Protein AF-A0A453JIU9-F1 (afdb_monomer_lite)

Foldseek 3Di:
DDDDDDDDDDDDDDDDDADQEDEDEDEDDDEDADEDEDDDDDADHQEYEYEYEYADEHADEYEYEDDDEDHQEYEYEYEYADEHQDEYEYEYDYEDHQEYEYEYEYAAEHQDEYDYDDDYDDHQEYEYEYEYEDEHPDEYDDDDDDDDYDDYYYDYDYPDDYDDDHDDDDDDDDDDDDDDPPDPPVLPQPPADPADEDWQVCVVVVLVVLLCVQPVPDPPWFKEKQKDWQKQFAPDPDDPLFQDPALFVVVVVLQNRQLRIGTAKMWIFMDTPPDSDHTHIYIAGAADACVVHDPPRPRSCCCCPVLVDPNVCSNVIHHHLLNVLVSVVPSNQWQNPSYEYFYALCSNVLSNSLCSNDPPSGQDPGLVVNLVSCCRGRVKYAHCNVCQQPCQLAPPRDDSNDDLVNLCVRLVFDFDDDPNGGRRSSVSRVSSVVSSCVSGDFLRASLQRISPRPSNRPDRDPQLVSLLVRAAEAEDWPVCCVVVLVLLLNLLVAFWEKEKDKDFPDDQDLLAPVSNLVVLVVTQWMWMKIWTAHLSLRTTNSYIYIATEGDDDPGHHYLQNVLVSLVVSNNFQDPSYAYEYQDLSRLLSNLCSNVVDRQDPDPVVNLVSSCRGHVHYFHQHDDPPPVPDDDDDDDSSNRRVSVSVDDPVRTDHSPPSDPPDPPDD

Sequence (665 aa):
PPPFHNQSAMASGKPTAPPVSSSRSLRPQERPSGAIAVGKSTAPPVSSSRILRLQESPSGPIAVSKSTAPPVSSSRRLRLQESPSGPMAVSKSTAPPVSSSRRLRLQESPSGPIAVSKSTGPPVSSSRSLRVQESPSGAIAVSKSTAPLVSSSRRLGFQESPSGPIAVSKSTAPRVSSSRRLGLASAGVSSPSPIVDVWHENQEQAFMQLRAIFLQKKAEKEFLIGLDAEFCMCDGPTMPWEDSPCPDIWYGDTRHTVDDGNLVQVGLAIEEKDSSNAAELYQFNLQFDPTTRSPTSGGVRFLRERARLDLERHAAKGIPVEQFMQMMERSGALSNKSITWITYQGFADFGYFLLGLERSRRLPDDRRSFIRWVERVFPSLYDLKTLHKTGYCTSPSVPGHANLGAFAEDIGAARTGESHTAGSDALLTLNCYHRAMLLEQPFSPLIRFRGQMYGVSGSISEDPACIDMFVRKISIVRFNLHQHAAQLYRLFALSGTVSVEISFGSCLRTESYGAAVEDLASIRSAKVELGVFDARGWQGYGSIWELKVGGSGTQRITTTLLAKMLTQSGALCKPALTWASSSSSTFVYLVRALTRTDLPDSRLRFLQLCGGLFPELCIVPAVQDEEEGVEGAPSVVSTARRYLALSPQERCTITDLSDAEEPAA

Organism: Aegilops tauschii subsp. strangulata (NCBI:txid200361)

Secondary structure (DSSP, 8-state):
----------------PPPSEEEEEE---S---S-EE-----PPPSEEEEEEEESS--SS-EEE----PPPSEEEEEEEESS--SS-EEE----PPPSEEEEEEEESS--SS-EEE----PPPSEEEEEEEESS--SS-EEE-------S-EEEEEE-SS---S--------------------SS-----PPPPEEE-TTTHHHHHHHHHIIIIIS-TT--EEEEEEEEEEPPSSSPPP-S--SSHHHHHHHHHHHHHSSEEEEEEEEEEETT--SPPEEEEEEB---GGGS-TT-HHHHHHHHTS---HHHHHHHPBPHHHHHHHHHHHT-TT-TTEEEEESSTHHHHHHHHHHH-TTSS--SSHHHHHHHHHHHSSSEEEHHHHHHHTSSSSSPPPTT--HHHHHHHHTPPP-S-SS-HHHHHHHHHHHHHHHHHH-BTTB-GGGGBT--TTTS-SPP--HHHHGGG-EEEEE-TTTHHHHHHHHHHHHHS-EEEEEEEEESS----SSHHHHHHHHHH--EEEEEEEEE-TT-PBGGGEEEEEEEESS-TTSBPHHHHHHHHHHTT-TT-TTEEEEES-HHHHHHHHHHHHSSPPPSSHHHHHHHHHHH-SEEEE-PPPGGGGTTS--S--HHHHHHHHHHS-TTS-B-GGGS--------

Radius of gyration: 32.89 Å; chains: 1; bounding box: 101×44×101 Å

InterPro domains:
  IPR012337 Ribonuclease H-like superfamily [SSF53098] (192-445)
  IPR036397 Ribonuclease H superfamily [G3DSA:3.30.420.10] (185-459)
  IPR039637 CCR4-NOT transcription complex subunit 7/8/Pop2 [PTHR10797] (195-456)

Structure (mmCIF, N/CA/C/O backbone):
data_AF-A0A453JIU9-F1
#
_entry.id   AF-A0A453JIU9-F1
#
loop_
_atom_site.group_PDB
_atom_site.id
_atom_site.type_symbol
_atom_site.label_atom_id
_atom_site.label_alt_id
_atom_site.label_comp_id
_atom_site.label_asym_id
_atom_site.label_entity_id
_atom_site.label_seq_id
_atom_site.pdbx_PDB_ins_code
_atom_site.Cartn_x
_atom_site.Cartn_y
_atom_site.Cartn_z
_atom_site.occupancy
_atom_site.B_iso_or_equiv
_atom_site.auth_seq_id
_atom_site.auth_comp_id
_atom_site.auth_asym_id
_atom_site.auth_atom_id
_atom_site.pdbx_PDB_model_num
ATOM 1 N N . PRO A 1 1 ? 55.280 22.087 64.323 1.00 24.83 1 PRO A N 1
ATOM 2 C CA . PRO A 1 1 ? 55.729 20.951 65.169 1.00 24.83 1 PRO A CA 1
ATOM 3 C C . PRO A 1 1 ? 54.587 20.531 66.116 1.00 24.83 1 PRO A C 1
ATOM 5 O O . PRO A 1 1 ? 54.103 21.383 66.854 1.00 24.83 1 PRO A O 1
ATOM 8 N N . PRO A 1 2 ? 54.056 19.304 65.983 1.00 51.25 2 PRO A N 1
ATOM 9 C CA . PRO A 1 2 ? 52.689 18.949 66.383 1.00 51.25 2 PRO A CA 1
ATOM 10 C C . PRO A 1 2 ? 52.632 18.469 67.846 1.00 51.25 2 PRO A C 1
ATOM 12 O O . PRO A 1 2 ? 53.674 18.129 68.407 1.00 51.25 2 PRO A O 1
ATOM 15 N N . PRO A 1 3 ? 51.452 18.469 68.490 1.00 51.84 3 PRO A N 1
ATOM 16 C CA . PRO A 1 3 ? 50.546 17.308 68.407 1.00 51.84 3 PRO A CA 1
ATOM 17 C C . PRO A 1 3 ? 49.057 17.707 68.467 1.00 51.84 3 PRO A C 1
ATOM 19 O O . PRO A 1 3 ? 48.761 18.845 68.785 1.00 51.84 3 PRO A O 1
ATOM 22 N N . PHE A 1 4 ? 48.110 16.793 68.219 1.00 27.19 4 PHE A N 1
ATOM 23 C CA . PHE A 1 4 ? 46.868 16.776 69.012 1.00 27.19 4 PHE A CA 1
ATOM 24 C C . PHE A 1 4 ? 46.175 15.408 69.013 1.00 27.19 4 PHE A C 1
ATOM 26 O O . PHE A 1 4 ? 46.067 14.718 68.001 1.00 27.19 4 PHE A O 1
ATOM 33 N N . HIS A 1 5 ? 45.740 15.067 70.224 1.00 28.84 5 HIS A N 1
ATOM 34 C CA . HIS A 1 5 ? 45.064 13.867 70.696 1.00 28.84 5 HIS A CA 1
ATOM 35 C C . HIS A 1 5 ? 43.526 13.980 70.615 1.00 28.84 5 HIS A C 1
ATOM 37 O O . HIS A 1 5 ? 42.974 15.066 70.725 1.00 28.84 5 HIS A O 1
ATOM 43 N N . ASN A 1 6 ? 42.898 12.799 70.582 1.00 27.84 6 ASN A N 1
ATOM 44 C CA . ASN A 1 6 ? 41.633 12.363 71.202 1.00 27.84 6 ASN A CA 1
ATOM 45 C C . ASN A 1 6 ? 40.251 12.965 70.854 1.00 27.84 6 ASN A C 1
ATOM 47 O O . ASN A 1 6 ? 39.938 14.113 71.125 1.00 27.84 6 ASN A O 1
ATOM 51 N N . GLN A 1 7 ? 39.399 12.021 70.414 1.00 33.62 7 GLN A N 1
ATOM 52 C CA . GLN A 1 7 ? 38.029 11.689 70.850 1.00 33.62 7 GLN A CA 1
ATOM 53 C C . GLN A 1 7 ? 37.000 12.811 71.065 1.00 33.62 7 GLN A C 1
ATOM 55 O O . GLN A 1 7 ? 37.130 13.605 71.986 1.00 33.62 7 GLN A O 1
ATOM 60 N N . SER A 1 8 ? 35.870 12.722 70.347 1.00 24.00 8 SER A N 1
ATOM 61 C CA . SER A 1 8 ? 34.506 12.699 70.922 1.00 24.00 8 SER A CA 1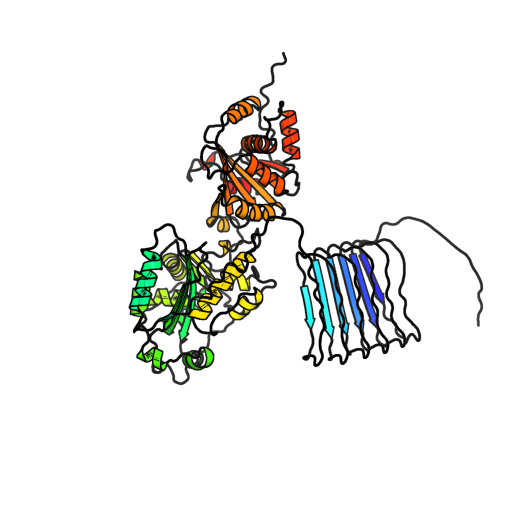
ATOM 62 C C . SER A 1 8 ? 33.453 12.471 69.833 1.00 24.00 8 SER A C 1
ATOM 64 O O . SER A 1 8 ? 33.520 13.039 68.745 1.00 24.00 8 SER A O 1
ATOM 66 N N . ALA A 1 9 ? 32.471 11.625 70.135 1.00 34.47 9 ALA A N 1
ATOM 67 C CA . ALA A 1 9 ? 31.290 11.398 69.317 1.00 34.47 9 ALA A CA 1
ATOM 68 C C . ALA A 1 9 ? 30.343 12.612 69.357 1.00 34.47 9 ALA A C 1
ATOM 70 O O . ALA A 1 9 ? 30.075 13.153 70.424 1.00 34.47 9 ALA A O 1
ATOM 71 N N . MET A 1 10 ? 29.756 12.969 68.212 1.00 22.59 10 MET A N 1
ATOM 72 C CA . MET A 1 10 ? 28.487 13.697 68.157 1.00 22.59 10 MET A CA 1
ATOM 73 C C . MET A 1 10 ? 27.603 13.067 67.084 1.00 22.59 10 MET A C 1
ATOM 75 O O . MET A 1 10 ? 27.823 13.226 65.884 1.00 22.59 10 MET A O 1
ATOM 79 N N . ALA A 1 11 ? 26.594 12.332 67.542 1.00 29.72 11 ALA A N 1
ATOM 80 C CA . ALA A 1 11 ? 25.388 12.104 66.771 1.00 29.72 11 ALA A CA 1
ATOM 81 C C . ALA A 1 11 ? 24.504 13.349 66.925 1.00 29.72 11 ALA A C 1
ATOM 83 O O . ALA A 1 11 ? 24.091 13.680 68.033 1.00 29.72 11 ALA A O 1
ATOM 84 N N . SER A 1 12 ? 24.197 14.024 65.819 1.00 25.31 12 SER A N 1
ATOM 85 C CA . SER A 1 12 ? 23.074 14.954 65.737 1.00 25.31 12 SER A CA 1
ATOM 86 C C . SER A 1 12 ? 22.149 14.485 64.616 1.00 25.31 12 SER A C 1
ATOM 88 O O . SER A 1 12 ? 22.507 14.435 63.440 1.00 25.31 12 SER A O 1
ATOM 90 N N . GLY A 1 13 ? 20.953 14.045 65.000 1.00 29.06 13 GLY A N 1
ATOM 91 C CA . GLY A 1 13 ? 19.870 13.791 64.064 1.00 29.06 13 GLY A CA 1
ATOM 92 C C . GLY A 1 13 ? 19.116 15.084 63.767 1.00 29.06 13 GLY A C 1
ATOM 93 O O . GLY A 1 13 ? 18.806 15.834 64.689 1.00 29.06 13 GLY A O 1
ATOM 94 N N . LYS A 1 14 ? 18.777 15.311 62.495 1.00 25.94 14 LYS A N 1
ATOM 95 C CA . LYS A 1 14 ? 17.514 15.935 62.063 1.00 25.94 14 LYS A CA 1
ATOM 96 C C . LYS A 1 14 ? 17.241 15.620 60.578 1.00 25.94 14 LYS A C 1
ATOM 98 O O . LYS A 1 14 ? 18.188 15.372 59.831 1.00 25.94 14 LYS A O 1
ATOM 103 N N . PRO A 1 15 ? 15.961 15.562 60.167 1.00 41.09 15 PRO A N 1
ATOM 104 C CA . PRO A 1 15 ? 15.523 14.968 58.911 1.00 41.09 15 PRO A CA 1
ATOM 105 C C . PRO A 1 15 ? 15.566 15.987 57.770 1.00 41.09 15 PRO A C 1
ATOM 107 O O . PRO A 1 15 ? 15.101 17.113 57.921 1.00 41.09 15 PRO A O 1
ATOM 110 N N . THR A 1 16 ? 16.062 15.582 56.604 1.00 31.36 16 THR A N 1
ATOM 111 C CA . THR A 1 16 ? 15.895 16.327 55.351 1.00 31.36 16 THR A CA 1
ATOM 112 C C . THR A 1 16 ? 15.654 15.337 54.213 1.00 31.36 16 THR A C 1
ATOM 114 O O . THR A 1 16 ? 16.327 14.313 54.096 1.00 31.36 16 THR A O 1
ATOM 117 N N . ALA A 1 17 ? 14.614 15.605 53.422 1.00 36.22 17 ALA A N 1
ATOM 118 C CA . ALA A 1 17 ? 14.187 14.817 52.268 1.00 36.22 17 ALA A CA 1
ATOM 119 C C . ALA A 1 17 ? 15.351 14.506 51.294 1.00 36.22 17 ALA A C 1
ATOM 121 O O . ALA A 1 17 ? 16.315 15.275 51.228 1.00 36.22 17 ALA A O 1
ATOM 122 N N . PRO A 1 18 ? 15.293 13.404 50.513 1.00 41.03 18 PRO A N 1
ATOM 123 C CA . PRO A 1 18 ? 16.366 13.066 49.583 1.00 41.03 18 PRO A CA 1
ATOM 124 C C . PRO A 1 18 ? 16.532 14.172 48.522 1.00 41.03 18 PRO A C 1
ATOM 126 O O . PRO A 1 18 ? 15.536 14.662 47.989 1.00 41.03 18 PRO A O 1
ATOM 129 N N . PRO A 1 19 ? 17.770 14.564 48.167 1.00 42.53 19 PRO A N 1
ATOM 130 C CA . PRO A 1 19 ? 18.002 15.597 47.162 1.00 42.53 19 PRO A CA 1
ATOM 131 C C . PRO A 1 19 ? 17.505 15.145 45.779 1.00 42.53 19 PRO A C 1
ATOM 133 O O . PRO A 1 19 ? 17.681 13.992 45.381 1.00 42.53 19 PRO A O 1
ATOM 136 N N . VAL A 1 20 ? 16.925 16.070 45.006 1.00 47.19 20 VAL A N 1
ATOM 137 C CA . VAL A 1 20 ? 16.362 15.818 43.660 1.00 47.19 20 VAL A CA 1
ATOM 138 C C . VAL A 1 20 ? 17.429 15.312 42.662 1.00 47.19 20 VAL A C 1
ATOM 140 O O . VAL A 1 20 ? 17.127 14.563 41.727 1.00 47.19 20 VAL A O 1
ATOM 143 N N . SER A 1 21 ? 18.709 15.641 42.879 1.00 45.12 21 SER A N 1
ATOM 144 C CA . SER A 1 21 ? 19.834 15.147 42.074 1.00 45.12 21 SER A CA 1
ATOM 145 C C . SER A 1 21 ? 21.107 14.932 42.903 1.00 45.12 21 SER A C 1
ATOM 147 O O . SER A 1 21 ? 21.355 15.632 43.881 1.00 45.12 21 SER A O 1
ATOM 149 N N . SER A 1 22 ? 21.934 13.948 42.520 1.00 46.12 22 SER A N 1
ATOM 150 C CA . SER A 1 22 ? 23.276 13.745 43.098 1.00 46.12 22 SER A CA 1
ATOM 151 C C . SER A 1 22 ? 24.342 13.545 42.014 1.00 46.12 22 SER A C 1
ATOM 153 O O . SER A 1 22 ? 24.221 12.663 41.156 1.00 46.12 22 SER A O 1
ATOM 155 N N . SER A 1 23 ? 25.418 14.335 42.075 1.00 44.59 23 SER A N 1
ATOM 156 C CA . SER A 1 23 ? 26.555 14.275 41.145 1.00 44.59 23 SER A CA 1
ATOM 157 C C . SER A 1 23 ? 27.869 14.146 41.911 1.00 44.59 23 SER A C 1
ATOM 159 O O . SER A 1 23 ? 28.135 14.924 42.820 1.00 44.59 23 SER A O 1
ATOM 161 N N . ARG A 1 24 ? 28.709 13.161 41.559 1.00 46.28 24 ARG A N 1
ATOM 162 C CA . ARG A 1 24 ? 30.046 12.994 42.164 1.00 46.28 24 ARG A CA 1
ATOM 163 C C . ARG A 1 24 ? 31.107 12.736 41.094 1.00 46.28 24 ARG A C 1
ATOM 165 O O . ARG A 1 24 ? 30.950 11.816 40.285 1.00 46.28 24 ARG A O 1
ATOM 172 N N . SER A 1 25 ? 32.176 13.530 41.123 1.00 42.66 25 SER A N 1
ATOM 173 C CA . SER A 1 25 ? 33.365 13.398 40.275 1.00 42.66 25 SER A CA 1
ATOM 174 C C . SER A 1 25 ? 34.582 13.105 41.153 1.00 42.66 25 SER A C 1
ATOM 176 O O . SER A 1 25 ? 34.770 13.778 42.161 1.00 42.66 25 SER A O 1
ATOM 178 N N . LEU A 1 26 ? 35.373 12.089 40.810 1.00 45.47 26 LEU A N 1
ATOM 179 C CA . LEU A 1 26 ? 36.620 11.744 41.508 1.00 45.47 26 LEU A CA 1
ATOM 180 C C . LEU A 1 26 ? 37.780 11.742 40.507 1.00 45.47 26 LEU A C 1
ATOM 182 O O . LEU A 1 26 ? 37.665 11.120 39.443 1.00 45.47 26 LEU A O 1
ATOM 186 N N . ARG A 1 27 ? 38.871 12.433 40.866 1.00 51.62 27 ARG A N 1
ATOM 187 C CA . ARG A 1 27 ? 40.106 12.558 40.078 1.00 51.62 27 ARG A CA 1
ATOM 188 C C . ARG A 1 27 ? 41.340 12.526 41.004 1.00 51.62 27 ARG A C 1
ATOM 190 O O . ARG A 1 27 ? 41.743 13.582 41.479 1.00 51.62 27 ARG A O 1
ATOM 197 N N . PRO A 1 28 ? 41.894 11.346 41.322 1.00 47.56 28 PRO A N 1
ATOM 198 C CA . PRO A 1 28 ? 43.135 11.239 42.097 1.00 47.56 28 PRO A CA 1
ATOM 199 C C . PRO A 1 28 ? 44.322 11.772 41.280 1.00 47.56 28 PRO A C 1
ATOM 201 O O . PRO A 1 28 ? 44.358 11.530 40.072 1.00 47.56 28 PRO A O 1
ATOM 204 N N . GLN A 1 29 ? 45.253 12.495 41.914 1.00 39.59 29 GLN A N 1
ATOM 205 C CA . GLN A 1 29 ? 46.450 13.049 41.255 1.00 39.59 29 GLN A CA 1
ATOM 206 C C . GLN A 1 29 ? 47.753 12.274 41.530 1.00 39.59 29 GLN A C 1
ATOM 208 O O . GLN A 1 29 ? 48.716 12.504 40.813 1.00 39.59 29 GLN A O 1
ATOM 213 N N . GLU A 1 30 ? 47.782 11.328 42.477 1.00 44.59 30 GLU A N 1
ATOM 214 C CA . GLU A 1 30 ? 48.977 10.526 42.810 1.00 44.59 30 GLU A CA 1
ATOM 215 C C . GLU A 1 30 ? 48.698 9.011 42.788 1.00 44.59 30 GLU A C 1
ATOM 217 O O . GLU A 1 30 ? 47.554 8.585 42.994 1.00 44.59 30 GLU A O 1
ATOM 222 N N . ARG A 1 31 ? 49.749 8.204 42.541 1.00 44.44 31 ARG A N 1
ATOM 223 C CA . ARG A 1 31 ? 49.706 6.731 42.414 1.00 44.44 31 ARG A CA 1
ATOM 224 C C . ARG A 1 31 ? 49.350 6.041 43.741 1.00 44.44 31 ARG A C 1
ATOM 226 O O . ARG A 1 31 ? 50.167 6.047 44.659 1.00 44.44 31 ARG A O 1
ATOM 233 N N . PRO A 1 32 ? 48.194 5.359 43.856 1.00 47.97 32 PRO A N 1
ATOM 234 C CA . PRO A 1 32 ? 47.877 4.559 45.035 1.00 47.97 32 PRO A CA 1
ATOM 235 C C . PRO A 1 32 ? 48.622 3.216 44.977 1.00 47.97 32 PRO A C 1
ATOM 237 O O . PRO A 1 32 ? 48.393 2.418 44.069 1.00 47.97 32 PRO A O 1
ATOM 240 N N . SER A 1 33 ? 49.474 2.935 45.961 1.00 38.09 33 SER A N 1
ATOM 241 C CA . SER A 1 33 ? 50.305 1.720 46.052 1.00 38.09 33 SER A CA 1
ATOM 242 C C . SER A 1 33 ? 49.578 0.478 46.613 1.00 38.09 33 SER A C 1
ATOM 244 O O . SER A 1 33 ? 50.220 -0.509 46.958 1.00 38.09 33 SER A O 1
ATOM 246 N N . GLY A 1 34 ? 48.239 0.487 46.697 1.00 42.47 34 GLY A N 1
ATOM 247 C CA . GLY A 1 34 ? 47.442 -0.603 47.281 1.00 42.47 34 GLY A CA 1
ATOM 248 C C . GLY A 1 34 ? 46.058 -0.796 46.647 1.00 42.47 34 GLY A C 1
ATOM 249 O O . GLY A 1 34 ? 45.613 0.003 45.822 1.00 42.47 34 GLY A O 1
ATOM 250 N N . ALA A 1 35 ? 45.367 -1.879 47.028 1.00 41.50 35 ALA A N 1
ATOM 251 C CA . ALA A 1 35 ? 44.048 -2.241 46.499 1.00 41.50 35 ALA A CA 1
ATOM 252 C C . ALA A 1 35 ? 42.985 -1.164 46.795 1.00 41.50 35 ALA A C 1
ATOM 254 O O . ALA A 1 35 ? 42.832 -0.709 47.929 1.00 41.50 35 ALA A O 1
ATOM 255 N N . ILE A 1 36 ? 42.206 -0.780 45.778 1.00 45.19 36 ILE A N 1
ATOM 256 C CA . ILE A 1 36 ? 41.167 0.253 45.907 1.00 45.19 36 ILE A CA 1
ATOM 257 C C . ILE A 1 36 ? 39.803 -0.411 46.139 1.00 45.19 36 ILE A C 1
ATOM 259 O O . ILE A 1 36 ? 39.260 -1.056 45.237 1.00 45.19 36 ILE A O 1
ATOM 263 N N . ALA A 1 37 ? 39.212 -0.187 47.319 1.00 39.06 37 ALA A N 1
ATOM 264 C CA . ALA A 1 37 ? 37.844 -0.585 47.663 1.00 39.06 37 ALA A CA 1
ATOM 265 C C . ALA A 1 37 ? 36.953 0.652 47.896 1.00 39.06 37 ALA A C 1
ATOM 267 O O . ALA A 1 37 ? 37.260 1.507 48.722 1.00 39.06 37 ALA A O 1
ATOM 268 N N . VAL A 1 38 ? 35.823 0.763 47.184 1.00 45.91 38 VAL A N 1
ATOM 269 C CA . VAL A 1 38 ? 34.884 1.902 47.311 1.00 45.91 38 VAL A CA 1
ATOM 270 C C . VAL A 1 38 ? 33.538 1.422 47.864 1.00 45.91 38 VAL A C 1
ATOM 272 O O . VAL A 1 38 ? 32.767 0.812 47.122 1.00 45.91 38 VAL A O 1
ATOM 275 N N . GLY A 1 39 ? 33.216 1.735 49.130 1.00 32.38 39 GLY A N 1
ATOM 276 C CA . GLY A 1 39 ? 31.991 1.265 49.805 1.00 32.38 39 GLY A CA 1
ATOM 277 C C . GLY A 1 39 ? 31.193 2.300 50.631 1.00 32.38 39 GLY A C 1
ATOM 278 O O . GLY A 1 39 ? 31.750 3.269 51.131 1.00 32.38 39 GLY A O 1
ATOM 279 N N . LYS A 1 40 ? 29.890 1.984 50.798 1.00 34.91 40 LYS A N 1
ATOM 280 C CA . LYS A 1 40 ? 28.855 2.412 51.791 1.00 34.91 40 LYS A CA 1
ATOM 281 C C . LYS A 1 40 ? 27.849 3.590 51.580 1.00 34.91 40 LYS A C 1
ATOM 283 O O . LYS A 1 40 ? 28.134 4.603 50.951 1.00 34.91 40 LYS A O 1
ATOM 288 N N . SER A 1 41 ? 26.652 3.285 52.140 1.00 32.22 41 SER A N 1
ATOM 289 C CA . SER A 1 41 ? 25.473 3.951 52.780 1.00 32.22 41 SER A CA 1
ATOM 290 C C . SER A 1 41 ? 25.025 5.408 52.517 1.00 32.22 41 SER A C 1
ATOM 292 O O . SER A 1 41 ? 25.754 6.330 52.866 1.00 32.22 41 SER A O 1
ATOM 294 N N . THR A 1 42 ? 23.787 5.567 51.992 1.00 35.81 42 THR A N 1
ATOM 295 C CA . THR A 1 42 ? 22.631 6.449 52.380 1.00 35.81 42 THR A CA 1
ATOM 296 C C . THR A 1 42 ? 21.548 6.443 51.257 1.00 35.81 42 THR A C 1
ATOM 298 O O . THR A 1 42 ? 21.835 5.998 50.143 1.00 35.81 42 THR A O 1
ATOM 301 N N . ALA A 1 43 ? 20.289 6.817 51.563 1.00 41.09 43 ALA A N 1
ATOM 302 C CA . ALA A 1 43 ? 19.044 6.640 50.767 1.00 41.09 43 ALA A CA 1
ATOM 303 C C . ALA A 1 43 ? 19.034 7.240 49.323 1.00 41.09 43 ALA A C 1
ATOM 305 O O . ALA A 1 43 ? 19.820 8.147 49.043 1.00 41.09 43 ALA A O 1
ATOM 306 N N . PRO A 1 44 ? 18.186 6.752 48.377 1.00 47.81 44 PRO A N 1
ATOM 307 C CA . PRO A 1 44 ? 18.324 7.069 46.947 1.00 47.81 44 PRO A CA 1
ATOM 308 C C . PRO A 1 44 ? 17.651 8.397 46.496 1.00 47.81 44 PRO A C 1
ATOM 310 O O . PRO A 1 44 ? 16.529 8.675 46.909 1.00 47.81 44 PRO A O 1
ATOM 313 N N . PRO A 1 45 ? 18.292 9.191 45.605 1.00 49.00 45 PRO A N 1
ATOM 314 C CA . PRO A 1 45 ? 17.732 10.404 44.973 1.00 49.00 45 PRO A CA 1
ATOM 315 C C . PRO A 1 45 ? 16.961 10.123 43.660 1.00 49.00 45 PRO A C 1
ATOM 317 O O . PRO A 1 45 ? 17.131 9.062 43.062 1.00 49.00 45 PRO A O 1
ATOM 320 N N . VAL A 1 46 ? 16.178 11.087 43.143 1.00 48.88 46 VAL A N 1
ATOM 321 C CA . VAL A 1 46 ? 15.397 10.961 41.879 1.00 48.88 46 VAL A CA 1
ATOM 322 C C . VAL A 1 46 ? 16.301 10.785 40.637 1.00 48.88 46 VAL A C 1
ATOM 324 O O . VAL A 1 46 ? 15.973 10.020 39.725 1.00 48.88 46 VAL A O 1
ATOM 327 N N . SER A 1 47 ? 17.487 11.414 40.619 1.00 47.47 47 SER A N 1
ATOM 328 C CA . SER A 1 47 ? 18.502 11.283 39.554 1.00 47.47 47 SER A CA 1
ATOM 329 C C . SER A 1 47 ? 19.939 11.152 40.102 1.00 47.47 47 SER A C 1
ATOM 331 O O . SER A 1 47 ? 20.299 11.758 41.116 1.00 47.47 47 SER A O 1
ATOM 333 N N . SER A 1 48 ? 20.797 10.342 39.452 1.00 49.69 48 SER A N 1
ATOM 334 C CA . SER A 1 48 ? 22.204 10.161 39.877 1.00 49.69 48 SER A CA 1
ATOM 335 C C . SER A 1 48 ? 23.230 10.107 38.733 1.00 49.69 48 SER A C 1
ATOM 337 O O . SER A 1 48 ? 23.092 9.323 37.788 1.00 49.69 48 SER A O 1
ATOM 339 N N . SER A 1 49 ? 24.320 10.875 38.869 1.00 46.12 49 SER A N 1
ATOM 340 C CA . SER A 1 49 ? 25.451 10.929 37.928 1.00 46.12 49 SER A CA 1
ATOM 341 C C . SER A 1 49 ? 26.793 10.685 38.630 1.00 46.12 49 SER A C 1
ATOM 343 O O . SER A 1 49 ? 27.117 11.309 39.639 1.00 46.12 49 SER A O 1
ATOM 345 N N . ARG A 1 50 ? 27.614 9.765 38.101 1.00 53.19 50 ARG A N 1
ATOM 346 C CA . ARG A 1 50 ? 28.999 9.563 38.580 1.00 53.19 50 ARG A CA 1
ATOM 347 C C . ARG A 1 50 ? 30.008 9.527 37.444 1.00 53.19 50 ARG A C 1
ATOM 349 O O . ARG A 1 50 ? 29.819 8.786 36.471 1.00 53.19 50 ARG A O 1
ATOM 356 N N . ILE A 1 51 ? 31.095 10.272 37.629 1.00 48.69 51 ILE A N 1
ATOM 357 C CA . ILE A 1 51 ? 32.239 10.343 36.720 1.00 48.69 51 ILE A CA 1
ATOM 358 C C . ILE A 1 51 ? 33.495 9.983 37.513 1.00 48.69 51 ILE A C 1
ATOM 360 O O . ILE A 1 51 ? 33.737 10.535 38.582 1.00 48.69 51 ILE A O 1
ATOM 364 N N . LEU A 1 52 ? 34.285 9.044 37.000 1.00 45.78 52 LEU A N 1
ATOM 365 C CA . LEU A 1 52 ? 35.593 8.709 37.563 1.00 45.78 52 LEU A CA 1
ATOM 366 C C . LEU A 1 52 ? 36.637 8.809 36.450 1.00 45.78 52 LEU A C 1
ATOM 368 O O . LEU A 1 52 ? 36.430 8.244 35.368 1.00 45.78 52 LEU A O 1
ATOM 372 N N . ARG A 1 53 ? 37.708 9.568 36.703 1.00 49.78 53 ARG A N 1
ATOM 373 C CA . ARG A 1 53 ? 38.849 9.749 35.796 1.00 49.78 53 ARG A CA 1
ATOM 374 C C . ARG A 1 53 ? 40.129 9.422 36.564 1.00 49.78 53 ARG A C 1
ATOM 376 O O . ARG A 1 53 ? 40.393 10.065 37.573 1.00 49.78 53 ARG A O 1
ATOM 383 N N . LEU A 1 54 ? 40.888 8.444 36.087 1.00 50.47 54 LEU A N 1
ATOM 384 C CA . LEU A 1 54 ? 42.202 8.070 36.622 1.00 50.47 54 LEU A CA 1
ATOM 385 C C . LEU A 1 54 ? 43.244 8.372 35.541 1.00 50.47 54 LEU A C 1
ATOM 387 O O . LEU A 1 54 ? 43.033 7.976 34.393 1.00 50.47 54 LEU A O 1
ATOM 391 N N . GLN A 1 55 ? 44.290 9.123 35.897 1.00 42.38 55 GLN A N 1
ATOM 392 C CA . GLN A 1 55 ? 45.388 9.467 34.984 1.00 42.38 55 GLN A CA 1
ATOM 393 C C . GLN A 1 55 ? 46.536 8.454 35.024 1.00 42.38 55 GLN A C 1
ATOM 395 O O . GLN A 1 55 ? 47.139 8.247 33.985 1.00 42.38 55 GLN A O 1
ATOM 400 N N . GLU A 1 56 ? 46.775 7.787 36.159 1.00 43.91 56 GLU A N 1
ATOM 401 C CA . GLU A 1 56 ? 47.832 6.775 36.321 1.00 43.91 56 GLU A CA 1
ATOM 402 C C . GLU A 1 56 ? 47.285 5.517 37.024 1.00 43.91 56 GLU A C 1
ATOM 404 O O . GLU A 1 56 ? 46.380 5.609 37.866 1.00 43.91 56 GLU A O 1
ATOM 409 N N . SER A 1 57 ? 47.795 4.337 36.656 1.00 46.41 57 SER A N 1
ATOM 410 C CA . SER A 1 57 ? 47.268 3.034 37.095 1.00 46.41 57 SER A CA 1
ATOM 411 C C . SER A 1 57 ? 47.764 2.608 38.490 1.00 46.41 57 SER A C 1
ATOM 413 O O . SER A 1 57 ? 48.965 2.665 38.749 1.00 46.41 57 SER A O 1
ATOM 415 N N . PRO A 1 58 ? 46.887 2.111 39.391 1.00 47.12 58 PRO A N 1
ATOM 416 C CA . PRO A 1 58 ? 47.308 1.458 40.633 1.00 47.12 58 PRO A CA 1
ATOM 417 C C . PRO A 1 58 ? 47.900 0.064 40.353 1.00 47.12 58 PRO A C 1
ATOM 419 O O . PRO A 1 58 ? 47.436 -0.650 39.464 1.00 47.12 58 PRO A O 1
ATOM 422 N N . SER A 1 59 ? 48.889 -0.350 41.146 1.00 41.94 59 SER A N 1
ATOM 423 C CA . SER A 1 59 ? 49.623 -1.621 41.000 1.00 41.94 59 SER A CA 1
ATOM 424 C C . SER A 1 59 ? 48.894 -2.859 41.557 1.00 41.94 59 SER A C 1
ATOM 426 O O . SER A 1 59 ? 49.423 -3.965 41.483 1.00 41.94 59 SER A O 1
ATOM 428 N N . GLY A 1 60 ? 47.682 -2.701 42.107 1.00 43.78 60 GLY A N 1
ATOM 429 C CA . GLY A 1 60 ? 46.906 -3.771 42.750 1.00 43.78 60 GLY A CA 1
ATOM 430 C C . GLY A 1 60 ? 45.490 -3.978 42.179 1.00 43.78 60 GLY A C 1
ATOM 431 O O . GLY A 1 60 ? 44.999 -3.154 41.404 1.00 43.78 60 GLY A O 1
ATOM 432 N N . PRO A 1 61 ? 44.795 -5.068 42.568 1.00 42.97 61 PRO A N 1
ATOM 433 C CA . PRO A 1 61 ? 43.456 -5.398 42.073 1.00 42.97 61 PRO A CA 1
ATOM 434 C C . PRO A 1 61 ? 42.397 -4.366 42.501 1.00 42.97 61 PRO A C 1
ATOM 436 O O . PRO A 1 61 ? 42.418 -3.842 43.617 1.00 42.97 61 PRO A O 1
ATOM 439 N N . ILE A 1 62 ? 41.428 -4.100 41.617 1.00 45.91 62 ILE A N 1
ATOM 440 C CA . ILE A 1 62 ? 40.331 -3.144 41.850 1.00 45.91 62 ILE A CA 1
ATOM 441 C C . ILE A 1 62 ? 39.019 -3.907 42.075 1.00 45.91 62 ILE A C 1
ATOM 443 O O . ILE A 1 62 ? 38.550 -4.606 41.174 1.00 45.91 62 ILE A O 1
ATOM 447 N N . ALA A 1 63 ? 38.380 -3.712 43.237 1.00 39.22 63 ALA A N 1
ATOM 448 C CA . ALA A 1 63 ? 37.089 -4.315 43.583 1.00 39.22 63 ALA A CA 1
ATOM 449 C C . ALA A 1 63 ? 36.023 -3.244 43.893 1.00 39.22 63 ALA A C 1
ATOM 451 O O . ALA A 1 63 ? 36.195 -2.390 44.764 1.00 39.22 63 ALA A O 1
ATOM 452 N N . VAL A 1 64 ? 34.880 -3.288 43.195 1.00 45.91 64 VAL A N 1
ATOM 453 C CA . VAL A 1 64 ? 33.771 -2.327 43.377 1.00 45.91 64 VAL A CA 1
ATOM 454 C C . VAL A 1 64 ? 32.481 -3.061 43.751 1.00 45.91 64 VAL A C 1
ATOM 456 O O . VAL A 1 64 ? 31.849 -3.655 42.881 1.00 45.91 64 VAL A O 1
ATOM 459 N N . SER A 1 65 ? 32.043 -2.955 45.01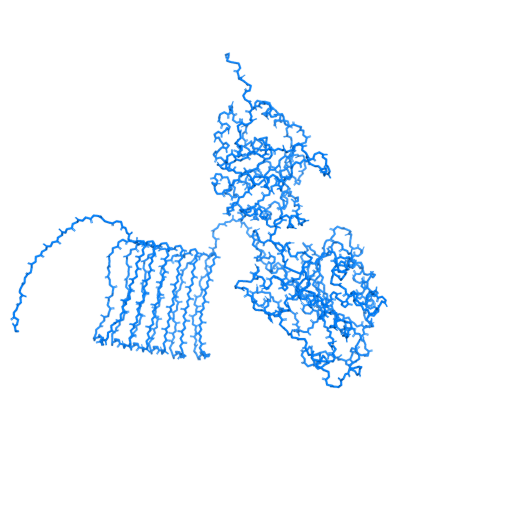1 1.00 36.88 65 SER A N 1
ATOM 460 C CA . SER A 1 65 ? 30.794 -3.548 45.525 1.00 36.88 65 SER A CA 1
ATOM 461 C C . SER A 1 65 ? 29.755 -2.475 45.914 1.00 36.88 65 SER A C 1
ATOM 463 O O . SER A 1 65 ? 30.100 -1.339 46.243 1.00 36.88 65 SER A O 1
ATOM 465 N N . LYS A 1 66 ? 28.448 -2.787 45.838 1.00 37.78 66 LYS A N 1
ATOM 466 C CA . LYS A 1 66 ? 27.355 -1.896 46.294 1.00 37.78 66 LYS A CA 1
ATOM 467 C C . LYS A 1 66 ? 26.132 -2.655 46.826 1.00 37.78 66 LYS A C 1
ATOM 469 O O . LYS A 1 66 ? 25.750 -3.655 46.230 1.00 37.78 66 LYS A O 1
ATOM 474 N N . SER A 1 67 ? 25.492 -2.076 47.852 1.00 30.95 67 SER A N 1
ATOM 475 C CA . SER A 1 67 ? 24.171 -2.407 48.422 1.00 30.95 67 SER A CA 1
ATOM 476 C C . SER A 1 67 ? 23.375 -1.095 48.643 1.00 30.95 67 SER A C 1
ATOM 478 O O . SER A 1 67 ? 23.900 -0.246 49.364 1.00 30.95 67 SER A O 1
ATOM 480 N N . THR A 1 68 ? 22.229 -0.899 47.941 1.00 40.31 68 THR A N 1
ATOM 481 C CA . THR A 1 68 ? 21.037 -0.015 48.214 1.00 40.31 68 THR A CA 1
ATOM 482 C C . THR A 1 68 ? 20.102 0.181 46.979 1.00 40.31 68 THR A C 1
ATOM 484 O O . THR A 1 68 ? 20.565 0.108 45.841 1.00 40.31 68 THR A O 1
ATOM 487 N N . ALA A 1 69 ? 18.794 0.433 47.207 1.00 43.72 69 ALA A N 1
ATOM 488 C CA . ALA A 1 69 ? 17.658 0.518 46.246 1.00 43.72 69 ALA A CA 1
ATOM 489 C C . ALA A 1 69 ? 17.769 1.573 45.094 1.00 43.72 69 ALA A C 1
ATOM 491 O O . ALA A 1 69 ? 18.528 2.535 45.239 1.00 43.72 69 ALA A O 1
ATOM 492 N N . PRO A 1 70 ? 17.059 1.417 43.941 1.00 48.09 70 PRO A N 1
ATOM 493 C CA . PRO A 1 70 ? 17.352 2.165 42.702 1.00 48.09 70 PRO A CA 1
ATOM 494 C C . PRO A 1 70 ? 16.658 3.548 42.544 1.00 48.09 70 PRO A C 1
ATOM 496 O O . PRO A 1 70 ? 15.523 3.708 42.978 1.00 48.09 70 PRO A O 1
ATOM 499 N N . PRO A 1 71 ? 17.303 4.529 41.862 1.00 48.81 71 PRO A N 1
ATOM 500 C CA . PRO A 1 71 ? 16.722 5.831 41.467 1.00 48.81 71 PRO A CA 1
ATOM 501 C C . PRO A 1 71 ? 15.895 5.761 40.157 1.00 48.81 71 PRO A C 1
ATOM 503 O O . PRO A 1 71 ? 16.052 4.812 39.394 1.00 48.81 71 PRO A O 1
ATOM 506 N N . VAL A 1 72 ? 15.093 6.787 39.820 1.00 49.00 72 VAL A N 1
ATOM 507 C CA . VAL A 1 72 ? 14.291 6.839 38.565 1.00 49.00 72 VAL A CA 1
ATOM 508 C C . VAL A 1 72 ? 15.183 6.917 37.307 1.00 49.00 72 VAL A C 1
ATOM 510 O O . VAL A 1 72 ? 14.907 6.247 36.310 1.00 49.00 72 VAL A O 1
ATOM 513 N N . SER A 1 73 ? 16.306 7.653 37.361 1.00 46.88 73 SER A N 1
ATOM 514 C CA . SER A 1 73 ? 17.304 7.744 36.273 1.00 46.88 73 SER A CA 1
ATOM 515 C C . SER A 1 73 ? 18.762 7.642 36.767 1.00 46.88 73 SER A C 1
ATOM 517 O O . SER A 1 73 ? 19.123 8.135 37.843 1.00 46.88 73 SER A O 1
ATOM 519 N N . SER A 1 74 ? 19.647 6.985 35.994 1.00 49.62 74 SER A N 1
ATOM 520 C CA . SER A 1 74 ? 21.076 6.862 36.357 1.00 49.62 74 SER A CA 1
ATOM 521 C C . SER A 1 74 ? 22.065 6.943 35.184 1.00 49.62 74 SER A C 1
ATOM 523 O O . SER A 1 74 ? 21.943 6.225 34.188 1.00 49.62 74 SER A O 1
ATOM 525 N N . SER A 1 75 ? 23.119 7.753 35.350 1.00 45.12 75 SER A N 1
ATOM 526 C CA . SER A 1 75 ? 24.210 7.937 34.380 1.00 45.12 75 SER A CA 1
ATOM 527 C C . SER A 1 75 ? 25.583 7.639 34.986 1.00 45.12 75 SER A C 1
ATOM 529 O O . SER A 1 75 ? 25.926 8.082 36.086 1.00 45.12 75 SER A O 1
ATOM 531 N N . ARG A 1 76 ? 26.412 6.863 34.273 1.00 51.84 76 ARG A N 1
ATOM 532 C CA . ARG A 1 76 ? 27.777 6.534 34.721 1.00 51.84 76 ARG A CA 1
ATOM 533 C C . ARG A 1 76 ? 28.799 6.592 33.587 1.00 51.84 76 ARG A C 1
ATOM 535 O O . ARG A 1 76 ? 28.630 5.896 32.582 1.00 51.84 76 ARG A O 1
ATOM 542 N N . ARG A 1 77 ? 29.875 7.366 33.782 1.00 48.81 77 ARG A N 1
ATOM 543 C CA . ARG A 1 77 ? 31.033 7.431 32.873 1.00 48.81 77 ARG A CA 1
ATOM 544 C C . ARG A 1 77 ? 32.319 7.046 33.599 1.00 48.81 77 ARG A C 1
ATOM 546 O O . ARG A 1 77 ? 32.599 7.575 34.671 1.00 48.81 77 ARG A O 1
ATOM 553 N N . LEU A 1 78 ? 33.089 6.150 32.991 1.00 49.19 78 LEU A N 1
ATOM 554 C CA . LEU A 1 78 ? 34.428 5.768 33.439 1.00 49.19 78 LEU A CA 1
ATOM 555 C C . LEU A 1 78 ? 35.407 5.981 32.275 1.00 49.19 78 LEU A C 1
ATOM 557 O O . LEU A 1 78 ? 35.101 5.569 31.151 1.00 49.19 78 LEU A O 1
ATOM 561 N N . ARG A 1 79 ? 36.540 6.638 32.540 1.00 49.97 79 ARG A N 1
ATOM 562 C CA . ARG A 1 79 ? 37.630 6.843 31.575 1.00 49.97 79 ARG A CA 1
ATOM 563 C C . ARG A 1 79 ? 38.959 6.499 32.255 1.00 49.97 79 ARG A C 1
ATOM 565 O O . ARG A 1 79 ? 39.243 7.066 33.309 1.00 49.97 79 ARG A O 1
ATOM 572 N N . LEU A 1 80 ? 39.706 5.576 31.659 1.00 52.38 80 LEU A N 1
ATOM 573 C CA . LEU A 1 80 ? 41.043 5.135 32.073 1.00 52.38 80 LEU A CA 1
ATOM 574 C C . LEU A 1 80 ? 42.019 5.479 30.942 1.00 52.38 80 LEU A C 1
ATOM 576 O O . LEU A 1 80 ? 41.653 5.299 29.777 1.00 52.38 80 LEU A O 1
ATOM 580 N N . GLN A 1 81 ? 43.186 6.025 31.287 1.00 42.44 81 GLN A N 1
ATOM 581 C CA . GLN A 1 81 ? 44.194 6.477 30.322 1.00 42.44 81 GLN A CA 1
ATOM 582 C C . GLN A 1 81 ? 45.322 5.447 30.120 1.00 42.44 81 GLN A C 1
ATOM 584 O O . GLN A 1 81 ? 45.761 5.302 28.990 1.00 42.44 81 GLN A O 1
ATOM 589 N N . GLU A 1 82 ? 45.676 4.669 31.149 1.00 44.06 82 GLU A N 1
ATOM 590 C CA . GLU A 1 82 ? 46.645 3.556 31.096 1.00 44.06 82 GLU A CA 1
ATOM 591 C C . GLU A 1 82 ? 46.053 2.286 31.750 1.00 44.06 82 GLU A C 1
ATOM 593 O O . GLU A 1 82 ? 45.101 2.368 32.540 1.00 44.06 82 GLU A O 1
ATOM 598 N N . SER A 1 83 ? 46.574 1.102 31.404 1.00 45.69 83 SER A N 1
ATOM 599 C CA . SER A 1 83 ? 46.049 -0.204 31.849 1.00 45.69 83 SER A CA 1
ATOM 600 C C . SER A 1 83 ? 46.607 -0.654 33.216 1.00 45.69 83 SER A C 1
ATOM 602 O O . SER A 1 83 ? 47.805 -0.511 33.455 1.00 45.69 83 SER A O 1
ATOM 604 N N . PRO A 1 84 ? 45.795 -1.238 34.126 1.00 46.38 84 PRO A N 1
ATOM 605 C CA . PRO A 1 84 ? 46.297 -1.905 35.331 1.00 46.38 84 PRO A CA 1
ATOM 606 C C . PRO A 1 84 ? 46.915 -3.275 34.996 1.00 46.38 84 PRO A C 1
ATOM 608 O O . PRO A 1 84 ? 46.408 -3.997 34.139 1.00 46.38 84 PRO A O 1
ATOM 611 N N . SER A 1 85 ? 47.974 -3.661 35.711 1.00 42.41 85 SER A N 1
ATOM 612 C CA . SER A 1 85 ? 48.723 -4.914 35.508 1.00 42.41 85 SER A CA 1
ATOM 613 C C . SER A 1 85 ? 48.080 -6.162 36.143 1.00 42.41 85 SER A C 1
ATOM 615 O O . SER A 1 85 ? 48.603 -7.263 35.993 1.00 42.41 85 SER A O 1
ATOM 617 N N . GLY A 1 86 ? 46.945 -6.019 36.841 1.00 44.75 86 GLY A N 1
ATOM 618 C CA . GLY A 1 86 ? 46.261 -7.103 37.560 1.00 44.75 86 GLY A CA 1
ATOM 619 C C . GLY A 1 86 ? 44.805 -7.353 37.120 1.00 44.75 86 GLY A C 1
ATOM 620 O O . GLY A 1 86 ? 44.201 -6.516 36.446 1.00 44.75 86 GLY A O 1
ATOM 621 N N . PRO A 1 87 ? 44.203 -8.493 37.516 1.00 43.03 87 PRO A N 1
ATOM 622 C CA . PRO A 1 87 ? 42.843 -8.872 37.126 1.00 43.03 87 PRO A CA 1
ATOM 623 C C . PRO A 1 87 ? 41.774 -7.921 37.694 1.00 43.03 87 PRO A C 1
ATOM 625 O O . PRO A 1 87 ? 41.832 -7.499 38.852 1.00 43.03 87 PRO A O 1
ATOM 628 N N . MET A 1 88 ? 40.751 -7.615 36.887 1.00 44.97 88 MET A N 1
ATOM 629 C CA . MET A 1 88 ? 39.623 -6.753 37.271 1.00 44.97 88 MET A CA 1
ATOM 630 C C . MET A 1 88 ? 38.331 -7.556 37.485 1.00 44.97 88 MET A C 1
ATOM 632 O O . MET A 1 88 ? 37.859 -8.225 36.563 1.00 44.97 88 MET A O 1
ATOM 636 N N . ALA A 1 89 ? 37.702 -7.409 38.661 1.00 39.00 89 ALA A N 1
ATOM 637 C CA . ALA A 1 89 ? 36.417 -8.032 38.999 1.00 39.00 89 ALA A CA 1
ATOM 638 C C . ALA A 1 89 ? 35.354 -6.985 39.397 1.00 39.00 89 ALA A C 1
ATOM 640 O O . ALA A 1 89 ? 35.533 -6.200 40.329 1.00 39.00 89 ALA A O 1
ATOM 641 N N . VAL A 1 90 ? 34.207 -6.980 38.703 1.00 44.81 90 VAL A N 1
ATOM 642 C CA . VAL A 1 90 ? 33.080 -6.068 38.987 1.00 44.81 90 VAL A CA 1
ATOM 643 C C . VAL A 1 90 ? 31.812 -6.868 39.285 1.00 44.81 90 VAL A C 1
ATOM 645 O O . VAL A 1 90 ? 31.183 -7.379 38.361 1.00 44.81 90 VAL A O 1
ATOM 648 N N . SER A 1 91 ? 31.393 -6.911 40.552 1.00 35.69 91 SER A N 1
ATOM 649 C CA . SER A 1 91 ? 30.177 -7.596 41.018 1.00 35.69 91 SER A CA 1
ATOM 650 C C . SER A 1 91 ? 29.076 -6.604 41.439 1.00 35.69 91 SER A C 1
ATOM 652 O O . SER A 1 91 ? 29.343 -5.492 41.901 1.00 35.69 91 SER A O 1
ATOM 654 N N . LYS A 1 92 ? 27.797 -6.961 41.239 1.00 36.75 92 LYS A N 1
ATOM 655 C CA . LYS A 1 92 ? 26.639 -6.139 41.650 1.00 36.75 92 LYS A CA 1
ATOM 656 C C . LYS A 1 92 ? 25.459 -6.977 42.133 1.00 36.75 92 LYS A C 1
ATOM 658 O O . LYS A 1 92 ? 25.100 -7.933 41.461 1.00 36.75 92 LYS A O 1
ATOM 663 N N . SER A 1 93 ? 24.799 -6.498 43.191 1.00 31.19 93 SER A N 1
ATOM 664 C CA . SER A 1 93 ? 23.449 -6.877 43.634 1.00 31.19 93 SER A CA 1
ATOM 665 C C . SER A 1 93 ? 22.617 -5.589 43.804 1.00 31.19 93 SER A C 1
ATOM 667 O O . SER A 1 93 ? 23.103 -4.685 44.484 1.00 31.19 93 SER A O 1
ATOM 669 N N . THR A 1 94 ? 21.483 -5.421 43.084 1.00 40.84 94 THR A N 1
ATOM 670 C CA . THR A 1 94 ? 20.366 -4.432 43.294 1.00 40.84 94 THR A CA 1
ATOM 671 C C . THR A 1 94 ? 19.364 -4.347 42.111 1.00 40.84 94 THR A C 1
ATOM 673 O O . THR A 1 94 ? 19.774 -4.442 40.957 1.00 40.84 94 THR A O 1
ATOM 676 N N . ALA A 1 95 ? 18.065 -4.119 42.395 1.00 42.75 95 ALA A N 1
ATOM 677 C CA . ALA A 1 95 ? 16.924 -3.991 41.450 1.00 42.75 95 ALA A CA 1
ATOM 678 C C . ALA A 1 95 ? 17.029 -2.813 40.428 1.00 42.75 95 ALA A C 1
ATOM 680 O O . ALA A 1 95 ? 17.779 -1.869 40.692 1.00 42.75 95 ALA A O 1
ATOM 681 N N . PRO A 1 96 ? 16.335 -2.835 39.258 1.00 46.38 96 PRO A N 1
ATOM 682 C CA . PRO A 1 96 ? 16.600 -1.906 38.142 1.00 46.38 96 PRO A CA 1
ATOM 683 C C . PRO A 1 96 ? 15.867 -0.534 38.211 1.00 46.38 96 PRO A C 1
ATOM 685 O O . PRO A 1 96 ? 14.751 -0.472 38.714 1.00 46.38 96 PRO A O 1
ATOM 688 N N . PRO A 1 97 ? 16.463 0.562 37.674 1.00 47.75 97 PRO A N 1
ATOM 689 C CA . PRO A 1 97 ? 15.830 1.888 37.492 1.00 47.75 97 PRO A CA 1
ATOM 690 C C . PRO A 1 97 ? 14.960 1.978 36.212 1.00 47.75 97 PRO A C 1
ATOM 692 O O . PRO A 1 97 ? 15.104 1.136 35.331 1.00 47.75 97 PRO A O 1
ATOM 695 N N . VAL A 1 98 ? 14.133 3.025 36.035 1.00 46.53 98 VAL A N 1
ATOM 696 C CA . VAL A 1 98 ? 13.299 3.219 34.817 1.00 46.53 98 VAL A CA 1
ATOM 697 C C . VAL A 1 98 ? 14.160 3.489 33.566 1.00 46.53 98 VAL A C 1
ATOM 699 O O . VAL A 1 98 ? 13.899 2.914 32.508 1.00 46.53 98 VAL A O 1
ATOM 702 N N . SER A 1 99 ? 15.244 4.277 33.684 1.00 44.31 99 SER A N 1
ATOM 703 C CA . SER A 1 99 ? 16.218 4.524 32.599 1.00 44.31 99 SER A CA 1
ATOM 704 C C . SER A 1 99 ? 17.689 4.463 33.062 1.00 44.31 99 SER A C 1
ATOM 706 O O . SER A 1 99 ? 18.048 4.880 34.172 1.00 44.31 99 SER A O 1
ATOM 708 N N . SER A 1 100 ? 18.592 3.924 32.223 1.00 47.75 100 SER A N 1
ATOM 709 C CA . SER A 1 100 ? 20.032 3.858 32.553 1.00 47.75 100 SER A CA 1
ATOM 710 C C . SER A 1 100 ? 20.992 4.054 31.370 1.00 47.75 100 SER A C 1
ATOM 712 O O . SER A 1 100 ? 20.874 3.398 30.334 1.00 47.75 100 SER A O 1
ATOM 714 N N . SER A 1 101 ? 22.017 4.894 31.571 1.00 43.53 101 SER A N 1
ATOM 715 C CA . SER A 1 101 ? 23.091 5.162 30.602 1.00 43.53 101 SER A CA 1
ATOM 716 C C . SER A 1 101 ? 24.475 4.840 31.167 1.00 43.53 101 SER A C 1
ATOM 718 O O . SER A 1 101 ? 24.860 5.287 32.254 1.00 43.53 101 SER A O 1
ATOM 720 N N . ARG A 1 102 ? 25.262 4.048 30.426 1.00 48.97 102 ARG A N 1
ATOM 721 C CA . ARG A 1 102 ? 26.604 3.616 30.850 1.00 48.97 102 ARG A CA 1
ATOM 722 C C . ARG A 1 102 ? 27.602 3.728 29.697 1.00 48.97 102 ARG A C 1
ATOM 724 O O . ARG A 1 102 ? 27.414 3.086 28.665 1.00 48.97 102 ARG A O 1
ATOM 731 N N . ARG A 1 103 ? 28.665 4.515 29.884 1.00 46.81 103 ARG A N 1
ATOM 732 C CA . ARG A 1 103 ? 29.715 4.721 28.873 1.00 46.81 103 ARG A CA 1
ATOM 733 C C . ARG A 1 103 ? 31.091 4.431 29.471 1.00 46.81 103 ARG A C 1
ATOM 735 O O . ARG A 1 103 ? 31.433 4.994 30.511 1.00 46.81 103 ARG A O 1
ATOM 742 N N . LEU A 1 104 ? 31.845 3.553 28.821 1.00 48.31 104 LEU A N 1
ATOM 743 C CA . LEU A 1 104 ? 33.186 3.138 29.234 1.00 48.31 104 LEU A CA 1
ATOM 744 C C . LEU A 1 104 ? 34.146 3.367 28.058 1.00 48.31 104 LEU A C 1
ATOM 746 O O . LEU A 1 104 ? 33.823 2.987 26.932 1.00 48.31 104 LEU A O 1
ATOM 750 N N . ARG A 1 105 ? 35.267 4.050 28.304 1.00 49.03 105 ARG A N 1
ATOM 751 C CA . ARG A 1 105 ? 36.327 4.289 27.311 1.00 49.03 105 ARG A CA 1
ATOM 752 C C . ARG A 1 105 ? 37.670 3.849 27.892 1.00 49.03 105 ARG A C 1
ATOM 754 O O . ARG A 1 105 ? 38.008 4.302 28.987 1.00 49.03 105 ARG A O 1
ATOM 761 N N . LEU A 1 106 ? 38.372 2.995 27.152 1.00 50.72 106 LEU A N 1
ATOM 762 C CA . LEU A 1 106 ? 39.724 2.502 27.427 1.00 50.72 106 LEU A CA 1
ATOM 763 C C . LEU A 1 106 ? 40.631 2.976 26.287 1.00 50.72 106 LEU A C 1
ATOM 765 O O . LEU A 1 106 ? 40.219 2.878 25.128 1.00 50.72 106 LEU A O 1
ATOM 769 N N . GLN A 1 107 ? 41.791 3.538 26.623 1.00 42.59 107 GLN A N 1
ATOM 770 C CA . GLN A 1 107 ? 42.750 4.054 25.643 1.00 42.59 107 GLN A CA 1
ATOM 771 C C . GLN A 1 107 ? 43.777 2.981 25.236 1.00 42.59 107 GLN A C 1
ATOM 773 O O . GLN A 1 107 ? 44.054 2.871 24.053 1.00 42.59 107 GLN A O 1
ATOM 778 N N . GLU A 1 108 ? 44.190 2.108 26.161 1.00 43.84 108 GLU A N 1
ATOM 779 C CA . GLU A 1 108 ? 45.053 0.940 25.904 1.00 43.84 108 GLU A CA 1
ATOM 780 C C . GLU A 1 108 ? 44.431 -0.352 26.474 1.00 43.84 108 GLU A C 1
ATOM 782 O O . GLU A 1 108 ? 43.547 -0.303 27.341 1.00 43.84 108 GLU A O 1
ATOM 787 N N . SER A 1 109 ? 44.845 -1.515 25.957 1.00 44.31 109 SER A N 1
ATOM 788 C CA . SER A 1 109 ? 44.308 -2.832 26.342 1.00 44.31 109 SER A CA 1
ATOM 789 C C . SER A 1 109 ? 45.010 -3.409 27.587 1.00 44.31 109 SER A C 1
ATOM 791 O O . SER A 1 109 ? 46.235 -3.340 27.675 1.00 44.31 109 SER A O 1
ATOM 793 N N . PRO A 1 110 ? 44.287 -3.992 28.567 1.00 46.84 110 PRO A N 1
ATOM 794 C CA . PRO A 1 110 ? 44.909 -4.677 29.701 1.00 46.84 110 PRO A CA 1
ATOM 795 C C . PRO A 1 110 ? 45.479 -6.042 29.291 1.00 46.84 110 PRO A C 1
ATOM 797 O O . PRO A 1 110 ? 44.885 -6.756 28.486 1.00 46.84 110 PRO A O 1
ATOM 800 N N . SER A 1 111 ? 46.601 -6.430 29.895 1.00 41.72 111 SER A N 1
ATOM 801 C CA . SER A 1 111 ? 47.312 -7.692 29.634 1.00 41.72 111 SER A CA 1
ATOM 802 C C . SER A 1 111 ? 46.720 -8.918 30.355 1.00 41.72 111 SER A C 1
ATOM 804 O O . SER A 1 111 ? 47.149 -10.041 30.101 1.00 41.72 111 SER A O 1
ATOM 806 N N . GLY A 1 112 ? 45.716 -8.734 31.224 1.00 43.22 112 GLY A N 1
ATOM 807 C CA . GLY A 1 112 ? 45.060 -9.801 31.995 1.00 43.22 112 GLY A CA 1
ATOM 808 C C . GLY A 1 112 ? 43.554 -9.971 31.711 1.00 43.22 112 GLY A C 1
ATOM 809 O O . GLY A 1 112 ? 42.916 -9.077 31.150 1.00 43.22 112 GLY A O 1
ATOM 810 N N . PRO A 1 113 ? 42.944 -11.105 32.118 1.00 41.00 113 PRO A N 1
ATOM 811 C CA . PRO A 1 113 ? 41.539 -11.411 31.845 1.00 41.00 113 PRO A CA 1
ATOM 812 C C . PRO A 1 113 ? 40.569 -10.479 32.594 1.00 41.00 113 PRO A C 1
ATOM 814 O O . PRO A 1 113 ? 40.724 -10.200 33.785 1.00 41.00 113 PRO A O 1
ATOM 817 N N . ILE A 1 114 ? 39.515 -10.032 31.901 1.00 43.94 114 ILE A N 1
ATOM 818 C CA . ILE A 1 114 ? 38.438 -9.201 32.463 1.00 43.94 114 ILE A CA 1
ATOM 819 C C . ILE A 1 114 ? 37.214 -10.080 32.752 1.00 43.94 114 ILE A C 1
ATOM 821 O O . ILE A 1 114 ? 36.597 -10.599 31.821 1.00 43.94 114 ILE A O 1
ATOM 825 N N . ALA A 1 115 ? 36.799 -10.182 34.022 1.00 37.56 115 ALA A N 1
ATOM 826 C CA . ALA A 1 115 ? 35.596 -10.916 34.425 1.00 37.56 115 ALA A CA 1
ATOM 827 C C . ALA A 1 115 ? 34.476 -9.961 34.886 1.00 37.56 115 ALA A C 1
ATOM 829 O O . ALA A 1 115 ? 34.585 -9.265 35.900 1.00 37.56 115 ALA A O 1
ATOM 830 N N . VAL A 1 116 ? 33.355 -9.938 34.153 1.00 42.94 116 VAL A N 1
ATOM 831 C CA . VAL A 1 116 ? 32.160 -9.149 34.509 1.00 42.94 116 VAL A CA 1
ATOM 832 C C . VAL A 1 116 ? 30.984 -10.082 34.776 1.00 42.94 116 VAL A C 1
ATOM 834 O O . VAL A 1 116 ? 30.295 -10.491 33.844 1.00 42.94 116 VAL A O 1
ATOM 837 N N . SER A 1 117 ? 30.704 -10.367 36.048 1.00 34.44 117 SER A N 1
ATOM 838 C CA . SER A 1 117 ? 29.535 -11.147 36.467 1.00 34.44 117 SER A CA 1
ATOM 839 C C . SER A 1 117 ? 28.348 -10.235 36.816 1.00 34.44 117 SER A C 1
ATOM 841 O O . SER A 1 117 ? 28.496 -9.157 37.400 1.00 34.44 117 SER A O 1
ATOM 843 N N . LYS A 1 118 ? 27.130 -10.630 36.420 1.00 35.34 118 LYS A N 1
ATOM 844 C CA . LYS A 1 118 ? 25.883 -9.927 36.778 1.00 35.34 118 LYS A CA 1
ATOM 845 C C . LYS A 1 118 ? 24.776 -10.911 37.140 1.00 35.34 118 LYS A C 1
ATOM 847 O O . LYS A 1 118 ? 24.424 -11.735 36.305 1.00 35.34 118 LYS A O 1
ATOM 852 N N . SER A 1 119 ? 24.145 -10.716 38.298 1.00 29.73 119 SER A N 1
ATOM 853 C CA . SER A 1 119 ? 22.756 -11.119 38.550 1.00 29.73 119 SER A CA 1
ATOM 854 C C . SER A 1 119 ? 21.917 -9.841 38.702 1.00 29.73 119 SER A C 1
ATOM 856 O O . SER A 1 119 ? 22.317 -8.960 39.460 1.00 29.73 119 SER A O 1
ATOM 858 N N . THR A 1 120 ? 20.868 -9.644 37.879 1.00 38.41 120 THR A N 1
ATOM 859 C CA . THR A 1 120 ? 19.727 -8.691 38.048 1.00 38.41 120 THR A CA 1
ATOM 860 C C . THR A 1 120 ? 18.904 -8.516 36.756 1.00 38.41 120 THR A C 1
ATOM 862 O O . THR A 1 120 ? 19.481 -8.449 35.669 1.00 38.41 120 THR A O 1
ATOM 865 N N . GLY A 1 121 ? 17.569 -8.401 36.889 1.00 43.56 121 GLY A N 1
ATOM 866 C CA . GLY A 1 121 ? 16.598 -8.178 35.795 1.00 43.56 121 GLY A CA 1
ATOM 867 C C . GLY A 1 121 ? 16.618 -6.761 35.170 1.00 43.56 121 GLY A C 1
ATOM 868 O O . GLY A 1 121 ? 17.271 -5.867 35.718 1.00 43.56 121 GLY A O 1
ATOM 869 N N . PRO A 1 122 ? 15.975 -6.536 33.998 1.00 42.31 122 PRO A N 1
ATOM 870 C CA . PRO A 1 122 ? 16.244 -5.368 33.143 1.00 42.31 122 PRO A CA 1
ATOM 871 C C . PRO A 1 122 ? 15.386 -4.106 33.440 1.00 42.31 122 PRO A C 1
ATOM 873 O O . PRO A 1 122 ? 14.281 -4.234 33.956 1.00 42.31 122 PRO A O 1
ATOM 876 N N . PRO A 1 123 ? 15.876 -2.886 33.103 1.00 44.91 123 PRO A N 1
ATOM 877 C CA . PRO A 1 123 ? 15.114 -1.619 33.109 1.00 44.91 123 PRO A CA 1
ATOM 878 C C . PRO A 1 123 ? 14.235 -1.430 31.845 1.00 44.91 123 PRO A C 1
ATOM 880 O O . PRO A 1 123 ? 14.485 -2.097 30.840 1.00 44.91 123 PRO A O 1
ATOM 883 N N . VAL A 1 124 ? 13.285 -0.475 31.857 1.00 41.75 124 VAL A N 1
ATOM 884 C CA . VAL A 1 124 ? 12.373 -0.158 30.722 1.00 41.75 124 VAL A CA 1
ATOM 885 C C . VAL A 1 124 ? 13.132 0.363 29.487 1.00 41.75 124 VAL A C 1
ATOM 887 O O . VAL A 1 124 ? 12.800 -0.020 28.368 1.00 41.75 124 VAL A O 1
ATOM 890 N N . SER A 1 125 ? 14.201 1.159 29.670 1.00 39.00 125 SER A N 1
ATOM 891 C CA . SER A 1 125 ? 15.132 1.563 28.596 1.00 39.00 125 SER A CA 1
ATOM 892 C C . SER A 1 125 ? 16.606 1.559 29.047 1.00 39.00 125 SER A C 1
ATOM 894 O O . SER A 1 125 ? 16.954 1.936 30.176 1.00 39.00 125 SER A O 1
ATOM 896 N N . SER A 1 126 ? 17.530 1.102 28.183 1.00 42.81 126 SER A N 1
ATOM 897 C CA . SER A 1 126 ? 18.971 1.124 28.499 1.00 42.81 126 SER A CA 1
ATOM 898 C C . SER A 1 126 ? 19.899 1.363 27.306 1.00 42.81 126 SER A C 1
ATOM 900 O O . SER A 1 126 ? 19.769 0.724 26.260 1.00 42.81 126 SER A O 1
ATOM 902 N N . SER A 1 127 ? 20.906 2.218 27.529 1.00 38.88 127 SER A N 1
ATOM 903 C CA . SER A 1 127 ? 21.954 2.553 26.556 1.00 38.88 127 SER A CA 1
ATOM 904 C C . SER A 1 127 ? 23.338 2.219 27.108 1.00 38.88 127 SER A C 1
ATOM 906 O O . SER A 1 127 ? 23.744 2.686 28.182 1.00 38.88 127 SER A O 1
ATOM 908 N N . ARG A 1 128 ? 24.088 1.381 26.380 1.00 43.88 128 ARG A N 1
ATOM 909 C CA . ARG A 1 128 ? 25.458 0.987 26.748 1.00 43.88 128 ARG A CA 1
ATOM 910 C C . ARG A 1 128 ? 26.414 1.189 25.582 1.00 43.88 128 ARG A C 1
ATOM 912 O O . ARG A 1 128 ? 26.172 0.688 24.488 1.00 43.88 128 ARG A O 1
ATOM 919 N N . SER A 1 129 ? 27.517 1.881 25.848 1.00 40.75 129 SER A N 1
ATOM 920 C CA . SER A 1 129 ? 28.577 2.115 24.869 1.00 40.75 129 SER A CA 1
ATOM 921 C C . SER A 1 129 ? 29.939 1.788 25.473 1.00 40.75 129 SER A C 1
ATOM 923 O O . SER A 1 129 ? 30.274 2.274 26.559 1.00 40.75 129 SER A O 1
ATOM 925 N N . LEU A 1 130 ? 30.691 0.949 24.764 1.00 42.50 130 LEU A N 1
ATOM 926 C CA . LEU A 1 130 ? 32.072 0.588 25.067 1.00 42.50 130 LEU A CA 1
ATOM 927 C C . LEU A 1 130 ? 32.913 0.860 23.815 1.00 42.50 130 LEU A C 1
ATOM 929 O O . LEU A 1 130 ? 32.526 0.461 22.717 1.00 42.50 130 LEU A O 1
ATOM 933 N N . ARG A 1 131 ? 34.013 1.594 23.985 1.00 45.28 131 ARG A N 1
ATOM 934 C CA . ARG A 1 131 ? 34.972 1.907 22.919 1.00 45.28 131 ARG A CA 1
ATOM 935 C C . ARG A 1 131 ? 36.377 1.610 23.438 1.00 45.28 131 ARG A C 1
ATOM 937 O O . ARG A 1 131 ? 36.724 2.111 24.511 1.00 45.28 131 ARG A O 1
ATOM 944 N N . VAL A 1 132 ? 37.111 0.798 22.687 1.00 47.81 132 VAL A N 1
ATOM 945 C CA . VAL A 1 132 ? 38.498 0.386 22.948 1.00 47.81 132 VAL A CA 1
ATOM 946 C C . VAL A 1 132 ? 39.318 0.823 21.738 1.00 47.81 132 VAL A C 1
ATOM 948 O O . VAL A 1 132 ? 38.833 0.676 20.615 1.00 47.81 132 VAL A O 1
ATOM 951 N N . GLN A 1 133 ? 40.471 1.448 21.968 1.00 39.06 133 GLN A N 1
ATOM 952 C CA . GLN A 1 133 ? 41.239 2.101 20.904 1.00 39.06 133 GLN A CA 1
ATOM 953 C C . GLN A 1 133 ? 42.268 1.168 20.237 1.00 39.06 133 GLN A C 1
ATOM 955 O O . GLN A 1 133 ? 42.487 1.324 19.044 1.00 39.06 133 GLN A O 1
ATOM 960 N N . GLU A 1 134 ? 42.778 0.147 20.940 1.00 43.69 134 GLU A N 1
ATOM 961 C CA . GLU A 1 134 ? 43.722 -0.854 20.401 1.00 43.69 134 GLU A CA 1
ATOM 962 C C . GLU A 1 134 ? 43.335 -2.300 20.763 1.00 43.69 134 GLU A C 1
ATOM 964 O O . GLU A 1 134 ? 42.729 -2.553 21.809 1.00 43.69 134 GLU A O 1
ATOM 969 N N . SER A 1 135 ? 43.668 -3.253 19.887 1.00 39.34 135 SER A N 1
ATOM 970 C CA . SER A 1 135 ? 43.257 -4.666 19.940 1.00 39.34 135 SER A CA 1
ATOM 971 C C . SER A 1 135 ? 43.809 -5.423 21.167 1.00 39.34 135 SER A C 1
ATOM 973 O O . SER A 1 135 ? 45.006 -5.359 21.431 1.00 39.34 135 SER A O 1
ATOM 975 N N . PRO A 1 136 ? 42.983 -6.168 21.931 1.00 43.12 136 PRO A N 1
ATOM 976 C CA . PRO A 1 136 ? 43.457 -6.957 23.070 1.00 43.12 136 PRO A CA 1
ATOM 977 C C . PRO A 1 136 ? 44.075 -8.296 22.635 1.00 43.12 136 PRO A C 1
ATOM 979 O O . PRO A 1 136 ? 43.507 -9.001 21.805 1.00 43.12 136 PRO A O 1
ATOM 982 N N . SER A 1 137 ? 45.179 -8.699 23.273 1.00 38.94 137 SER A N 1
ATOM 983 C CA . SER A 1 137 ? 45.847 -9.996 23.042 1.00 38.94 137 SER A CA 1
ATOM 984 C C . SER A 1 137 ? 45.257 -11.162 23.861 1.00 38.94 137 SER A C 1
ATOM 986 O O . SER A 1 137 ? 45.682 -12.302 23.700 1.00 38.94 137 SER A O 1
ATOM 988 N N . GLY A 1 138 ? 44.300 -10.898 24.764 1.00 41.94 138 GLY A N 1
ATOM 989 C CA . GLY A 1 138 ? 43.750 -11.872 25.721 1.00 41.94 138 GLY A CA 1
ATOM 990 C C . GLY A 1 138 ? 42.229 -12.078 25.634 1.00 41.94 138 GLY A C 1
ATOM 991 O O . GLY A 1 138 ? 41.489 -11.226 25.142 1.00 41.94 138 GLY A O 1
ATOM 992 N N . ALA A 1 139 ? 41.747 -13.219 26.141 1.00 36.69 139 ALA A N 1
ATOM 993 C CA . ALA A 1 139 ? 40.340 -13.626 26.069 1.00 36.69 139 ALA A CA 1
ATOM 994 C C . ALA A 1 139 ? 39.398 -12.745 26.923 1.00 36.69 139 ALA A C 1
ATOM 996 O O . ALA A 1 139 ? 39.643 -12.495 28.105 1.00 36.69 139 ALA A O 1
ATOM 997 N N . ILE A 1 140 ? 38.264 -12.333 26.343 1.00 41.09 140 ILE A N 1
ATOM 998 C CA . ILE A 1 140 ? 37.204 -11.568 27.023 1.00 41.09 140 ILE A CA 1
ATOM 999 C C . ILE A 1 140 ? 36.006 -12.488 27.300 1.00 41.09 140 ILE A C 1
ATOM 1001 O O . ILE A 1 140 ? 35.321 -12.904 26.367 1.00 41.09 140 ILE A O 1
ATOM 1005 N N . ALA A 1 141 ? 35.696 -12.753 28.575 1.00 34.38 141 ALA A N 1
ATOM 1006 C CA . ALA A 1 141 ? 34.539 -13.556 28.983 1.00 34.38 141 ALA A CA 1
ATOM 1007 C C . ALA A 1 141 ? 33.419 -12.677 29.576 1.00 34.38 141 ALA A C 1
ATOM 1009 O O . ALA A 1 141 ? 33.555 -12.090 30.652 1.00 34.38 141 ALA A O 1
ATOM 1010 N N . VAL A 1 142 ? 32.271 -12.598 28.889 1.00 39.56 142 VAL A N 1
ATOM 1011 C CA . VAL A 1 142 ? 31.073 -11.883 29.369 1.00 39.56 142 VAL A CA 1
ATOM 1012 C C . VAL A 1 142 ? 29.929 -12.873 29.568 1.00 39.56 142 VAL A C 1
ATOM 1014 O O . VAL A 1 142 ? 29.225 -13.213 28.621 1.00 39.56 142 VAL A O 1
ATOM 1017 N N . SER A 1 143 ? 29.685 -13.288 30.810 1.00 31.28 143 SER A N 1
ATOM 1018 C CA . SER A 1 143 ? 28.546 -14.140 31.164 1.00 31.28 143 SER A CA 1
ATOM 1019 C C . SER A 1 143 ? 27.299 -13.301 31.494 1.00 31.28 143 SER A C 1
ATOM 1021 O O . SER A 1 143 ? 27.359 -12.301 32.217 1.00 31.28 143 SER A O 1
ATOM 1023 N N . LYS A 1 144 ? 26.134 -13.672 30.940 1.00 32.53 144 LYS A N 1
ATOM 1024 C CA . LYS A 1 144 ? 24.831 -13.057 31.263 1.00 32.53 144 LYS A CA 1
ATOM 1025 C C . LYS A 1 144 ? 23.700 -14.082 31.296 1.00 32.53 144 LYS A C 1
ATOM 1027 O O . LYS A 1 144 ? 23.574 -14.886 30.384 1.00 32.53 144 LYS A O 1
ATOM 1032 N N . SER A 1 145 ? 22.822 -13.930 32.286 1.00 27.73 145 SER A N 1
ATOM 1033 C CA . SER A 1 145 ? 21.527 -14.611 32.411 1.00 27.73 145 SER A CA 1
ATOM 1034 C C . SER A 1 145 ? 20.395 -13.581 32.638 1.00 27.73 145 SER A C 1
ATOM 1036 O O . SER A 1 145 ? 20.632 -12.585 33.326 1.00 27.73 145 SER A O 1
ATOM 1038 N N . THR A 1 146 ? 19.195 -13.857 32.080 1.00 30.58 146 THR A N 1
ATOM 1039 C CA . THR A 1 146 ? 17.807 -13.343 32.348 1.00 30.58 146 THR A CA 1
ATOM 1040 C C . THR A 1 146 ? 17.056 -12.367 31.379 1.00 30.58 146 THR A C 1
ATOM 1042 O O . THR A 1 146 ? 17.537 -11.275 31.087 1.00 30.58 146 THR A O 1
ATOM 1045 N N . ALA A 1 147 ? 15.822 -12.801 30.997 1.00 31.30 147 ALA A N 1
ATOM 1046 C CA . ALA A 1 147 ? 14.497 -12.142 30.738 1.00 31.30 147 ALA A CA 1
ATOM 1047 C C . ALA A 1 147 ? 14.247 -11.096 29.585 1.00 31.30 147 ALA A C 1
ATOM 1049 O O . ALA A 1 147 ? 15.179 -10.407 29.175 1.00 31.30 147 ALA A O 1
ATOM 1050 N N . PRO A 1 148 ? 13.001 -10.969 29.026 1.00 33.50 148 PRO A N 1
ATOM 1051 C CA . PRO A 1 148 ? 12.701 -10.266 27.750 1.00 33.50 148 PRO A CA 1
ATOM 1052 C C . PRO A 1 148 ? 12.659 -8.714 27.829 1.00 33.50 148 PRO A C 1
ATOM 1054 O O . PRO A 1 148 ? 12.422 -8.154 28.893 1.00 33.50 148 PRO A O 1
ATOM 1057 N N . LEU A 1 149 ? 12.883 -8.018 26.694 1.00 36.22 149 LEU A N 1
ATOM 1058 C CA . LEU A 1 149 ? 13.104 -6.552 26.553 1.00 36.22 149 LEU A CA 1
ATOM 1059 C C . LEU A 1 149 ? 11.985 -5.821 25.759 1.00 36.22 149 LEU A C 1
ATOM 1061 O O . LEU A 1 149 ? 11.367 -6.450 24.904 1.00 36.22 149 LEU A O 1
ATOM 1065 N N . VAL A 1 150 ? 11.803 -4.499 25.977 1.00 39.22 150 VAL A N 1
ATOM 1066 C CA . VAL A 1 150 ? 10.956 -3.585 25.154 1.00 39.22 150 VAL A CA 1
ATOM 1067 C C . VAL A 1 150 ? 11.792 -2.711 24.188 1.00 39.22 150 VAL A C 1
ATOM 1069 O O . VAL A 1 150 ? 11.457 -2.649 23.013 1.00 39.22 150 VAL A O 1
ATOM 1072 N N . SER A 1 151 ? 12.922 -2.109 24.603 1.00 34.50 151 SER A N 1
ATOM 1073 C CA . SER A 1 151 ? 13.918 -1.501 23.685 1.00 34.50 151 SER A CA 1
ATOM 1074 C C . SER A 1 151 ? 15.327 -1.403 24.313 1.00 34.50 151 SER A C 1
ATOM 1076 O O . SER A 1 151 ? 15.488 -1.148 25.510 1.00 34.50 151 SER A O 1
ATOM 1078 N N . SER A 1 152 ? 16.395 -1.657 23.540 1.00 35.50 152 SER A N 1
ATOM 1079 C CA . SER A 1 152 ? 17.787 -1.557 24.027 1.00 35.50 152 SER A CA 1
ATOM 1080 C C . SER A 1 152 ? 18.759 -1.154 22.919 1.00 35.50 152 SER A C 1
ATOM 1082 O O . SER A 1 152 ? 18.668 -1.694 21.823 1.00 35.50 152 SER A O 1
ATOM 1084 N N . SER A 1 153 ? 19.733 -0.285 23.221 1.00 33.88 153 SER A N 1
ATOM 1085 C CA . SER A 1 153 ? 20.760 0.141 22.259 1.00 33.88 153 SER A CA 1
ATOM 1086 C C . SER A 1 153 ? 22.172 -0.171 22.786 1.00 33.88 153 SER A C 1
ATOM 1088 O O . SER A 1 153 ? 22.544 0.189 23.913 1.00 33.88 153 SER A O 1
ATOM 1090 N N . ARG A 1 154 ? 22.962 -0.907 21.993 1.00 38.66 154 ARG A N 1
ATOM 1091 C CA . ARG A 1 154 ? 24.332 -1.346 22.313 1.00 38.66 154 ARG A CA 1
ATOM 1092 C C . ARG A 1 154 ? 25.265 -0.934 21.180 1.00 38.66 154 ARG A C 1
ATOM 1094 O O . ARG A 1 154 ? 25.101 -1.407 20.068 1.00 38.66 154 ARG A O 1
ATOM 1101 N N . ARG A 1 155 ? 26.265 -0.099 21.477 1.00 34.62 155 ARG A N 1
ATOM 1102 C CA . ARG A 1 155 ? 27.355 0.219 20.537 1.00 34.62 155 ARG A CA 1
ATOM 1103 C C . ARG A 1 155 ? 28.680 -0.302 21.083 1.00 34.62 155 ARG A C 1
ATOM 1105 O O . ARG A 1 155 ? 29.127 0.147 22.144 1.00 34.62 155 ARG A O 1
ATOM 1112 N N . LEU A 1 156 ? 29.269 -1.243 20.355 1.00 37.72 156 LEU A N 1
ATOM 1113 C CA . LEU A 1 156 ? 30.655 -1.684 20.484 1.00 37.72 156 LEU A CA 1
ATOM 1114 C C . LEU A 1 156 ? 31.404 -1.086 19.294 1.00 37.72 156 LEU A C 1
ATOM 1116 O O . LEU A 1 156 ? 30.937 -1.217 18.170 1.00 37.72 156 LEU A O 1
ATOM 1120 N N . GLY A 1 157 ? 32.494 -0.371 19.548 1.00 34.53 157 GLY A N 1
ATOM 1121 C CA . GLY A 1 157 ? 33.339 0.174 18.489 1.00 34.53 157 GLY A CA 1
ATOM 1122 C C . GLY A 1 157 ? 34.780 -0.237 18.729 1.00 34.53 157 GLY A C 1
ATOM 1123 O O . GLY A 1 157 ? 35.325 0.109 19.781 1.00 34.53 157 GLY A O 1
ATOM 1124 N N . PHE A 1 158 ? 35.342 -0.952 17.759 1.00 39.03 158 PHE A N 1
ATOM 1125 C CA . PHE A 1 158 ? 36.762 -1.263 17.621 1.00 39.03 158 PHE A CA 1
ATOM 1126 C C . PHE A 1 158 ? 37.289 -0.461 16.430 1.00 39.03 158 PHE A C 1
ATOM 1128 O O . PHE A 1 158 ? 36.535 -0.225 15.486 1.00 39.03 158 PHE A O 1
ATOM 1135 N N . GLN A 1 159 ? 38.526 0.021 16.506 1.00 34.12 159 GLN A N 1
ATOM 1136 C CA . GLN A 1 159 ? 39.126 0.792 15.416 1.00 34.12 159 GLN A CA 1
ATOM 1137 C C . GLN A 1 159 ? 39.811 -0.122 14.376 1.00 34.12 159 GLN A C 1
ATOM 1139 O O . GLN A 1 159 ? 39.941 0.294 13.232 1.00 34.12 159 GLN A O 1
ATOM 1144 N N . GLU A 1 160 ? 40.121 -1.378 14.737 1.00 35.69 160 GLU A N 1
ATOM 1145 C CA . GLU A 1 160 ? 40.658 -2.442 13.867 1.00 35.69 160 GLU A CA 1
ATOM 1146 C C . GLU A 1 160 ? 40.060 -3.829 14.214 1.00 35.69 160 GLU A C 1
ATOM 1148 O O . GLU A 1 160 ? 39.511 -4.025 15.305 1.00 35.69 160 GLU A O 1
ATOM 1153 N N . SER A 1 161 ? 40.132 -4.788 13.280 1.00 33.59 161 SER A N 1
ATOM 1154 C CA . SER A 1 161 ? 39.574 -6.149 13.403 1.00 33.59 161 SER A CA 1
ATOM 1155 C C . SER A 1 161 ? 40.385 -7.034 14.375 1.00 33.59 161 SER A C 1
ATOM 1157 O O . SER A 1 161 ? 41.600 -7.129 14.219 1.00 33.59 161 SER A O 1
ATOM 1159 N N . PRO A 1 162 ? 39.760 -7.725 15.353 1.00 37.38 162 PRO A N 1
ATOM 1160 C CA . PRO A 1 162 ? 40.480 -8.552 16.328 1.00 37.38 162 PRO A CA 1
ATOM 1161 C C . PRO A 1 162 ? 40.955 -9.896 15.746 1.00 37.38 162 PRO A C 1
ATOM 1163 O O . PRO A 1 162 ? 40.243 -10.529 14.970 1.00 37.38 162 PRO A O 1
ATOM 1166 N N . SER A 1 163 ? 42.122 -10.371 16.192 1.00 35.75 163 SER A N 1
ATOM 1167 C CA . SER A 1 163 ? 42.801 -11.597 15.726 1.00 35.75 163 SER A CA 1
ATOM 1168 C C . SER A 1 163 ? 42.649 -12.826 16.651 1.00 35.75 163 SER A C 1
ATOM 1170 O O . SER A 1 163 ? 43.303 -13.842 16.430 1.00 35.75 163 SER A O 1
ATOM 1172 N N . GLY A 1 164 ? 41.768 -12.783 17.664 1.00 37.97 164 GLY A N 1
ATOM 1173 C CA . GLY A 1 164 ? 41.527 -13.886 18.616 1.00 37.97 164 GLY A CA 1
ATOM 1174 C C . GLY A 1 164 ? 40.039 -14.214 18.859 1.00 37.97 164 GLY A C 1
ATOM 1175 O O . GLY A 1 164 ? 39.166 -13.406 18.531 1.00 37.97 164 GLY A O 1
ATOM 1176 N N . PRO A 1 165 ? 39.711 -15.389 19.440 1.00 31.23 165 PRO A N 1
ATOM 1177 C CA . PRO A 1 165 ? 38.332 -15.857 19.581 1.00 31.23 165 PRO A CA 1
ATOM 1178 C C . PRO A 1 165 ? 37.545 -15.070 20.642 1.00 31.23 165 PRO A C 1
ATOM 1180 O O . PRO A 1 165 ? 37.950 -14.955 21.800 1.00 31.23 165 PRO A O 1
ATOM 1183 N N . ILE A 1 166 ? 36.363 -14.578 20.262 1.00 37.00 166 ILE A N 1
ATOM 1184 C CA . ILE A 1 166 ? 35.399 -13.931 21.163 1.00 37.00 166 ILE A CA 1
ATOM 1185 C C . ILE A 1 166 ? 34.313 -14.951 21.534 1.00 37.00 166 ILE A C 1
ATOM 1187 O O . ILE A 1 166 ? 33.439 -15.258 20.726 1.00 37.00 166 ILE A O 1
ATOM 1191 N N . ALA A 1 167 ? 34.321 -15.457 22.771 1.00 31.12 167 ALA A N 1
ATOM 1192 C CA . ALA A 1 167 ? 33.294 -16.381 23.255 1.00 31.12 167 ALA A CA 1
ATOM 1193 C C . ALA A 1 167 ? 32.117 -15.624 23.907 1.00 31.12 167 ALA A C 1
ATOM 1195 O O . ALA A 1 167 ? 32.219 -15.111 25.023 1.00 31.12 167 ALA A O 1
ATOM 1196 N N . VAL A 1 168 ? 30.968 -15.579 23.221 1.00 34.19 168 VAL A N 1
ATOM 1197 C CA . VAL A 1 168 ? 29.684 -15.122 23.783 1.00 34.19 168 VAL A CA 1
ATOM 1198 C C . VAL A 1 168 ? 28.751 -16.322 23.918 1.00 34.19 168 VAL A C 1
ATOM 1200 O O . VAL A 1 168 ? 28.108 -16.733 22.957 1.00 34.19 168 VAL A O 1
ATOM 1203 N N . SER A 1 169 ? 28.637 -16.882 25.118 1.00 28.91 169 SER A N 1
ATOM 1204 C CA . SER A 1 169 ? 27.696 -17.967 25.403 1.00 28.91 169 SER A CA 1
ATOM 1205 C C . SER A 1 169 ? 26.263 -17.424 25.547 1.00 28.91 169 SER A C 1
ATOM 1207 O O . SER A 1 169 ? 25.964 -16.625 26.437 1.00 28.91 169 SER A O 1
ATOM 1209 N N . LYS A 1 170 ? 25.355 -17.842 24.652 1.00 27.30 170 LYS A N 1
ATOM 1210 C CA . LYS A 1 170 ? 23.900 -17.617 24.752 1.00 27.30 170 LYS A CA 1
ATOM 1211 C C . LYS A 1 170 ? 23.246 -18.881 25.316 1.00 27.30 170 LYS A C 1
ATOM 1213 O O . LYS A 1 170 ? 23.362 -19.936 24.710 1.00 27.30 170 LYS A O 1
ATOM 1218 N N . SER A 1 171 ? 22.538 -18.766 26.439 1.00 24.61 171 SER A N 1
ATOM 1219 C CA . SER A 1 171 ? 21.674 -19.831 26.969 1.00 24.61 171 SER A CA 1
ATOM 1220 C C . SER A 1 171 ? 20.202 -19.428 26.826 1.00 24.61 171 SER A C 1
ATOM 1222 O O . SER A 1 171 ? 19.812 -18.311 27.178 1.00 24.61 171 SER A O 1
ATOM 1224 N N . THR A 1 172 ? 19.420 -20.324 26.229 1.00 33.38 172 THR A N 1
ATOM 1225 C CA . THR A 1 172 ? 17.990 -20.245 25.897 1.00 33.38 172 THR A CA 1
ATOM 1226 C C . THR A 1 172 ? 17.101 -20.652 27.078 1.00 33.38 172 THR A C 1
ATOM 1228 O O . THR A 1 172 ? 17.292 -21.721 27.644 1.00 33.38 172 THR A O 1
ATOM 1231 N N . ALA A 1 173 ? 16.076 -19.849 27.395 1.00 25.19 173 ALA A N 1
ATOM 1232 C CA . ALA A 1 173 ? 14.940 -20.235 28.246 1.00 25.19 173 ALA A CA 1
ATOM 1233 C C . ALA A 1 173 ? 13.626 -19.584 27.730 1.00 25.19 173 ALA A C 1
ATOM 1235 O O . ALA A 1 173 ? 13.684 -18.477 27.183 1.00 25.19 173 ALA A O 1
ATOM 1236 N N . PRO A 1 174 ? 12.457 -20.253 27.850 1.00 25.66 174 PRO A N 1
ATOM 1237 C CA . PRO A 1 174 ? 11.219 -19.921 27.129 1.00 25.66 174 PRO A CA 1
ATOM 1238 C C . PRO A 1 174 ? 10.433 -18.738 27.734 1.00 25.66 174 PRO A C 1
ATOM 1240 O O . PRO A 1 174 ? 10.569 -18.413 28.911 1.00 25.66 174 PRO A O 1
ATOM 1243 N N . ARG A 1 175 ? 9.576 -18.090 26.923 1.00 25.80 175 ARG A N 1
ATOM 1244 C CA . ARG A 1 175 ? 8.613 -17.052 27.360 1.00 25.80 175 ARG A CA 1
ATOM 1245 C C . ARG A 1 175 ? 7.341 -17.713 27.922 1.00 25.80 175 ARG A C 1
ATOM 1247 O O . ARG A 1 175 ? 6.713 -18.493 27.216 1.00 25.80 175 ARG A O 1
ATOM 1254 N N . VAL A 1 176 ? 6.929 -17.331 29.132 1.00 23.98 176 VAL A N 1
ATOM 1255 C CA . VAL A 1 176 ? 5.584 -17.548 29.714 1.00 23.98 176 VAL A CA 1
ATOM 1256 C C . VAL A 1 176 ? 4.912 -16.164 29.671 1.00 23.98 176 VAL A C 1
ATOM 1258 O O . VAL A 1 176 ? 5.491 -15.216 30.184 1.00 23.98 176 VAL A O 1
ATOM 1261 N N . SER A 1 177 ? 3.824 -15.896 28.949 1.00 24.02 177 SER A N 1
ATOM 1262 C CA . SER A 1 177 ? 2.528 -16.562 28.991 1.00 24.02 177 SER A CA 1
ATOM 1263 C C . SER A 1 177 ? 1.923 -16.854 27.611 1.00 24.02 177 SER A C 1
ATOM 1265 O O . SER A 1 177 ? 2.156 -16.195 26.597 1.00 24.02 177 SER A O 1
ATOM 1267 N N . SER A 1 178 ? 1.146 -17.926 27.624 1.00 24.48 178 SER A N 1
ATOM 1268 C CA . SER A 1 178 ? 0.510 -18.636 26.530 1.00 24.48 178 SER A CA 1
ATOM 1269 C C . SER A 1 178 ? -0.693 -17.899 25.931 1.00 24.48 178 SER A C 1
ATOM 1271 O O . SER A 1 178 ? -1.790 -17.923 26.479 1.00 24.48 178 SER A O 1
ATOM 1273 N N . SER A 1 179 ? -0.527 -17.390 24.716 1.00 23.27 179 SER A N 1
ATOM 1274 C CA . SER A 1 179 ? -1.417 -17.831 23.639 1.00 23.27 179 SER A CA 1
ATOM 1275 C C . SER A 1 179 ? -0.618 -18.852 22.852 1.00 23.27 179 SER A C 1
ATOM 1277 O O . SER A 1 179 ? 0.562 -18.608 22.595 1.00 23.27 179 SER A O 1
ATOM 1279 N N . ARG A 1 180 ? -1.207 -20.017 22.549 1.00 23.61 180 ARG A N 1
ATOM 1280 C CA . ARG A 1 180 ? -0.591 -21.009 21.662 1.00 23.61 180 ARG A CA 1
ATOM 1281 C C . ARG A 1 180 ? -0.097 -20.262 20.429 1.00 23.61 180 ARG A C 1
ATOM 1283 O O . ARG A 1 180 ? -0.894 -19.879 19.580 1.00 23.61 180 ARG A O 1
ATOM 1290 N N . ARG A 1 181 ? 1.218 -20.054 20.338 1.00 25.25 181 ARG A N 1
ATOM 1291 C CA . ARG A 1 181 ? 1.845 -19.951 19.035 1.00 25.25 181 ARG A CA 1
ATOM 1292 C C . ARG A 1 181 ? 1.556 -21.306 18.424 1.00 25.25 181 ARG A C 1
ATOM 1294 O O . ARG A 1 181 ? 2.134 -22.304 18.848 1.00 25.25 181 ARG A O 1
ATOM 1301 N N . LEU A 1 182 ? 0.647 -21.340 17.460 1.00 23.20 182 LEU A N 1
ATOM 1302 C CA . LEU A 1 182 ? 0.947 -22.152 16.301 1.00 23.20 182 LEU A CA 1
ATOM 1303 C C . LEU A 1 182 ? 2.351 -21.712 15.900 1.00 23.20 182 LEU A C 1
ATOM 1305 O O . LEU A 1 182 ? 2.582 -20.554 15.546 1.00 23.20 182 LEU A O 1
ATOM 1309 N N . GLY A 1 183 ? 3.317 -22.588 16.160 1.00 21.89 183 GLY A N 1
ATOM 1310 C CA . GLY A 1 183 ? 4.589 -22.493 15.494 1.00 21.89 183 GLY A CA 1
ATOM 1311 C C . GLY A 1 183 ? 4.270 -22.575 14.014 1.00 21.89 183 GLY A C 1
ATOM 1312 O O . GLY A 1 183 ? 4.062 -23.657 13.490 1.00 21.89 183 GLY A O 1
ATOM 1313 N N . LEU A 1 184 ? 4.209 -21.423 13.365 1.00 27.88 184 LEU A N 1
ATOM 1314 C CA . LEU A 1 184 ? 4.964 -21.289 12.144 1.00 27.88 184 LEU A CA 1
ATOM 1315 C C . LEU A 1 184 ? 6.432 -21.277 12.642 1.00 27.88 184 LEU A C 1
ATOM 1317 O O . LEU A 1 184 ? 6.895 -20.261 13.145 1.00 27.88 184 LEU A O 1
ATOM 1321 N N . ALA A 1 185 ? 7.171 -22.393 12.758 1.00 23.62 185 ALA A N 1
ATOM 1322 C CA . ALA A 1 185 ? 7.656 -23.170 11.617 1.00 23.62 185 ALA A CA 1
ATOM 1323 C C . ALA A 1 185 ? 7.619 -22.250 10.415 1.00 23.62 185 ALA A C 1
ATOM 1325 O O . ALA A 1 185 ? 6.518 -22.084 9.907 1.00 23.62 185 ALA A O 1
ATOM 1326 N N . SER A 1 186 ? 8.736 -21.556 10.124 1.00 30.14 186 SER A N 1
ATOM 1327 C CA . SER A 1 186 ? 8.963 -20.779 8.892 1.00 30.14 186 SER A CA 1
ATOM 1328 C C . SER A 1 186 ? 7.757 -20.925 7.982 1.00 30.14 186 SER A C 1
ATOM 1330 O O . SER A 1 186 ? 7.654 -22.003 7.399 1.00 30.14 186 SER A O 1
ATOM 1332 N N . ALA A 1 187 ? 6.772 -20.010 8.065 1.00 29.94 187 ALA A N 1
ATOM 1333 C CA . ALA A 1 187 ? 5.505 -20.163 7.339 1.00 29.94 187 ALA A CA 1
ATOM 1334 C C . ALA A 1 187 ? 5.914 -20.561 5.950 1.00 29.94 187 ALA A C 1
ATOM 1336 O O . ALA A 1 187 ? 6.633 -19.737 5.393 1.00 29.94 187 ALA A O 1
ATOM 1337 N N . GLY A 1 188 ? 5.684 -21.836 5.578 1.00 30.77 188 GLY A N 1
ATOM 1338 C CA . GLY A 1 188 ? 6.562 -22.563 4.660 1.00 30.77 188 GLY A CA 1
ATOM 1339 C C . GLY A 1 188 ? 7.023 -21.588 3.616 1.00 30.77 188 GLY A C 1
ATOM 1340 O O . GLY A 1 188 ? 6.204 -21.218 2.784 1.00 30.77 188 GLY A O 1
ATOM 1341 N N . VAL A 1 189 ? 8.249 -21.055 3.748 1.00 39.16 189 VAL A N 1
ATOM 1342 C CA . VAL A 1 189 ? 8.777 -20.212 2.687 1.00 39.16 189 VAL A CA 1
ATOM 1343 C C . VAL A 1 189 ? 9.085 -21.288 1.683 1.00 39.16 189 VAL A C 1
ATOM 1345 O O . VAL A 1 189 ? 10.163 -21.880 1.702 1.00 39.16 189 VAL A O 1
ATOM 1348 N N . SER A 1 190 ? 8.051 -21.670 0.929 1.00 45.62 190 SER A N 1
ATOM 1349 C CA . SER A 1 190 ? 8.196 -22.295 -0.359 1.00 45.62 190 SER A CA 1
ATOM 1350 C C . SER A 1 190 ? 9.349 -21.536 -0.964 1.00 45.62 190 SER A C 1
ATOM 1352 O O . SER A 1 190 ? 9.306 -20.299 -0.994 1.00 45.62 190 SER A O 1
ATOM 1354 N N . SER A 1 191 ? 10.420 -22.268 -1.266 1.00 55.03 191 SER A N 1
ATOM 1355 C CA . SER A 1 191 ? 11.598 -21.716 -1.917 1.00 55.03 191 SER A CA 1
ATOM 1356 C C . SER A 1 191 ? 11.120 -20.667 -2.915 1.00 55.03 191 SER A C 1
ATOM 1358 O O . SER A 1 191 ? 10.196 -20.997 -3.672 1.00 55.03 191 SER A O 1
ATOM 1360 N N . PRO A 1 192 ? 11.635 -19.425 -2.847 1.00 63.34 192 PRO A N 1
ATOM 1361 C CA . PRO A 1 192 ? 11.136 -18.350 -3.689 1.00 63.34 192 PRO A CA 1
ATOM 1362 C C . PRO A 1 192 ? 11.071 -18.870 -5.117 1.00 63.34 192 PRO A C 1
ATOM 1364 O O . PRO A 1 192 ? 12.000 -19.559 -5.558 1.00 63.34 192 PRO A O 1
ATOM 1367 N N . SER A 1 193 ? 9.942 -18.627 -5.787 1.00 80.94 193 SER A N 1
ATOM 1368 C CA . SER A 1 193 ? 9.783 -19.040 -7.176 1.00 80.94 193 SER A CA 1
ATOM 1369 C C . SER A 1 193 ? 11.005 -18.558 -7.956 1.00 80.94 193 SER A C 1
ATOM 1371 O O . SER A 1 193 ? 11.497 -17.461 -7.679 1.00 80.94 193 SER A O 1
ATOM 1373 N N . PRO A 1 194 ? 11.548 -19.358 -8.884 1.00 91.12 194 PRO A N 1
ATOM 1374 C CA . PRO A 1 194 ? 12.651 -18.887 -9.704 1.00 91.12 194 PRO A CA 1
ATOM 1375 C C . PRO A 1 194 ? 12.229 -17.603 -10.427 1.00 91.12 194 PRO A C 1
ATOM 1377 O O . PRO A 1 194 ? 11.088 -17.493 -10.878 1.00 91.12 194 PRO A O 1
ATOM 1380 N N . ILE A 1 195 ? 13.145 -16.637 -10.523 1.00 94.56 195 ILE A N 1
ATOM 1381 C CA . ILE A 1 195 ? 12.914 -15.424 -11.311 1.00 94.56 195 ILE A CA 1
ATOM 1382 C C . ILE A 1 195 ? 12.807 -15.847 -12.776 1.00 94.56 195 ILE A C 1
ATOM 1384 O O . ILE A 1 195 ? 13.735 -16.445 -13.322 1.00 94.56 195 ILE A O 1
ATOM 1388 N N . VAL A 1 196 ? 11.661 -15.571 -13.397 1.00 96.44 196 VAL A N 1
ATOM 1389 C CA . VAL A 1 196 ? 11.428 -15.865 -14.810 1.00 96.44 196 VAL A CA 1
ATOM 1390 C C . VAL A 1 196 ? 11.969 -14.707 -15.638 1.00 96.44 196 VAL A C 1
ATOM 1392 O O . VAL A 1 196 ? 11.382 -13.625 -15.658 1.00 96.44 196 VAL A O 1
ATOM 1395 N N . ASP A 1 197 ? 13.080 -14.938 -16.336 1.00 97.50 197 ASP A N 1
ATOM 1396 C CA . ASP A 1 197 ? 13.584 -14.006 -17.343 1.00 97.50 197 ASP A CA 1
ATOM 1397 C C . ASP A 1 197 ? 12.666 -14.004 -18.568 1.00 97.50 197 ASP A C 1
ATOM 1399 O O . ASP A 1 197 ? 12.559 -14.993 -19.302 1.00 97.50 197 ASP A O 1
ATOM 1403 N N . VAL A 1 198 ? 12.014 -12.869 -18.798 1.00 98.56 198 VAL A N 1
ATOM 1404 C CA . VAL A 1 198 ? 11.111 -12.655 -19.923 1.00 98.56 198 VAL A CA 1
ATOM 1405 C C . VAL A 1 198 ? 11.831 -11.845 -20.995 1.00 98.56 198 VAL A C 1
ATOM 1407 O O . VAL A 1 198 ? 12.305 -10.737 -20.754 1.00 98.56 198 VAL A O 1
ATOM 1410 N N . TRP A 1 199 ? 11.914 -12.419 -22.184 1.00 98.69 199 TRP A N 1
ATOM 1411 C CA . TRP A 1 199 ? 12.477 -11.866 -23.410 1.00 98.69 199 TRP A CA 1
ATOM 1412 C C . TRP A 1 199 ? 11.404 -11.892 -24.502 1.00 98.69 199 TRP A C 1
ATOM 1414 O O . TRP A 1 199 ? 10.319 -12.442 -24.310 1.00 98.69 199 TRP A O 1
ATOM 1424 N N . HIS A 1 200 ? 11.705 -11.357 -25.687 1.00 98.38 200 HIS A N 1
ATOM 1425 C CA . HIS A 1 200 ? 10.753 -11.366 -26.802 1.00 98.38 200 HIS A CA 1
ATOM 1426 C C . HIS A 1 200 ? 10.227 -12.778 -27.144 1.00 98.38 200 HIS A C 1
ATOM 1428 O O . HIS A 1 200 ? 9.082 -12.935 -27.551 1.00 98.38 200 HIS A O 1
ATOM 1434 N N . GLU A 1 201 ? 11.040 -13.820 -26.963 1.00 97.69 201 GLU A N 1
ATOM 1435 C CA . GLU A 1 201 ? 10.700 -15.211 -27.305 1.00 97.69 201 GLU A CA 1
ATOM 1436 C C . GLU A 1 201 ? 9.671 -15.876 -26.371 1.00 97.69 201 GLU A C 1
ATOM 1438 O O . GLU A 1 201 ? 8.964 -16.781 -26.806 1.00 97.69 201 GLU A O 1
ATOM 1443 N N . ASN A 1 202 ? 9.551 -15.438 -25.112 1.00 97.88 202 ASN A N 1
ATOM 1444 C CA . ASN A 1 202 ? 8.621 -16.015 -24.127 1.00 97.88 202 ASN A CA 1
ATOM 1445 C C . ASN A 1 202 ? 7.638 -14.988 -23.528 1.00 97.88 202 ASN A C 1
ATOM 1447 O O . ASN A 1 202 ? 6.873 -15.323 -22.620 1.00 97.88 202 ASN A O 1
ATOM 1451 N N . GLN A 1 203 ? 7.611 -13.757 -24.050 1.00 97.56 203 GLN A N 1
ATOM 1452 C CA . GLN A 1 203 ? 6.742 -12.685 -23.556 1.00 97.56 203 GLN A CA 1
ATOM 1453 C C . GLN A 1 203 ? 5.248 -13.023 -23.619 1.00 97.56 203 GLN A C 1
ATOM 1455 O O . GLN A 1 203 ? 4.511 -12.700 -22.691 1.00 97.56 203 GLN A O 1
ATOM 1460 N N . GLU A 1 204 ? 4.796 -13.722 -24.666 1.00 97.25 204 GLU A N 1
ATOM 1461 C CA . GLU A 1 204 ? 3.384 -14.095 -24.814 1.00 97.25 204 GLU A CA 1
ATOM 1462 C C . GLU A 1 204 ? 2.945 -15.062 -23.710 1.00 97.25 204 GLU A C 1
ATOM 1464 O O . GLU A 1 204 ? 1.851 -14.928 -23.160 1.00 97.25 204 GLU A O 1
ATOM 1469 N N . GLN A 1 205 ? 3.817 -15.999 -23.327 1.00 97.19 205 GLN A N 1
ATOM 1470 C CA . GLN A 1 205 ? 3.551 -16.927 -22.232 1.00 97.19 205 GLN A CA 1
ATOM 1471 C C . GLN A 1 205 ? 3.440 -16.182 -20.897 1.00 97.19 205 GLN A C 1
ATOM 1473 O O . GLN A 1 205 ? 2.475 -16.400 -20.160 1.00 97.19 205 GLN A O 1
ATOM 1478 N N . ALA A 1 206 ? 4.384 -15.280 -20.609 1.00 96.38 206 ALA A N 1
ATOM 1479 C CA . ALA A 1 206 ? 4.346 -14.457 -19.403 1.00 96.38 206 ALA A CA 1
ATOM 1480 C C . ALA A 1 206 ? 3.082 -13.581 -19.365 1.00 96.38 206 ALA A C 1
ATOM 1482 O O . ALA A 1 206 ? 2.383 -13.526 -18.355 1.00 96.38 206 ALA A O 1
ATOM 1483 N N . PHE A 1 207 ? 2.711 -12.962 -20.487 1.00 96.75 207 PHE A N 1
ATOM 1484 C CA . PHE A 1 207 ? 1.489 -12.168 -20.597 1.00 96.75 207 PHE A CA 1
ATOM 1485 C C . PHE A 1 207 ? 0.221 -12.986 -20.326 1.00 96.75 207 PHE A C 1
ATOM 1487 O O . PHE A 1 207 ? -0.664 -12.541 -19.589 1.00 96.75 207 PHE A O 1
ATOM 1494 N N . MET A 1 208 ? 0.131 -14.202 -20.869 1.00 96.00 208 MET A N 1
ATOM 1495 C CA . MET A 1 208 ? -0.997 -15.098 -20.608 1.00 96.00 208 MET A CA 1
ATOM 1496 C C . MET A 1 208 ? -1.077 -15.508 -19.133 1.00 96.00 208 MET A C 1
ATOM 1498 O O . MET A 1 208 ? -2.181 -15.590 -18.590 1.00 96.00 208 MET A O 1
ATOM 1502 N N . GLN A 1 209 ? 0.063 -15.694 -18.461 1.00 93.75 209 GLN A N 1
ATOM 1503 C CA . GLN A 1 209 ? 0.112 -15.939 -17.017 1.00 93.75 209 GLN A CA 1
ATOM 1504 C C . GLN A 1 209 ? -0.382 -14.725 -16.223 1.00 93.75 209 GLN A C 1
ATOM 1506 O O . GLN A 1 209 ? -1.272 -14.882 -15.389 1.00 93.75 209 GLN A O 1
ATOM 1511 N N . LEU A 1 210 ? 0.081 -13.509 -16.539 1.00 93.81 210 LEU A N 1
ATOM 1512 C CA . LEU A 1 210 ? -0.411 -12.284 -15.894 1.00 93.81 210 LEU A CA 1
ATOM 1513 C C . LEU A 1 210 ? -1.933 -12.132 -16.041 1.00 93.81 210 LEU A C 1
ATOM 1515 O O . LEU A 1 210 ? -2.631 -11.865 -15.062 1.00 93.81 210 LEU A O 1
ATOM 1519 N N . ARG A 1 211 ? -2.478 -12.378 -17.240 1.00 93.56 211 ARG A N 1
ATOM 1520 C CA . ARG A 1 211 ? -3.934 -12.370 -17.463 1.00 93.56 211 ARG A CA 1
ATOM 1521 C C . ARG A 1 211 ? -4.651 -13.445 -16.654 1.00 93.56 211 ARG A C 1
ATOM 1523 O O . ARG A 1 211 ? -5.732 -13.191 -16.125 1.00 93.56 211 ARG A O 1
ATOM 1530 N N . ALA A 1 212 ? -4.081 -14.642 -16.550 1.00 91.12 212 ALA A N 1
ATOM 1531 C CA . ALA A 1 212 ? -4.654 -15.700 -15.728 1.00 91.12 212 ALA A CA 1
ATOM 1532 C C . ALA A 1 212 ? -4.692 -15.299 -14.242 1.00 91.12 212 ALA A C 1
ATOM 1534 O O . ALA A 1 212 ? -5.685 -15.558 -13.562 1.00 91.12 212 ALA A O 1
ATOM 1535 N N . ILE A 1 213 ? -3.659 -14.608 -13.749 1.00 89.44 213 ILE A N 1
ATOM 1536 C CA . ILE A 1 213 ? -3.601 -14.104 -12.373 1.00 89.44 213 ILE A CA 1
ATOM 1537 C C . ILE A 1 213 ? -4.665 -13.027 -12.138 1.00 89.44 213 ILE A C 1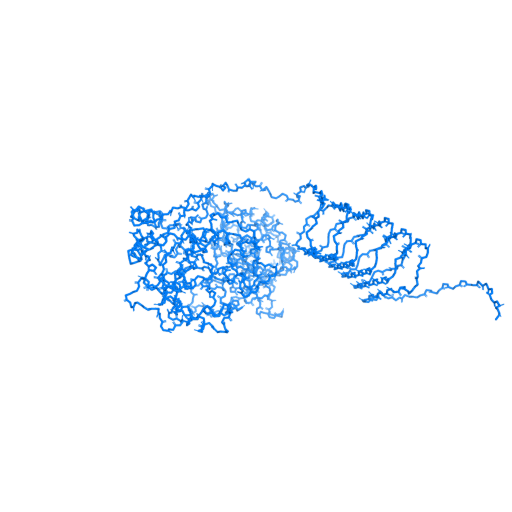
ATOM 1539 O O . ILE A 1 213 ? -5.446 -13.165 -11.199 1.00 89.44 213 ILE A O 1
ATOM 1543 N N . PHE A 1 214 ? -4.715 -11.985 -12.974 1.00 89.62 214 PHE A N 1
ATOM 1544 C CA . PHE A 1 214 ? -5.502 -10.780 -12.676 1.00 89.62 214 PHE A CA 1
ATOM 1545 C C . PHE A 1 214 ? -6.925 -10.774 -13.244 1.00 89.62 214 PHE A C 1
ATOM 1547 O O . PHE A 1 214 ? -7.788 -10.105 -12.682 1.00 89.62 214 PHE A O 1
ATOM 1554 N N . LEU A 1 215 ? -7.192 -11.493 -14.340 1.00 85.12 215 LEU A N 1
ATOM 1555 C CA . LEU A 1 215 ? -8.511 -11.501 -14.990 1.00 85.12 215 LEU A CA 1
ATOM 1556 C C . LEU A 1 215 ? -9.293 -12.797 -14.757 1.00 85.12 215 LEU A C 1
ATOM 1558 O O . LEU A 1 215 ? -10.521 -12.763 -14.724 1.00 85.12 215 LEU A O 1
ATOM 1562 N N . GLN A 1 216 ? -8.616 -13.944 -14.634 1.00 70.62 216 GLN A N 1
ATOM 1563 C CA . GLN A 1 216 ? -9.300 -15.244 -14.537 1.00 70.62 216 GLN A CA 1
ATOM 1564 C C . GLN A 1 216 ? -9.535 -15.697 -13.091 1.00 70.62 216 GLN A C 1
ATOM 1566 O O . GLN A 1 216 ? -10.530 -16.372 -12.812 1.00 70.62 216 GLN A O 1
ATOM 1571 N N . LYS A 1 217 ? -8.671 -15.317 -12.141 1.00 64.50 217 LYS A N 1
ATOM 1572 C CA . LYS A 1 217 ? -8.935 -15.533 -10.712 1.00 64.50 217 LYS A CA 1
ATOM 1573 C C . LYS A 1 217 ? -9.964 -14.478 -10.252 1.00 64.50 217 LYS A C 1
ATOM 1575 O O . LYS A 1 217 ? -9.692 -13.288 -10.318 1.00 64.50 217 LYS A O 1
ATOM 1580 N N . LYS A 1 218 ? -11.169 -14.929 -9.855 1.00 55.16 218 LYS A N 1
ATOM 1581 C CA . LYS A 1 218 ? -12.371 -14.122 -9.516 1.00 55.16 218 LYS A CA 1
ATOM 1582 C C . LYS A 1 218 ? -12.094 -12.810 -8.749 1.00 55.16 218 LYS A C 1
ATOM 1584 O O . LYS A 1 218 ? -11.212 -12.758 -7.898 1.00 55.16 218 LYS A O 1
ATOM 1589 N N . ALA A 1 219 ? -12.986 -11.835 -8.964 1.00 56.25 219 ALA A N 1
ATOM 1590 C CA . ALA A 1 219 ? -13.041 -10.448 -8.466 1.00 56.25 219 ALA A CA 1
ATOM 1591 C C . ALA A 1 219 ? -12.949 -10.198 -6.936 1.00 56.25 219 ALA A C 1
ATOM 1593 O O . ALA A 1 219 ? -13.146 -9.070 -6.496 1.00 56.25 219 ALA A O 1
ATOM 1594 N N . GLU A 1 220 ? -12.653 -11.210 -6.121 1.00 67.06 220 GLU A N 1
ATOM 1595 C CA . GLU A 1 220 ? -12.587 -11.108 -4.653 1.00 67.06 220 GLU A CA 1
ATOM 1596 C C . GLU A 1 220 ? -11.153 -11.162 -4.103 1.00 67.06 220 GLU A C 1
ATOM 1598 O O . GLU A 1 220 ? -10.955 -11.048 -2.895 1.00 67.06 220 GLU A O 1
ATOM 1603 N N . LYS A 1 221 ? -10.145 -11.354 -4.964 1.00 85.69 221 LYS A N 1
ATOM 1604 C CA . LYS A 1 221 ? -8.744 -11.465 -4.543 1.00 85.69 221 LYS A CA 1
ATOM 1605 C C . LYS A 1 221 ? -8.028 -10.122 -4.595 1.00 85.69 221 LYS A C 1
ATOM 1607 O O . LYS A 1 221 ? -8.151 -9.384 -5.571 1.00 85.69 221 LYS A O 1
ATOM 1612 N N . GLU A 1 222 ? -7.245 -9.848 -3.556 1.00 90.50 222 GLU A N 1
ATOM 1613 C CA . GLU A 1 222 ? -6.324 -8.715 -3.494 1.00 90.50 222 GLU A CA 1
ATOM 1614 C C . GLU A 1 222 ? -4.888 -9.183 -3.761 1.00 90.50 222 GLU A C 1
ATOM 1616 O O . GLU A 1 222 ? -4.501 -10.282 -3.359 1.00 90.50 222 GLU A O 1
ATOM 1621 N N . PHE A 1 223 ? -4.082 -8.340 -4.403 1.00 93.69 223 PHE A N 1
ATOM 1622 C CA . PHE A 1 223 ? -2.691 -8.647 -4.733 1.00 93.69 223 PHE A CA 1
ATOM 1623 C C . PHE A 1 223 ? -1.739 -7.556 -4.248 1.00 93.69 223 PHE A C 1
ATOM 1625 O O . PHE A 1 223 ? -2.071 -6.367 -4.236 1.00 93.69 223 PHE A O 1
ATOM 1632 N N . LEU A 1 224 ? -0.531 -7.972 -3.883 1.00 96.31 224 LEU A N 1
ATOM 1633 C CA . LEU A 1 224 ? 0.625 -7.114 -3.664 1.00 96.31 224 LEU A CA 1
ATOM 1634 C C . LEU A 1 224 ? 1.576 -7.291 -4.849 1.00 96.31 224 LEU A C 1
ATOM 1636 O O . LEU A 1 224 ? 1.865 -8.422 -5.238 1.00 96.31 224 LEU A O 1
ATOM 1640 N N . ILE A 1 225 ? 2.059 -6.188 -5.419 1.00 97.88 225 ILE A N 1
ATOM 1641 C CA . ILE A 1 225 ? 3.062 -6.218 -6.488 1.00 97.88 225 ILE A CA 1
ATOM 1642 C C . ILE A 1 225 ? 4.256 -5.378 -6.059 1.00 97.88 225 ILE A C 1
ATOM 1644 O O . ILE A 1 225 ? 4.148 -4.157 -5.984 1.00 97.88 225 ILE A O 1
ATOM 1648 N N . GLY A 1 226 ? 5.387 -6.027 -5.785 1.00 98.25 226 GLY A N 1
ATOM 1649 C CA . GLY A 1 226 ? 6.684 -5.357 -5.755 1.00 98.25 226 GLY A CA 1
ATOM 1650 C C . GLY A 1 226 ? 7.082 -4.963 -7.172 1.00 98.25 226 GLY A C 1
ATOM 1651 O O . GLY A 1 226 ? 7.035 -5.809 -8.066 1.00 98.25 226 GLY A O 1
ATOM 1652 N N . LEU A 1 227 ? 7.441 -3.698 -7.367 1.00 98.50 227 LEU A N 1
ATOM 1653 C CA . LEU A 1 227 ? 7.886 -3.138 -8.637 1.00 98.50 227 LEU A CA 1
ATOM 1654 C C . LEU A 1 227 ? 9.254 -2.486 -8.444 1.00 98.50 227 LEU A C 1
ATOM 1656 O O . LEU A 1 227 ? 9.469 -1.769 -7.466 1.00 98.50 227 LEU A O 1
ATOM 1660 N N . ASP A 1 228 ? 10.134 -2.739 -9.401 1.00 98.25 228 ASP A N 1
ATOM 1661 C CA . ASP A 1 228 ? 11.411 -2.058 -9.570 1.00 98.25 228 ASP A CA 1
ATOM 1662 C C . ASP A 1 228 ? 11.748 -2.014 -11.070 1.00 98.25 228 ASP A C 1
ATOM 1664 O O . ASP A 1 228 ? 11.312 -2.889 -11.835 1.00 98.25 228 ASP A O 1
ATOM 1668 N N . ALA A 1 229 ? 12.473 -0.987 -11.505 1.00 97.38 229 ALA A N 1
ATOM 1669 C CA . ALA A 1 229 ? 12.875 -0.823 -12.893 1.00 97.38 229 ALA A CA 1
ATOM 1670 C C . ALA A 1 229 ? 14.343 -0.406 -13.012 1.00 97.38 229 ALA A C 1
ATOM 1672 O O . ALA A 1 229 ? 14.809 0.504 -12.332 1.00 97.38 229 ALA A O 1
ATOM 1673 N N . GLU A 1 230 ? 15.039 -1.003 -13.978 1.00 96.94 230 GLU A N 1
ATOM 1674 C CA . GLU A 1 230 ? 16.377 -0.571 -14.379 1.00 96.94 230 GLU A CA 1
ATOM 1675 C C . GLU A 1 230 ? 16.276 0.219 -15.683 1.00 96.94 230 GLU A C 1
ATOM 1677 O O . GLU A 1 230 ? 15.609 -0.191 -16.642 1.00 96.94 230 GLU A O 1
ATOM 1682 N N . PHE A 1 231 ? 16.953 1.361 -15.738 1.00 95.00 231 PHE A N 1
ATOM 1683 C CA . PHE A 1 231 ? 16.896 2.267 -16.879 1.00 95.00 231 PHE A CA 1
ATOM 1684 C C . PHE A 1 231 ? 18.248 2.919 -17.166 1.00 95.00 231 PHE A C 1
ATOM 1686 O O . PHE A 1 231 ? 19.059 3.182 -16.277 1.00 95.00 231 PHE A O 1
ATOM 1693 N N . CYS A 1 232 ? 18.489 3.216 -18.440 1.00 94.00 232 CYS A N 1
ATOM 1694 C CA . CYS A 1 232 ? 19.627 4.015 -18.860 1.00 94.00 232 CYS A CA 1
ATOM 1695 C C . CYS A 1 232 ? 19.278 5.497 -18.707 1.00 94.00 232 CYS A C 1
ATOM 1697 O O . CYS A 1 232 ? 18.429 6.015 -19.435 1.00 94.00 232 CYS A O 1
ATOM 1699 N N . MET A 1 233 ? 19.950 6.185 -17.783 1.00 86.94 233 MET A N 1
ATOM 1700 C CA . MET A 1 233 ? 19.864 7.644 -17.667 1.00 86.94 233 MET A CA 1
ATOM 1701 C C . MET A 1 233 ? 20.410 8.338 -18.925 1.00 86.94 233 MET A C 1
ATOM 1703 O O . MET A 1 233 ? 21.253 7.781 -19.636 1.00 86.94 233 MET A O 1
ATOM 1707 N N . CYS A 1 234 ? 19.940 9.560 -19.185 1.00 83.69 234 CYS A N 1
ATOM 1708 C CA . CYS A 1 234 ? 20.445 10.402 -20.265 1.00 83.69 234 CYS A CA 1
ATOM 1709 C C . CYS A 1 234 ? 21.910 10.818 -20.047 1.00 83.69 234 CYS A C 1
ATOM 1711 O O . CYS A 1 234 ? 22.415 10.854 -18.923 1.00 83.69 234 CYS A O 1
ATOM 1713 N N . ASP A 1 235 ? 22.593 11.160 -21.139 1.00 81.25 235 ASP A N 1
ATOM 1714 C CA . ASP A 1 235 ? 23.966 11.658 -21.092 1.00 81.25 235 ASP A CA 1
ATOM 1715 C C . ASP A 1 235 ? 23.976 13.116 -20.604 1.00 81.25 235 ASP A C 1
ATOM 1717 O O . ASP A 1 235 ? 23.297 13.967 -21.174 1.00 81.25 235 ASP A O 1
ATOM 1721 N N . GLY A 1 236 ? 24.736 13.420 -19.548 1.00 69.62 236 GLY A N 1
ATOM 1722 C CA . GLY A 1 236 ? 24.777 14.764 -18.966 1.00 69.62 236 GLY A CA 1
ATOM 1723 C C . GLY A 1 236 ? 25.305 14.793 -17.529 1.00 69.62 236 GLY A C 1
ATOM 1724 O O . GLY A 1 236 ? 25.700 13.751 -16.996 1.00 69.62 236 GLY A O 1
ATOM 1725 N N . PRO A 1 237 ? 25.359 15.977 -16.889 1.00 60.06 237 PRO A N 1
ATOM 1726 C CA . PRO A 1 237 ? 25.686 16.068 -15.473 1.00 60.06 237 PRO A CA 1
ATOM 1727 C C . PRO A 1 237 ? 24.671 15.256 -14.664 1.00 60.06 237 PRO A C 1
ATOM 1729 O O . PRO A 1 237 ? 23.471 15.499 -14.730 1.00 60.06 237 PRO A O 1
ATOM 1732 N N . THR A 1 238 ? 25.171 14.276 -13.911 1.00 56.34 238 THR A N 1
ATOM 1733 C CA . THR A 1 238 ? 24.353 13.484 -12.986 1.00 56.34 238 THR A CA 1
ATOM 1734 C C . THR A 1 238 ? 23.605 14.422 -12.046 1.00 56.34 238 THR A C 1
ATOM 1736 O O . THR A 1 238 ? 24.225 15.318 -11.465 1.00 56.34 238 THR A O 1
ATOM 1739 N N . MET A 1 239 ? 22.303 14.194 -11.874 1.00 57.41 239 MET A N 1
ATOM 1740 C CA . MET A 1 239 ? 21.506 14.933 -10.899 1.00 57.41 239 MET A CA 1
ATOM 1741 C C . MET A 1 239 ? 22.180 14.872 -9.520 1.00 57.41 239 MET A C 1
ATOM 1743 O O . MET A 1 239 ? 22.727 13.820 -9.160 1.00 57.41 239 MET A O 1
ATOM 1747 N N . PRO A 1 240 ? 22.182 15.967 -8.738 1.00 52.50 240 PRO A N 1
ATOM 1748 C CA . PRO A 1 240 ? 22.654 15.907 -7.366 1.00 52.50 240 PRO A CA 1
ATOM 1749 C C . PRO A 1 240 ? 21.826 14.852 -6.631 1.00 52.50 240 PRO A C 1
ATOM 1751 O O . PRO A 1 240 ? 20.615 14.987 -6.510 1.00 52.50 240 PRO A O 1
ATOM 1754 N N . TRP A 1 241 ? 22.463 13.800 -6.118 1.00 54.62 241 TRP A N 1
ATOM 1755 C CA . TRP A 1 241 ? 21.808 12.756 -5.313 1.00 54.62 241 TRP A CA 1
ATOM 1756 C C . TRP A 1 241 ? 21.342 13.264 -3.934 1.00 54.62 241 TRP A C 1
ATOM 1758 O O . TRP A 1 241 ? 21.124 12.469 -3.016 1.00 54.62 241 TRP A O 1
ATOM 1768 N N . GLU A 1 242 ? 21.275 14.582 -3.759 1.00 62.72 242 GLU A N 1
ATOM 1769 C CA . GLU A 1 242 ? 20.804 15.261 -2.563 1.00 62.72 242 GLU A CA 1
ATOM 1770 C C . GLU A 1 242 ? 19.287 15.378 -2.599 1.00 62.72 242 GLU A C 1
ATOM 1772 O O . GLU A 1 242 ? 18.672 15.450 -3.662 1.00 62.72 242 GLU A O 1
ATOM 1777 N N . ASP A 1 243 ? 18.674 15.369 -1.416 1.00 68.12 243 ASP A N 1
ATOM 1778 C CA . ASP A 1 243 ? 17.233 15.515 -1.350 1.00 68.12 243 ASP A CA 1
ATOM 1779 C C . ASP A 1 243 ? 16.855 16.916 -1.850 1.00 68.12 243 ASP A C 1
ATOM 1781 O O . ASP A 1 243 ? 17.228 17.919 -1.239 1.00 68.12 243 ASP A O 1
ATOM 1785 N N . SER A 1 244 ? 16.131 16.979 -2.970 1.00 70.06 244 SER A N 1
ATOM 1786 C CA . SER A 1 244 ? 15.704 18.247 -3.555 1.00 70.06 244 SER A CA 1
ATOM 1787 C C . SER A 1 244 ? 14.824 19.012 -2.550 1.00 70.06 244 SER A C 1
ATOM 1789 O O . SER A 1 244 ? 13.941 18.410 -1.929 1.00 70.06 244 SER A O 1
ATOM 1791 N N . PRO A 1 245 ? 15.025 20.330 -2.358 1.00 69.12 245 PRO A N 1
ATOM 1792 C CA . PRO A 1 245 ? 14.383 21.079 -1.275 1.00 69.12 245 PRO A CA 1
ATOM 1793 C C . PRO A 1 245 ? 12.876 21.277 -1.483 1.00 69.12 245 PRO A C 1
ATOM 1795 O O . PRO A 1 245 ? 12.171 21.650 -0.546 1.00 69.12 245 PRO A O 1
ATOM 1798 N N . CYS A 1 246 ? 12.377 21.056 -2.704 1.00 85.06 246 CYS A N 1
ATOM 1799 C CA . CYS A 1 246 ? 10.978 21.236 -3.068 1.00 85.06 246 CYS A CA 1
ATOM 1800 C C . CYS A 1 246 ? 10.487 20.087 -3.972 1.00 85.06 246 CYS A C 1
ATOM 1802 O O . CYS A 1 246 ? 11.186 19.737 -4.929 1.00 85.06 246 CYS A O 1
ATOM 1804 N N . PRO A 1 247 ? 9.270 19.551 -3.746 1.00 89.56 247 PRO A N 1
ATOM 1805 C CA . PRO A 1 247 ? 8.688 18.501 -4.582 1.00 89.56 247 PRO A CA 1
ATOM 1806 C C . PRO A 1 247 ? 8.562 18.839 -6.071 1.00 89.56 247 PRO A C 1
ATOM 1808 O O . PRO A 1 247 ? 8.646 17.942 -6.904 1.00 89.56 247 PRO A O 1
ATOM 1811 N N . ASP A 1 248 ? 8.353 20.110 -6.428 1.00 89.81 248 ASP A N 1
ATOM 1812 C CA . ASP A 1 248 ? 8.233 20.518 -7.835 1.00 89.81 248 ASP A CA 1
ATOM 1813 C C . ASP A 1 248 ? 9.581 20.453 -8.569 1.00 89.81 248 ASP A C 1
ATOM 1815 O O . ASP A 1 248 ? 9.624 20.060 -9.733 1.00 89.81 248 ASP A O 1
ATOM 1819 N N . ILE A 1 249 ? 10.689 20.746 -7.876 1.00 88.94 249 ILE A N 1
ATOM 1820 C CA . ILE A 1 249 ? 12.043 20.562 -8.425 1.00 88.94 249 ILE A CA 1
ATOM 1821 C C . ILE A 1 249 ? 12.321 19.066 -8.586 1.00 88.94 249 ILE A C 1
ATOM 1823 O O . ILE A 1 249 ? 12.720 18.636 -9.662 1.00 88.94 249 ILE A O 1
ATOM 1827 N N . TRP A 1 250 ? 11.990 18.260 -7.569 1.00 88.56 250 TRP A N 1
ATOM 1828 C CA . TRP A 1 250 ? 12.100 16.799 -7.648 1.00 88.56 250 TRP A CA 1
ATOM 1829 C C . TRP A 1 250 ? 11.333 16.220 -8.843 1.00 88.56 250 TRP A C 1
ATOM 1831 O O . TRP A 1 250 ? 11.792 15.301 -9.524 1.00 88.56 250 TRP A O 1
ATOM 1841 N N . TYR A 1 251 ? 10.141 16.755 -9.112 1.00 92.62 251 TYR A N 1
ATOM 1842 C CA . TYR A 1 251 ? 9.365 16.353 -10.274 1.00 92.62 251 TYR A CA 1
ATOM 1843 C C . TYR A 1 251 ? 10.025 16.779 -11.593 1.00 92.62 251 TYR A C 1
ATOM 1845 O O . TYR A 1 251 ? 10.059 15.985 -12.530 1.00 92.62 251 TYR A O 1
ATOM 1853 N N . GLY A 1 252 ? 10.610 17.979 -11.664 1.00 91.31 252 GLY A N 1
ATOM 1854 C CA . GLY A 1 252 ? 11.429 18.396 -12.807 1.00 91.31 252 GLY A CA 1
ATOM 1855 C C . GLY A 1 252 ? 12.570 17.414 -13.100 1.00 91.31 252 GLY A C 1
ATOM 1856 O O . GLY A 1 252 ? 12.756 17.008 -14.248 1.00 91.31 252 GLY A O 1
ATOM 1857 N N . ASP A 1 253 ? 13.253 16.954 -12.052 1.00 87.81 253 ASP A N 1
ATOM 1858 C CA . ASP A 1 253 ? 14.340 15.970 -12.131 1.00 87.81 253 ASP A CA 1
ATOM 1859 C C . ASP A 1 253 ? 13.833 14.593 -12.590 1.00 87.81 253 ASP A C 1
ATOM 1861 O O . ASP A 1 253 ? 14.448 13.919 -13.424 1.00 87.81 253 ASP A O 1
ATOM 1865 N N . THR A 1 254 ? 12.665 14.190 -12.082 1.00 90.94 254 THR A N 1
ATOM 1866 C CA . THR A 1 254 ? 11.962 12.968 -12.500 1.00 90.94 254 THR A CA 1
ATOM 1867 C C . THR A 1 254 ? 11.629 13.020 -13.985 1.00 90.94 254 THR A C 1
ATOM 1869 O O . THR A 1 254 ? 11.888 12.062 -14.711 1.00 90.94 254 THR A O 1
ATOM 1872 N N . ARG A 1 255 ? 11.099 14.154 -14.451 1.00 92.44 255 ARG A N 1
ATOM 1873 C CA . ARG A 1 255 ? 10.744 14.360 -15.852 1.00 92.44 255 ARG A CA 1
ATOM 1874 C C . ARG A 1 255 ? 11.965 14.243 -16.754 1.00 92.44 255 ARG A C 1
ATOM 1876 O O . ARG A 1 255 ? 11.907 13.495 -17.718 1.00 92.44 255 ARG A O 1
ATOM 1883 N N . HIS A 1 256 ? 13.076 14.889 -16.406 1.00 88.75 256 HIS A N 1
ATOM 1884 C CA . HIS A 1 256 ? 14.320 14.766 -17.172 1.00 88.75 256 HIS A CA 1
ATOM 1885 C C . HIS A 1 256 ? 14.839 13.319 -17.207 1.00 88.75 256 HIS A C 1
ATOM 1887 O O . HIS A 1 256 ? 15.213 12.812 -18.259 1.00 88.75 256 HIS A O 1
ATOM 1893 N N . THR A 1 257 ? 14.782 12.620 -16.069 1.00 89.75 257 THR A N 1
ATOM 1894 C CA . THR A 1 257 ? 15.206 11.214 -15.969 1.00 89.75 257 THR A CA 1
ATOM 1895 C C . THR A 1 257 ? 14.398 10.299 -16.892 1.00 89.75 257 THR A C 1
ATOM 1897 O O . THR A 1 257 ? 14.966 9.394 -17.501 1.00 89.75 257 THR A O 1
ATOM 1900 N N . VAL A 1 258 ? 13.084 10.517 -16.984 1.00 93.44 258 VAL A N 1
ATOM 1901 C CA . VAL A 1 258 ? 12.159 9.642 -17.715 1.00 93.44 258 VAL A CA 1
ATOM 1902 C C . VAL A 1 258 ? 12.029 10.036 -19.189 1.00 93.44 258 VAL A C 1
ATOM 1904 O O . VAL A 1 258 ? 12.144 9.171 -20.053 1.00 93.44 258 VAL A O 1
ATOM 1907 N N . ASP A 1 259 ? 11.831 11.322 -19.498 1.00 93.12 259 ASP A N 1
ATOM 1908 C CA . ASP A 1 259 ? 11.606 11.820 -20.867 1.00 93.12 259 ASP A CA 1
ATOM 1909 C C . ASP A 1 259 ? 12.833 11.643 -21.777 1.00 93.12 259 ASP A C 1
ATOM 1911 O O . ASP A 1 259 ? 12.678 11.508 -22.997 1.00 93.12 259 ASP A O 1
ATOM 1915 N N . ASP A 1 260 ? 14.036 11.670 -21.189 1.00 90.88 260 ASP A N 1
ATOM 1916 C CA . ASP A 1 260 ? 15.314 11.607 -21.906 1.00 90.88 260 ASP A CA 1
ATOM 1917 C C . ASP A 1 260 ? 16.075 10.283 -21.671 1.00 90.88 260 ASP A C 1
ATOM 1919 O O . ASP A 1 260 ? 17.144 10.057 -22.256 1.00 90.88 260 ASP A O 1
ATOM 1923 N N . GLY A 1 261 ? 15.538 9.388 -20.834 1.00 92.44 261 GLY A N 1
ATOM 1924 C CA . GLY A 1 261 ? 16.100 8.075 -20.506 1.00 92.44 261 GLY A CA 1
ATOM 1925 C C . GLY A 1 261 ? 15.544 6.920 -21.353 1.00 92.44 261 GLY A C 1
ATOM 1926 O O . GLY A 1 261 ? 14.764 7.114 -22.285 1.00 92.44 261 GLY A O 1
ATOM 1927 N N . ASN A 1 262 ? 15.976 5.689 -21.063 1.00 94.00 262 ASN A N 1
ATOM 1928 C CA . ASN A 1 262 ? 15.407 4.472 -21.654 1.00 94.00 262 ASN A CA 1
ATOM 1929 C C . ASN A 1 262 ? 15.156 3.410 -20.584 1.00 94.00 262 ASN A C 1
ATOM 1931 O O . ASN A 1 262 ? 16.079 3.042 -19.864 1.00 94.00 262 ASN A O 1
ATOM 1935 N N . LEU A 1 263 ? 13.943 2.862 -20.539 1.00 96.06 263 LEU A N 1
ATOM 1936 C CA . LEU A 1 263 ? 13.610 1.698 -19.719 1.00 96.06 263 LEU A CA 1
ATOM 1937 C C . LEU A 1 263 ? 14.294 0.437 -20.278 1.00 96.06 263 LEU A C 1
ATOM 1939 O O . LEU A 1 263 ? 14.191 0.175 -21.475 1.00 96.06 263 LEU A O 1
ATOM 1943 N N . VAL A 1 264 ? 14.979 -0.338 -19.430 1.00 97.94 264 VAL A N 1
ATOM 1944 C CA . VAL A 1 264 ? 15.801 -1.493 -19.853 1.00 97.94 264 VAL A CA 1
ATOM 1945 C C . VAL A 1 264 ? 15.336 -2.802 -19.217 1.00 97.94 264 VAL A C 1
ATOM 1947 O O . VAL A 1 264 ? 15.255 -3.817 -19.911 1.00 97.94 264 VAL A O 1
ATOM 1950 N N . GLN A 1 265 ? 14.978 -2.797 -17.932 1.00 98.25 265 GLN A N 1
ATOM 1951 C CA . GLN A 1 265 ? 14.336 -3.940 -17.277 1.00 98.25 265 GLN A CA 1
ATOM 1952 C C . GLN A 1 265 ? 13.181 -3.503 -16.380 1.00 98.25 265 GLN A C 1
ATOM 1954 O O . GLN A 1 265 ? 13.207 -2.415 -15.810 1.00 98.25 265 GLN A O 1
ATOM 1959 N N . VAL A 1 266 ? 12.193 -4.386 -16.218 1.00 98.69 266 VAL A N 1
ATOM 1960 C CA . VAL A 1 266 ? 11.110 -4.244 -15.235 1.00 98.69 266 VAL A CA 1
ATOM 1961 C C . VAL A 1 266 ? 10.968 -5.535 -14.444 1.00 98.69 266 VAL A C 1
ATOM 1963 O O . VAL A 1 266 ? 10.820 -6.612 -15.021 1.00 98.69 266 VAL A O 1
ATOM 1966 N N . GLY A 1 267 ? 10.984 -5.427 -13.121 1.00 98.38 267 GLY A N 1
ATOM 1967 C CA . GLY A 1 267 ? 10.765 -6.533 -12.205 1.00 98.38 267 GLY A CA 1
ATOM 1968 C C . GLY A 1 267 ? 9.382 -6.473 -11.586 1.00 98.38 267 GLY A C 1
ATOM 1969 O O . GLY A 1 267 ? 8.974 -5.426 -11.090 1.00 98.38 267 GLY A O 1
ATOM 1970 N N . LEU A 1 268 ? 8.677 -7.604 -11.578 1.00 98.38 268 LEU A N 1
ATOM 1971 C CA . LEU A 1 268 ? 7.405 -7.765 -10.879 1.00 98.38 268 LEU A CA 1
ATOM 1972 C C . LEU A 1 268 ? 7.500 -8.944 -9.911 1.00 98.38 268 LEU A C 1
ATOM 1974 O O . LEU A 1 268 ? 7.709 -10.082 -10.334 1.00 98.38 268 LEU A O 1
ATOM 1978 N N . ALA A 1 269 ? 7.298 -8.674 -8.624 1.00 97.50 269 ALA A N 1
ATOM 1979 C CA . ALA A 1 269 ? 7.097 -9.692 -7.599 1.00 97.50 269 ALA A CA 1
ATOM 1980 C C . ALA A 1 269 ? 5.624 -9.696 -7.186 1.00 97.50 269 ALA A C 1
ATOM 1982 O O . ALA A 1 269 ? 5.169 -8.765 -6.525 1.00 97.50 269 ALA A O 1
ATOM 1983 N N . ILE A 1 270 ? 4.871 -10.712 -7.605 1.00 96.19 270 ILE A N 1
ATOM 1984 C CA . ILE A 1 270 ? 3.408 -10.746 -7.503 1.00 96.19 270 ILE A CA 1
ATOM 1985 C C . ILE A 1 270 ? 2.991 -11.747 -6.430 1.00 96.19 270 ILE A C 1
ATOM 1987 O O . ILE A 1 270 ? 3.281 -12.937 -6.534 1.00 96.19 270 ILE A O 1
ATOM 1991 N N . GLU A 1 271 ? 2.257 -11.279 -5.427 1.00 94.00 271 GLU A N 1
ATOM 1992 C CA . GLU A 1 271 ? 1.746 -12.103 -4.335 1.00 94.00 271 GLU A CA 1
ATOM 1993 C C . GLU A 1 271 ? 0.235 -11.912 -4.174 1.00 94.00 271 GLU A C 1
ATOM 1995 O O . GLU A 1 271 ? -0.268 -10.791 -4.095 1.00 94.00 271 GLU A O 1
ATOM 2000 N N . GLU A 1 272 ? -0.505 -13.020 -4.105 1.00 91.12 272 GLU A N 1
ATOM 2001 C CA . GLU A 1 272 ? -1.905 -13.000 -3.678 1.00 91.12 272 GLU A CA 1
ATOM 2002 C C . GLU A 1 272 ? -1.956 -12.802 -2.160 1.00 91.12 272 GLU A C 1
ATOM 2004 O O . GLU A 1 272 ? -1.401 -13.601 -1.398 1.00 91.12 272 GLU A O 1
ATOM 2009 N N . LYS A 1 273 ? -2.628 -11.736 -1.721 1.00 83.94 273 LYS A N 1
ATOM 2010 C CA . LYS A 1 273 ? -2.705 -11.359 -0.311 1.00 83.94 273 LYS A CA 1
ATOM 2011 C C . LYS A 1 273 ? -3.400 -12.449 0.506 1.00 83.94 273 LYS A C 1
ATOM 2013 O O . LYS A 1 273 ? -4.361 -13.062 0.053 1.00 83.94 273 LYS A O 1
ATOM 2018 N N . ASP A 1 274 ? -2.899 -12.676 1.721 1.00 74.31 274 ASP A N 1
ATOM 2019 C CA . ASP A 1 274 ? -3.358 -13.718 2.652 1.00 74.31 274 ASP A CA 1
ATOM 2020 C C . ASP A 1 274 ? -3.193 -15.166 2.132 1.00 74.31 274 ASP A C 1
ATOM 2022 O O . ASP A 1 274 ? -3.639 -16.115 2.783 1.00 74.31 274 ASP A O 1
ATOM 2026 N N . SER A 1 275 ? -2.506 -15.365 0.998 1.00 78.38 275 SER A N 1
ATOM 2027 C CA . SER A 1 275 ? -2.118 -16.691 0.516 1.00 78.38 275 SER A CA 1
ATOM 2028 C C . SER A 1 275 ? -0.798 -17.149 1.145 1.00 78.38 275 SER A C 1
ATOM 2030 O O . SER A 1 275 ? 0.050 -16.347 1.524 1.00 78.38 275 SER A O 1
ATOM 2032 N N . SER A 1 276 ? -0.604 -18.464 1.254 1.00 75.19 276 SER A N 1
ATOM 2033 C CA . SER A 1 276 ? 0.672 -19.059 1.676 1.00 75.19 276 SER A CA 1
ATOM 2034 C C . SER A 1 276 ? 1.592 -19.401 0.498 1.00 75.19 276 SER A C 1
ATOM 2036 O O . SER A 1 276 ? 2.536 -20.168 0.675 1.00 75.19 276 SER A O 1
ATOM 2038 N N . ASN A 1 277 ? 1.271 -18.936 -0.710 1.00 81.69 277 ASN A N 1
ATOM 2039 C CA . ASN A 1 277 ? 2.019 -19.274 -1.917 1.00 81.69 277 ASN A CA 1
ATOM 2040 C C . ASN A 1 277 ? 3.261 -18.384 -2.044 1.00 81.69 277 ASN A C 1
ATOM 2042 O O . ASN A 1 277 ? 3.237 -17.224 -1.638 1.00 81.69 277 ASN A O 1
ATOM 2046 N N . ALA A 1 278 ? 4.333 -18.909 -2.647 1.00 86.00 278 ALA A N 1
ATOM 2047 C CA . ALA A 1 278 ? 5.455 -18.072 -3.064 1.00 86.00 278 ALA A CA 1
ATOM 2048 C C . ALA A 1 278 ? 4.983 -17.004 -4.058 1.00 86.00 278 ALA A C 1
ATOM 2050 O O . ALA A 1 278 ? 4.123 -17.274 -4.900 1.00 86.00 278 ALA A O 1
ATOM 2051 N N . ALA A 1 279 ? 5.607 -15.827 -3.996 1.00 90.25 279 ALA A N 1
ATOM 2052 C CA . ALA A 1 279 ? 5.428 -14.804 -5.014 1.00 90.25 279 ALA A CA 1
ATOM 2053 C C . ALA A 1 279 ? 5.836 -15.341 -6.397 1.00 90.25 279 ALA A C 1
ATOM 2055 O O . ALA A 1 279 ? 6.815 -16.085 -6.528 1.00 90.25 279 ALA A O 1
ATOM 2056 N N . GLU A 1 280 ? 5.089 -14.959 -7.426 1.00 94.00 280 GLU A N 1
ATOM 2057 C CA . GLU A 1 280 ? 5.472 -15.162 -8.821 1.00 94.00 280 GLU A CA 1
ATOM 2058 C C . GLU A 1 280 ? 6.411 -14.024 -9.238 1.00 94.00 280 GLU A C 1
ATOM 2060 O O . GLU A 1 280 ? 6.096 -12.852 -9.021 1.00 94.00 280 GLU A O 1
ATOM 2065 N N . LEU A 1 281 ? 7.578 -14.361 -9.793 1.00 96.19 281 LEU A N 1
ATOM 2066 C CA . LEU A 1 281 ? 8.652 -13.406 -10.066 1.00 96.19 281 LEU A CA 1
ATOM 2067 C C . LEU A 1 281 ? 8.925 -13.321 -11.564 1.00 96.19 281 LEU A C 1
ATOM 2069 O O . LEU A 1 281 ? 9.329 -14.311 -12.175 1.00 96.19 281 LEU A O 1
ATOM 2073 N N . TYR A 1 282 ? 8.765 -12.131 -12.131 1.00 97.75 282 TYR A N 1
ATOM 2074 C CA . TYR A 1 282 ? 9.028 -11.862 -13.542 1.00 97.75 282 TYR A CA 1
ATOM 2075 C C . TYR A 1 282 ? 10.073 -10.758 -13.680 1.00 97.75 282 TYR A C 1
ATOM 2077 O O . TYR A 1 282 ? 9.968 -9.716 -13.035 1.00 97.75 282 TYR A O 1
ATOM 2085 N N . GLN A 1 283 ? 11.057 -10.980 -14.547 1.00 98.12 283 GLN A N 1
ATOM 2086 C CA . GLN A 1 283 ? 12.044 -9.986 -14.955 1.00 98.12 283 GLN A CA 1
ATOM 2087 C C . GLN A 1 283 ? 11.922 -9.767 -16.460 1.00 98.12 283 GLN A C 1
ATOM 2089 O O . GLN A 1 283 ? 12.400 -10.569 -17.259 1.00 98.12 283 GLN A O 1
ATOM 2094 N N . PHE A 1 284 ? 11.252 -8.690 -16.854 1.00 98.69 284 PHE A N 1
ATOM 2095 C CA . PHE A 1 284 ? 11.086 -8.314 -18.252 1.00 98.69 284 PHE A CA 1
ATOM 2096 C C . PHE A 1 284 ? 12.334 -7.598 -18.745 1.00 98.69 284 PHE A C 1
ATOM 2098 O O . PHE A 1 284 ? 12.695 -6.542 -18.230 1.00 98.69 284 PHE A O 1
ATOM 2105 N N . ASN A 1 285 ? 12.975 -8.167 -19.760 1.00 98.69 285 ASN A N 1
ATOM 2106 C CA . ASN A 1 285 ? 14.153 -7.618 -20.408 1.00 98.69 285 ASN A CA 1
ATOM 2107 C C . ASN A 1 285 ? 13.718 -6.867 -21.668 1.00 98.69 285 ASN A C 1
ATOM 2109 O O . ASN A 1 285 ? 13.290 -7.478 -22.653 1.00 98.69 285 ASN A O 1
ATOM 2113 N N . LEU A 1 286 ? 13.782 -5.537 -21.628 1.00 98.56 286 LEU A N 1
ATOM 2114 C CA . LEU A 1 286 ? 13.273 -4.677 -22.691 1.00 98.56 286 LEU A CA 1
ATOM 2115 C C . LEU A 1 286 ? 14.351 -4.341 -23.715 1.00 98.56 286 LEU A C 1
ATOM 2117 O O . LEU A 1 286 ? 15.551 -4.405 -23.439 1.00 98.56 286 LEU A O 1
ATOM 2121 N N . GLN A 1 287 ? 13.907 -4.006 -24.921 1.00 98.31 287 GLN A N 1
ATOM 2122 C CA . GLN A 1 287 ? 14.792 -3.670 -26.018 1.00 98.31 287 GLN A CA 1
ATOM 2123 C C . GLN A 1 287 ? 15.508 -2.353 -25.736 1.00 98.31 287 GLN A C 1
ATOM 2125 O O . GLN A 1 287 ? 14.882 -1.302 -25.604 1.00 98.31 287 GLN A O 1
ATOM 2130 N N . PHE A 1 288 ? 16.833 -2.420 -25.689 1.00 97.50 288 PHE A N 1
ATOM 2131 C CA . PHE A 1 288 ? 17.698 -1.267 -25.509 1.00 97.50 288 PHE A CA 1
ATOM 2132 C C . PHE A 1 288 ? 18.976 -1.477 -26.311 1.00 97.50 288 PHE A C 1
ATOM 2134 O O . PHE A 1 288 ? 19.686 -2.457 -26.098 1.00 97.50 288 PHE A O 1
ATOM 2141 N N . ASP A 1 289 ? 19.256 -0.558 -27.233 1.00 96.31 289 ASP A N 1
ATOM 2142 C CA . ASP A 1 289 ? 20.494 -0.557 -28.003 1.00 96.31 289 ASP A CA 1
ATOM 2143 C C . ASP A 1 289 ? 21.484 0.448 -27.389 1.00 96.31 289 ASP A C 1
ATOM 2145 O O . ASP A 1 289 ? 21.276 1.662 -27.508 1.00 96.31 289 ASP A O 1
ATOM 2149 N N . PRO A 1 290 ? 22.574 -0.018 -26.746 1.00 94.94 290 PRO A N 1
ATOM 2150 C CA . PRO A 1 290 ? 23.543 0.869 -26.109 1.00 94.94 290 PRO A CA 1
ATOM 2151 C C . PRO A 1 290 ? 24.292 1.761 -27.108 1.00 94.94 290 PRO A C 1
ATOM 2153 O O . PRO A 1 290 ? 24.861 2.769 -26.695 1.00 94.94 290 PRO A O 1
ATOM 2156 N N . THR A 1 291 ? 24.295 1.429 -28.406 1.00 95.00 291 THR A N 1
ATOM 2157 C CA . THR A 1 291 ? 24.958 2.236 -29.446 1.00 95.00 291 THR A CA 1
ATOM 2158 C C . THR A 1 291 ? 24.201 3.522 -29.777 1.00 95.00 291 THR A C 1
ATOM 2160 O O . THR A 1 291 ? 24.769 4.439 -30.366 1.00 95.00 291 THR A O 1
ATOM 2163 N N . THR A 1 292 ? 22.944 3.628 -29.335 1.00 92.31 292 THR A N 1
ATOM 2164 C CA . THR A 1 292 ? 22.135 4.852 -29.446 1.00 92.31 292 THR A CA 1
ATOM 2165 C C . THR A 1 292 ? 22.557 5.943 -28.456 1.00 92.31 292 THR A C 1
ATOM 2167 O O . THR A 1 292 ? 22.077 7.074 -28.542 1.00 92.31 292 THR A O 1
ATOM 2170 N N . ARG A 1 293 ? 23.450 5.622 -27.512 1.00 91.50 293 ARG A N 1
ATOM 2171 C CA . ARG A 1 293 ? 23.967 6.535 -26.486 1.00 91.50 293 ARG A CA 1
ATOM 2172 C C . ARG A 1 293 ? 25.428 6.889 -26.738 1.00 91.50 293 ARG A C 1
ATOM 2174 O O . ARG A 1 293 ? 26.121 6.239 -27.521 1.00 91.50 293 ARG A O 1
ATOM 2181 N N . SER A 1 294 ? 25.912 7.926 -26.052 1.00 90.31 294 SER A N 1
ATOM 2182 C CA . SER A 1 294 ? 27.327 8.294 -26.104 1.00 90.31 294 SER A CA 1
ATOM 2183 C C . SER A 1 294 ? 28.223 7.109 -25.700 1.00 90.31 294 SER A C 1
ATOM 2185 O O . SER A 1 294 ? 27.931 6.434 -24.709 1.00 90.31 294 SER A O 1
ATOM 2187 N N . PRO A 1 295 ? 29.381 6.896 -26.355 1.00 85.75 295 PRO A N 1
ATOM 2188 C CA . PRO A 1 295 ? 30.378 5.918 -25.910 1.00 85.75 295 PRO A CA 1
ATOM 2189 C C . PRO A 1 295 ? 30.881 6.146 -24.475 1.00 85.75 295 PRO A C 1
ATOM 2191 O O . PRO A 1 295 ? 31.391 5.226 -23.840 1.00 85.75 295 PRO A O 1
ATOM 2194 N N . THR A 1 296 ? 30.746 7.370 -23.957 1.00 88.12 296 THR A N 1
ATOM 2195 C CA . THR A 1 296 ? 31.104 7.749 -22.581 1.00 88.12 296 THR A CA 1
ATOM 2196 C C . THR A 1 296 ? 29.900 7.795 -21.638 1.00 88.12 296 THR A C 1
ATOM 2198 O O . THR A 1 296 ? 30.013 8.316 -20.527 1.00 88.12 296 THR A O 1
ATOM 2201 N N . SER A 1 297 ? 28.751 7.255 -22.061 1.00 90.88 297 SER A N 1
ATOM 2202 C CA . SER A 1 297 ? 27.517 7.263 -21.281 1.00 90.88 297 SER A CA 1
ATOM 2203 C C . SER A 1 297 ? 27.700 6.588 -19.922 1.00 90.88 297 SER A C 1
ATOM 2205 O O . SER A 1 297 ? 28.009 5.396 -19.817 1.00 90.88 297 SER A O 1
ATOM 2207 N N . GLY A 1 298 ? 27.465 7.356 -18.855 1.00 90.06 298 GLY A N 1
ATOM 2208 C CA . GLY A 1 298 ? 27.483 6.842 -17.488 1.00 90.06 298 GLY A CA 1
ATOM 2209 C C . GLY A 1 298 ? 26.385 5.805 -17.239 1.00 90.06 298 GLY A C 1
ATOM 2210 O O . GLY A 1 298 ? 26.631 4.839 -16.517 1.00 90.06 298 GLY A O 1
ATOM 2211 N N . GLY A 1 299 ? 25.217 5.973 -17.874 1.00 91.44 299 GLY A N 1
ATOM 2212 C CA . GLY A 1 299 ? 24.088 5.045 -17.790 1.00 91.44 299 GLY A CA 1
ATOM 2213 C C . GLY A 1 299 ? 24.413 3.687 -18.410 1.00 91.44 299 GLY A C 1
ATOM 2214 O O . GLY A 1 299 ? 24.291 2.665 -17.738 1.00 91.44 299 GLY A O 1
ATOM 2215 N N . VAL A 1 300 ? 24.941 3.670 -19.640 1.00 94.94 300 VAL A N 1
ATOM 2216 C CA . VAL A 1 300 ? 25.374 2.423 -20.304 1.00 94.94 300 VAL A CA 1
ATOM 2217 C C . VAL A 1 300 ? 26.449 1.710 -19.485 1.00 94.94 300 VAL A C 1
ATOM 2219 O O . VAL A 1 300 ? 26.370 0.499 -19.272 1.00 94.94 300 VAL A O 1
ATOM 2222 N N . ARG A 1 301 ? 27.440 2.457 -18.977 1.00 94.12 301 ARG A N 1
ATOM 2223 C CA . ARG A 1 301 ? 28.499 1.888 -18.136 1.00 94.12 301 ARG A CA 1
ATOM 2224 C C . ARG A 1 301 ? 27.938 1.278 -16.852 1.00 94.12 301 ARG A C 1
ATOM 2226 O O . ARG A 1 301 ? 28.344 0.183 -16.477 1.00 94.12 301 ARG A O 1
ATOM 2233 N N . PHE A 1 302 ? 27.002 1.958 -16.188 1.00 92.69 302 PHE A N 1
ATOM 2234 C CA . PHE A 1 302 ? 26.348 1.433 -14.990 1.00 92.69 302 PHE A CA 1
ATOM 2235 C C . PHE A 1 302 ? 25.622 0.114 -15.281 1.00 92.69 302 PHE A C 1
ATOM 2237 O O . PHE A 1 302 ? 25.870 -0.875 -14.590 1.00 92.69 302 PHE A O 1
ATOM 2244 N N . LEU A 1 303 ? 24.799 0.068 -16.332 1.00 94.88 303 LEU A N 1
ATOM 2245 C CA . LEU A 1 303 ? 24.041 -1.134 -16.683 1.00 94.88 303 LEU A CA 1
ATOM 2246 C C . LEU A 1 303 ? 24.958 -2.322 -17.022 1.00 94.88 303 LEU A C 1
ATOM 2248 O O . LEU A 1 303 ? 24.717 -3.443 -16.578 1.00 94.88 303 LEU A O 1
ATOM 2252 N N . ARG A 1 304 ? 26.056 -2.081 -17.748 1.00 94.81 304 ARG A N 1
ATOM 2253 C CA . ARG A 1 304 ? 27.003 -3.139 -18.127 1.00 94.81 304 ARG A CA 1
ATOM 2254 C C . ARG A 1 304 ? 27.882 -3.602 -16.962 1.00 94.81 304 ARG A C 1
ATOM 2256 O O . ARG A 1 304 ? 28.102 -4.795 -16.794 1.00 94.81 304 ARG A O 1
ATOM 2263 N N . GLU A 1 305 ? 28.414 -2.682 -16.160 1.00 93.19 305 GLU A N 1
ATOM 2264 C CA . GLU A 1 305 ? 29.453 -3.005 -15.169 1.00 93.19 305 GLU A CA 1
ATOM 2265 C C . GLU A 1 305 ? 28.906 -3.239 -13.755 1.00 93.19 305 GLU A C 1
ATOM 2267 O O . GLU A 1 305 ? 29.447 -4.059 -13.009 1.00 93.19 305 GLU A O 1
ATOM 2272 N N . ARG A 1 306 ? 27.855 -2.508 -13.357 1.00 89.88 306 ARG A N 1
ATOM 2273 C CA . ARG A 1 306 ? 27.258 -2.603 -12.015 1.00 89.88 306 ARG A CA 1
ATOM 2274 C C . ARG A 1 306 ? 26.083 -3.570 -11.988 1.00 89.88 306 ARG A C 1
ATOM 2276 O O . ARG A 1 306 ? 26.118 -4.491 -11.180 1.00 89.88 306 ARG A O 1
ATOM 2283 N N . ALA A 1 307 ? 25.111 -3.381 -12.881 1.00 91.25 307 ALA A N 1
ATOM 2284 C CA . ALA A 1 307 ? 23.951 -4.268 -13.019 1.00 91.25 307 ALA A CA 1
ATOM 2285 C C . ALA A 1 307 ? 24.280 -5.573 -13.768 1.00 91.25 307 ALA A C 1
ATOM 2287 O O . ALA A 1 307 ? 23.557 -6.557 -13.654 1.00 91.25 307 ALA A O 1
ATOM 2288 N N . ARG A 1 308 ? 25.417 -5.612 -14.485 1.00 94.56 308 ARG A N 1
ATOM 2289 C CA . ARG A 1 308 ? 25.909 -6.787 -15.230 1.00 94.56 308 ARG A CA 1
ATOM 2290 C C . ARG A 1 308 ? 24.919 -7.283 -16.287 1.00 94.56 308 ARG A C 1
ATOM 2292 O O . ARG A 1 308 ? 24.805 -8.487 -16.515 1.00 94.56 308 ARG A O 1
ATOM 2299 N N . LEU A 1 309 ? 24.221 -6.354 -16.936 1.00 95.38 309 LEU A N 1
ATOM 2300 C CA . LEU A 1 309 ? 23.277 -6.674 -18.000 1.00 95.38 309 LEU A CA 1
ATOM 2301 C C . LEU A 1 309 ? 24.005 -6.989 -19.311 1.00 95.38 309 LEU A C 1
ATOM 2303 O O . LEU A 1 309 ? 24.946 -6.296 -19.703 1.00 95.38 309 LEU A O 1
ATOM 2307 N N . ASP A 1 310 ? 23.518 -8.013 -20.010 1.00 96.44 310 ASP A N 1
ATOM 2308 C CA . ASP A 1 310 ? 23.924 -8.357 -21.376 1.00 96.44 310 ASP A CA 1
ATOM 2309 C C . ASP A 1 310 ? 23.223 -7.409 -22.362 1.00 96.44 310 ASP A C 1
ATOM 2311 O O . ASP A 1 310 ? 22.132 -7.688 -22.870 1.00 96.44 310 ASP A O 1
ATOM 2315 N N . LEU A 1 311 ? 23.818 -6.230 -22.567 1.00 97.12 311 LEU A N 1
ATOM 2316 C CA . LEU A 1 311 ? 23.222 -5.162 -23.376 1.00 97.12 311 LEU A CA 1
ATOM 2317 C C . LEU A 1 311 ? 23.106 -5.547 -24.854 1.00 97.12 311 LEU A C 1
ATOM 2319 O O . LEU A 1 311 ? 22.193 -5.097 -25.543 1.00 97.12 311 LEU A O 1
ATOM 2323 N N . GLU A 1 312 ? 23.993 -6.409 -25.336 1.00 97.75 312 GLU A N 1
ATOM 2324 C CA . GLU A 1 312 ? 23.945 -6.963 -26.683 1.00 97.75 312 GLU A CA 1
ATOM 2325 C C . GLU A 1 312 ? 22.703 -7.852 -26.855 1.00 97.75 312 GLU A C 1
ATOM 2327 O O . GLU A 1 312 ? 21.994 -7.761 -27.863 1.00 97.75 312 GLU A O 1
ATOM 2332 N N . ARG A 1 313 ? 22.362 -8.653 -25.839 1.00 98.31 313 ARG A N 1
ATOM 2333 C CA . ARG A 1 313 ? 21.108 -9.413 -25.819 1.00 98.31 313 ARG A CA 1
ATOM 2334 C C . ARG A 1 313 ? 19.882 -8.518 -25.652 1.00 98.31 313 ARG A C 1
ATOM 2336 O O . ARG A 1 313 ? 18.874 -8.796 -26.299 1.00 98.31 313 ARG A O 1
ATOM 2343 N N . HIS A 1 314 ? 19.945 -7.449 -24.856 1.00 98.50 314 HIS A N 1
ATOM 2344 C CA . HIS A 1 314 ? 18.871 -6.445 -24.802 1.00 98.50 314 HIS A CA 1
ATOM 2345 C C . HIS A 1 314 ? 18.592 -5.839 -26.180 1.00 98.50 314 HIS A C 1
ATOM 2347 O O . HIS A 1 314 ? 17.433 -5.781 -26.589 1.00 98.50 314 HIS A O 1
ATOM 2353 N N . ALA A 1 315 ? 19.627 -5.471 -26.935 1.00 98.19 315 ALA A N 1
ATOM 2354 C CA . ALA A 1 315 ? 19.468 -4.925 -28.280 1.00 98.19 315 ALA A CA 1
ATOM 2355 C C . ALA A 1 315 ? 18.832 -5.942 -29.247 1.00 98.19 315 ALA A C 1
ATOM 2357 O O . ALA A 1 315 ? 17.910 -5.606 -29.995 1.00 98.19 315 ALA A O 1
ATOM 2358 N N . ALA A 1 316 ? 19.298 -7.196 -29.208 1.00 98.12 316 ALA A N 1
ATOM 2359 C CA . ALA A 1 316 ? 18.914 -8.229 -30.171 1.00 98.12 316 ALA A CA 1
ATOM 2360 C C . ALA A 1 316 ? 17.605 -8.970 -29.842 1.00 98.12 316 ALA A C 1
ATOM 2362 O O . ALA A 1 316 ? 16.905 -9.410 -30.752 1.00 98.12 316 ALA A O 1
ATOM 2363 N N . LYS A 1 317 ? 17.299 -9.175 -28.556 1.00 98.25 317 LYS A N 1
ATOM 2364 C CA . LYS A 1 317 ? 16.220 -10.062 -28.078 1.00 98.25 317 LYS A CA 1
ATOM 2365 C C . LYS A 1 317 ? 15.301 -9.425 -27.034 1.00 98.25 317 LYS A C 1
ATOM 2367 O O . LYS A 1 317 ? 14.391 -10.099 -26.537 1.00 98.25 317 LYS A O 1
ATOM 2372 N N . GLY A 1 318 ? 15.552 -8.173 -26.659 1.00 98.56 318 GLY A N 1
ATOM 2373 C CA . GLY A 1 318 ? 14.709 -7.454 -25.715 1.00 98.56 318 GLY A CA 1
ATOM 2374 C C . GLY A 1 318 ? 13.298 -7.235 -26.261 1.00 98.56 318 GLY A C 1
ATOM 2375 O O . GLY A 1 318 ? 13.078 -7.161 -27.469 1.00 98.56 318 GLY A O 1
ATOM 2376 N N . ILE A 1 319 ? 12.332 -7.141 -25.356 1.00 98.69 319 ILE A N 1
ATOM 2377 C CA . ILE A 1 319 ? 10.936 -6.854 -25.687 1.00 98.69 319 ILE A CA 1
ATOM 2378 C C . ILE A 1 319 ? 10.814 -5.376 -26.080 1.00 98.69 319 ILE A C 1
ATOM 2380 O O . ILE A 1 319 ? 11.181 -4.520 -25.270 1.00 98.69 319 ILE A O 1
ATOM 2384 N N . PRO A 1 320 ? 10.280 -5.028 -27.264 1.00 97.81 320 PRO A N 1
ATOM 2385 C CA . PRO A 1 320 ? 10.003 -3.637 -27.596 1.00 97.81 320 PRO A CA 1
ATOM 2386 C C . PRO A 1 320 ? 9.132 -2.990 -26.513 1.00 97.81 320 PRO A C 1
ATOM 2388 O O . PRO A 1 320 ? 8.084 -3.532 -26.158 1.00 97.81 320 PRO A O 1
ATOM 2391 N N . VAL A 1 321 ? 9.550 -1.832 -25.989 1.00 95.75 321 VAL A N 1
ATOM 2392 C CA . VAL A 1 321 ? 8.883 -1.174 -24.846 1.00 95.75 321 VAL A CA 1
ATOM 2393 C C . VAL A 1 321 ? 7.387 -0.985 -25.106 1.00 95.75 321 VAL A C 1
ATOM 2395 O O . VAL A 1 321 ? 6.571 -1.261 -24.234 1.00 95.75 321 VAL A O 1
ATOM 2398 N N . GLU A 1 322 ? 7.005 -0.607 -26.325 1.00 94.62 322 GLU A N 1
ATOM 2399 C CA . GLU A 1 322 ? 5.599 -0.439 -26.700 1.00 94.62 322 GLU A CA 1
ATOM 2400 C C . GLU A 1 322 ? 4.798 -1.752 -26.631 1.00 94.62 322 GLU A C 1
ATOM 2402 O O . GLU A 1 322 ? 3.660 -1.753 -26.162 1.00 94.62 322 GLU A O 1
ATOM 2407 N N . GLN A 1 323 ? 5.392 -2.890 -27.011 1.00 96.69 323 GLN A N 1
ATOM 2408 C CA . GLN A 1 323 ? 4.749 -4.201 -26.852 1.00 96.69 323 GLN A CA 1
ATOM 2409 C C . GLN A 1 323 ? 4.580 -4.553 -25.370 1.00 96.69 323 GLN A C 1
ATOM 2411 O O . GLN A 1 323 ? 3.505 -4.994 -24.964 1.00 96.69 323 GLN A O 1
ATOM 2416 N N . PHE A 1 324 ? 5.603 -4.301 -24.547 1.00 97.75 324 PHE A N 1
ATOM 2417 C CA . PHE A 1 324 ? 5.514 -4.484 -23.097 1.00 97.75 324 PHE A CA 1
ATOM 2418 C C . PHE A 1 324 ? 4.384 -3.654 -22.476 1.00 97.75 324 PHE A C 1
ATOM 2420 O O . PHE A 1 324 ? 3.572 -4.188 -21.719 1.00 97.75 324 PHE A O 1
ATOM 2427 N N . MET A 1 325 ? 4.269 -2.379 -22.845 1.00 96.38 325 MET A N 1
ATOM 2428 C CA . MET A 1 325 ? 3.225 -1.494 -22.322 1.00 96.38 325 MET A CA 1
ATOM 2429 C C . MET A 1 325 ? 1.825 -1.946 -22.749 1.00 96.38 325 MET A C 1
ATOM 2431 O O . MET A 1 325 ? 0.923 -1.994 -21.914 1.00 96.38 325 MET A O 1
ATOM 2435 N N . GLN A 1 326 ? 1.650 -2.389 -24.000 1.00 95.56 326 GLN A N 1
ATOM 2436 C CA . GLN A 1 326 ? 0.388 -2.979 -24.468 1.00 95.56 326 GLN A CA 1
ATOM 2437 C C . GLN A 1 326 ? 0.024 -4.263 -23.706 1.00 95.56 326 GLN A C 1
ATOM 2439 O O . GLN A 1 326 ? -1.150 -4.491 -23.399 1.00 95.56 326 GLN A O 1
ATOM 2444 N N . MET A 1 327 ? 1.008 -5.109 -23.381 1.00 96.81 327 MET A N 1
ATOM 2445 C CA . MET A 1 327 ? 0.782 -6.283 -22.533 1.00 96.81 327 MET A CA 1
ATOM 2446 C C . MET A 1 327 ? 0.346 -5.864 -21.125 1.00 96.81 327 MET A C 1
ATOM 2448 O O . MET A 1 327 ? -0.645 -6.384 -20.617 1.00 96.81 327 MET A O 1
ATOM 2452 N N . MET A 1 328 ? 1.017 -4.893 -20.500 1.00 96.88 328 MET A N 1
ATOM 2453 C CA . MET A 1 328 ? 0.647 -4.416 -19.164 1.00 96.88 328 MET A CA 1
ATOM 2454 C C . MET A 1 328 ? -0.753 -3.791 -19.137 1.00 96.88 328 MET A C 1
ATOM 2456 O O . MET A 1 328 ? -1.546 -4.137 -18.259 1.00 96.88 328 MET A O 1
ATOM 2460 N N . GLU A 1 329 ? -1.107 -2.973 -20.129 1.00 94.62 329 GLU A N 1
ATOM 2461 C CA . GLU A 1 329 ? -2.450 -2.397 -20.289 1.00 94.62 329 GLU A CA 1
ATOM 2462 C C . GLU A 1 329 ? -3.532 -3.486 -20.406 1.00 94.62 329 GLU A C 1
ATOM 2464 O O . GLU A 1 329 ? -4.580 -3.413 -19.765 1.00 94.62 329 GLU A O 1
ATOM 2469 N N . ARG A 1 330 ? -3.261 -4.558 -21.161 1.00 95.00 330 ARG A N 1
ATOM 2470 C CA . ARG A 1 330 ? -4.207 -5.668 -21.385 1.00 95.00 330 ARG A CA 1
ATOM 2471 C C . ARG A 1 330 ? -4.137 -6.773 -20.331 1.00 95.00 330 ARG A C 1
ATOM 2473 O O . ARG A 1 330 ? -4.901 -7.738 -20.422 1.00 95.00 330 ARG A O 1
ATOM 2480 N N . SER A 1 331 ? -3.226 -6.686 -19.366 1.00 95.00 331 SER A N 1
ATOM 2481 C CA . SER A 1 331 ? -3.024 -7.725 -18.347 1.00 95.00 331 SER A CA 1
ATOM 2482 C C . SER A 1 331 ? -4.127 -7.742 -17.286 1.00 95.00 331 SER A C 1
ATOM 2484 O O . SER A 1 331 ? -4.374 -8.785 -16.689 1.00 95.00 331 SER A O 1
ATOM 2486 N N . GLY A 1 332 ? -4.793 -6.602 -17.060 1.00 93.31 332 GLY A N 1
ATOM 2487 C CA . GLY A 1 332 ? -5.692 -6.384 -15.922 1.00 93.31 332 GLY A CA 1
ATOM 2488 C C . GLY A 1 332 ? -4.994 -5.881 -14.651 1.00 93.31 332 GLY A C 1
ATOM 2489 O O . GLY A 1 332 ? -5.655 -5.740 -13.621 1.00 93.31 332 GLY A O 1
ATOM 2490 N N . ALA A 1 333 ? -3.681 -5.619 -14.703 1.00 94.56 333 ALA A N 1
ATOM 2491 C CA . ALA A 1 333 ? -2.920 -5.115 -13.560 1.00 94.56 333 ALA A CA 1
ATOM 2492 C C . ALA A 1 333 ? -3.103 -3.602 -13.332 1.00 94.56 333 ALA A C 1
ATOM 2494 O O . ALA A 1 333 ? -3.212 -3.133 -12.198 1.00 94.56 333 ALA A O 1
ATOM 2495 N N . LEU A 1 334 ? -3.129 -2.822 -14.413 1.00 95.75 334 LEU A N 1
ATOM 2496 C CA . LEU A 1 334 ? -3.239 -1.365 -14.346 1.00 95.75 334 LEU A CA 1
ATOM 2497 C C . LEU A 1 334 ? -4.680 -0.928 -14.048 1.00 95.75 334 LEU A C 1
ATOM 2499 O O . LEU A 1 334 ? -5.640 -1.599 -14.423 1.00 95.75 334 LEU A O 1
ATOM 2503 N N . SER A 1 335 ? -4.829 0.191 -13.338 1.00 94.81 335 SER A N 1
ATOM 2504 C CA . SER A 1 335 ? -6.105 0.754 -12.862 1.00 94.81 335 SER A CA 1
ATOM 2505 C C . SER A 1 335 ? -6.954 -0.200 -12.004 1.00 94.81 335 SER A C 1
ATOM 2507 O O . SER A 1 335 ? -8.130 0.062 -11.741 1.00 94.81 335 SER A O 1
ATOM 2509 N N . ASN A 1 336 ? -6.361 -1.289 -11.512 1.00 92.75 336 ASN A N 1
ATOM 2510 C CA . ASN A 1 336 ? -7.032 -2.291 -10.698 1.00 92.75 336 ASN A CA 1
ATOM 2511 C C . ASN A 1 336 ? -6.929 -1.947 -9.204 1.00 92.75 336 ASN A C 1
ATOM 2513 O O . ASN A 1 336 ? -5.849 -1.968 -8.615 1.00 92.75 336 ASN A O 1
ATOM 2517 N N . LYS A 1 337 ? -8.070 -1.650 -8.570 1.00 91.62 337 LYS A N 1
ATOM 2518 C CA . LYS A 1 337 ? -8.144 -1.268 -7.146 1.00 91.62 337 LYS A CA 1
ATOM 2519 C C . LYS A 1 337 ? -7.831 -2.415 -6.180 1.00 91.62 337 LYS A C 1
ATOM 2521 O O . LYS A 1 337 ? -7.502 -2.144 -5.027 1.00 91.62 337 LYS A O 1
ATOM 2526 N N . SER A 1 338 ? -7.917 -3.663 -6.640 1.00 91.56 338 SER A N 1
ATOM 2527 C CA . SER A 1 338 ? -7.566 -4.848 -5.850 1.00 91.56 338 SER A CA 1
ATOM 2528 C C . SER A 1 338 ? -6.057 -5.101 -5.804 1.00 91.56 338 SER A C 1
ATOM 2530 O O . SER A 1 338 ? -5.606 -5.997 -5.095 1.00 91.56 338 SER A O 1
ATOM 2532 N N . ILE A 1 339 ? -5.257 -4.324 -6.539 1.00 94.56 339 ILE A N 1
ATOM 2533 C CA . ILE A 1 339 ? -3.800 -4.446 -6.580 1.00 94.56 339 ILE A CA 1
ATOM 2534 C C . ILE A 1 339 ? -3.173 -3.298 -5.803 1.00 94.56 339 ILE A C 1
ATOM 2536 O O . ILE A 1 339 ? -3.536 -2.140 -5.985 1.00 94.56 339 ILE A O 1
ATOM 2540 N N . THR A 1 340 ? -2.212 -3.619 -4.940 1.00 96.12 340 THR A N 1
ATOM 2541 C CA . THR A 1 340 ? -1.394 -2.634 -4.232 1.00 96.12 340 THR A CA 1
ATOM 2542 C C . THR A 1 340 ? 0.052 -2.713 -4.702 1.00 96.12 340 THR A C 1
ATOM 2544 O O . THR A 1 340 ? 0.714 -3.734 -4.523 1.00 96.12 340 THR A O 1
ATOM 2547 N N . TRP A 1 341 ? 0.531 -1.615 -5.277 1.00 98.25 341 TRP A N 1
ATOM 2548 C CA . TRP A 1 341 ? 1.872 -1.473 -5.835 1.00 98.25 341 TRP A CA 1
ATOM 2549 C C . TRP A 1 341 ? 2.866 -1.035 -4.764 1.00 98.25 341 TRP A C 1
ATOM 2551 O O . TRP A 1 341 ? 2.641 -0.063 -4.049 1.00 98.25 341 TRP A O 1
ATOM 2561 N N . ILE A 1 342 ? 3.968 -1.753 -4.633 1.00 98.25 342 ILE A N 1
ATOM 2562 C CA . ILE A 1 342 ? 5.002 -1.500 -3.639 1.00 98.25 342 ILE A CA 1
ATOM 2563 C C . ILE A 1 342 ? 6.278 -1.136 -4.384 1.00 98.25 342 ILE A C 1
ATOM 2565 O O . ILE A 1 342 ? 6.792 -1.949 -5.148 1.00 98.25 342 ILE A O 1
ATOM 2569 N N . THR A 1 343 ? 6.797 0.060 -4.135 1.00 97.75 343 THR A N 1
ATOM 2570 C CA . THR A 1 343 ? 8.044 0.541 -4.738 1.00 97.75 343 THR A CA 1
ATOM 2571 C C . THR A 1 343 ? 9.013 1.025 -3.670 1.00 97.75 343 THR A C 1
ATOM 2573 O O . THR A 1 343 ? 8.651 1.247 -2.508 1.00 97.75 343 THR A O 1
ATOM 2576 N N . TYR A 1 344 ? 10.268 1.209 -4.062 1.00 95.38 344 TYR A N 1
ATOM 2577 C CA . TYR A 1 344 ? 11.249 1.933 -3.273 1.00 95.38 344 TYR A CA 1
ATOM 2578 C C . TYR A 1 344 ? 11.801 3.073 -4.119 1.00 95.38 344 TYR A C 1
ATOM 2580 O O . TYR A 1 344 ? 12.599 2.837 -5.013 1.00 95.38 344 TYR A O 1
ATOM 2588 N N . GLN A 1 345 ? 11.405 4.314 -3.817 1.00 92.25 345 GLN A N 1
ATOM 2589 C CA . GLN A 1 345 ? 11.769 5.486 -4.616 1.00 92.25 345 GLN A CA 1
ATOM 2590 C C . GLN A 1 345 ? 11.221 5.404 -6.062 1.00 92.25 345 GLN A C 1
ATOM 2592 O O . GLN A 1 345 ? 11.884 5.789 -7.020 1.00 92.25 345 GLN A O 1
ATOM 2597 N N . GLY A 1 346 ? 9.981 4.930 -6.219 1.00 93.75 346 GLY A N 1
ATOM 2598 C CA . GLY A 1 346 ? 9.439 4.504 -7.518 1.00 93.75 346 GLY A CA 1
ATOM 2599 C C . GLY A 1 346 ? 8.868 5.595 -8.425 1.00 93.75 346 GLY A C 1
ATOM 2600 O O . GLY A 1 346 ? 8.066 5.297 -9.306 1.00 93.75 346 GLY A O 1
ATOM 2601 N N . PHE A 1 347 ? 9.220 6.869 -8.224 1.00 91.88 347 PHE A N 1
ATOM 2602 C CA . PHE A 1 347 ? 8.716 7.959 -9.073 1.00 91.88 347 PHE A CA 1
ATOM 2603 C C . PHE A 1 347 ? 9.128 7.788 -10.545 1.00 91.88 347 PHE A C 1
ATOM 2605 O O . PHE A 1 347 ? 8.330 8.071 -11.438 1.00 91.88 347 PHE A O 1
ATOM 2612 N N . ALA A 1 348 ? 10.347 7.296 -10.797 1.00 93.56 348 ALA A N 1
ATOM 2613 C CA . ALA A 1 348 ? 10.837 7.020 -12.143 1.00 93.56 348 ALA A CA 1
ATOM 2614 C C . ALA A 1 348 ? 10.170 5.765 -12.715 1.00 93.56 348 ALA A C 1
ATOM 2616 O O . ALA A 1 348 ? 9.723 5.799 -13.859 1.00 93.56 348 ALA A O 1
ATOM 2617 N N . ASP A 1 349 ? 10.013 4.711 -11.906 1.00 96.38 349 ASP A N 1
ATOM 2618 C CA . ASP A 1 349 ? 9.336 3.467 -12.294 1.00 96.38 349 ASP A CA 1
ATOM 2619 C C . ASP A 1 349 ? 7.925 3.761 -12.811 1.00 96.38 349 ASP A C 1
ATOM 2621 O O . ASP A 1 349 ? 7.576 3.404 -13.938 1.00 96.38 349 ASP A O 1
ATOM 2625 N N . PHE A 1 350 ? 7.126 4.497 -12.030 1.00 96.62 350 PHE A N 1
ATOM 2626 C CA . PHE A 1 350 ? 5.794 4.916 -12.459 1.00 96.62 350 PHE A CA 1
ATOM 2627 C C . PHE A 1 350 ? 5.857 5.850 -13.666 1.00 96.62 350 PHE A C 1
ATOM 2629 O O . PHE A 1 350 ? 5.061 5.694 -14.589 1.00 96.62 350 PHE A O 1
ATOM 2636 N N . GLY A 1 351 ? 6.813 6.781 -13.699 1.00 95.62 351 GLY A N 1
ATOM 2637 C CA . GLY A 1 351 ? 7.023 7.669 -14.837 1.00 95.62 351 GLY A CA 1
ATOM 2638 C C . GLY A 1 351 ? 7.222 6.913 -16.151 1.00 95.62 351 GLY A C 1
ATOM 2639 O O . GLY A 1 351 ? 6.540 7.214 -17.125 1.00 95.62 351 GLY A O 1
ATOM 2640 N N . TYR A 1 352 ? 8.079 5.894 -16.185 1.00 96.25 352 TYR A N 1
ATOM 2641 C CA . TYR A 1 352 ? 8.298 5.098 -17.394 1.00 96.25 352 TYR A CA 1
ATOM 2642 C C . TYR A 1 352 ? 7.052 4.328 -17.836 1.00 96.25 352 TYR A C 1
ATOM 2644 O O . TYR A 1 352 ? 6.785 4.251 -19.035 1.00 96.25 352 TYR A O 1
ATOM 2652 N N . PHE A 1 353 ? 6.263 3.801 -16.893 1.00 95.81 353 PHE A N 1
ATOM 2653 C CA . PHE A 1 353 ? 4.965 3.204 -17.216 1.00 95.81 353 PHE A CA 1
ATOM 2654 C C . PHE A 1 353 ? 4.012 4.231 -17.831 1.00 95.81 353 PHE A C 1
ATOM 2656 O O . PHE A 1 353 ? 3.439 3.973 -18.884 1.00 95.81 353 PHE A O 1
ATOM 2663 N N . LEU A 1 354 ? 3.857 5.407 -17.216 1.00 94.94 354 LEU A N 1
ATOM 2664 C CA . LEU A 1 354 ? 2.978 6.457 -17.738 1.00 94.94 354 LEU A CA 1
ATOM 2665 C C . LEU A 1 354 ? 3.428 6.939 -19.123 1.00 94.94 354 LEU A C 1
ATOM 2667 O O . LEU A 1 354 ? 2.608 7.021 -20.034 1.00 94.94 354 LEU A O 1
ATOM 2671 N N . LEU A 1 355 ? 4.729 7.182 -19.302 1.00 93.62 355 LEU A N 1
ATOM 2672 C CA . LEU A 1 355 ? 5.317 7.576 -20.580 1.00 93.62 355 LEU A CA 1
ATOM 2673 C C . LEU A 1 355 ? 5.062 6.524 -21.666 1.00 93.62 355 LEU A C 1
ATOM 2675 O O . LEU A 1 355 ? 4.714 6.874 -22.788 1.00 93.62 355 LEU A O 1
ATOM 2679 N N . GLY A 1 356 ? 5.229 5.242 -21.336 1.00 92.00 356 GLY A N 1
ATOM 2680 C CA . GLY A 1 356 ? 5.042 4.142 -22.277 1.00 92.00 356 GLY A CA 1
ATOM 2681 C C . GLY A 1 356 ? 3.580 3.850 -22.637 1.00 92.00 356 GLY A C 1
ATOM 2682 O O . GLY A 1 356 ? 3.320 3.300 -23.706 1.00 92.00 356 GLY A O 1
ATOM 2683 N N . LEU A 1 357 ? 2.631 4.221 -21.773 1.00 89.94 357 LEU A N 1
ATOM 2684 C CA . LEU A 1 357 ? 1.189 4.115 -22.035 1.00 89.94 357 LEU A CA 1
ATOM 2685 C C . LEU A 1 357 ? 0.650 5.285 -22.871 1.00 89.94 357 LEU A C 1
ATOM 2687 O O . LEU A 1 357 ? -0.432 5.189 -23.449 1.00 89.94 357 LEU A O 1
ATOM 2691 N N . GLU A 1 358 ? 1.380 6.396 -22.927 1.00 81.44 358 GLU A N 1
ATOM 2692 C CA . GLU A 1 358 ? 0.921 7.636 -23.538 1.00 81.44 358 GLU A CA 1
ATOM 2693 C C . GLU A 1 358 ? 1.548 7.882 -24.905 1.00 81.44 358 GLU A C 1
ATOM 2695 O O . GLU A 1 358 ? 2.733 7.655 -25.148 1.00 81.44 358 GLU A O 1
ATOM 2700 N N . ARG A 1 359 ? 0.749 8.423 -25.827 1.00 68.00 359 ARG A N 1
ATOM 2701 C CA . ARG A 1 359 ? 1.215 8.696 -27.195 1.00 68.00 359 ARG A CA 1
ATOM 2702 C C . ARG A 1 359 ? 2.023 9.993 -27.299 1.00 68.00 359 ARG A C 1
ATOM 2704 O O . ARG A 1 359 ? 2.695 10.206 -28.306 1.00 68.00 359 ARG A O 1
ATOM 2711 N N . SER A 1 360 ? 1.960 10.851 -26.278 1.00 65.12 360 SER A N 1
ATOM 2712 C CA . SER A 1 360 ? 2.583 12.183 -26.228 1.00 65.12 360 SER A CA 1
ATOM 2713 C C . SER A 1 360 ? 4.115 12.170 -26.131 1.00 65.12 360 SER A C 1
ATOM 2715 O O . SER A 1 360 ? 4.734 13.207 -26.360 1.00 65.12 360 SER A O 1
ATOM 2717 N N . ARG A 1 361 ? 4.740 11.024 -25.811 1.00 79.81 361 ARG A N 1
ATOM 2718 C CA . ARG A 1 361 ? 6.200 10.864 -25.617 1.00 79.81 361 ARG A CA 1
ATOM 2719 C C . ARG A 1 361 ? 6.825 11.794 -24.558 1.00 79.81 361 ARG A C 1
ATOM 2721 O O . ARG A 1 361 ? 8.047 11.984 -24.561 1.00 79.81 361 ARG A O 1
ATOM 2728 N N . ARG A 1 362 ? 6.016 12.373 -23.663 1.00 92.06 362 ARG A N 1
ATOM 2729 C CA . ARG A 1 362 ? 6.458 13.229 -22.550 1.00 92.06 362 ARG A CA 1
ATOM 2730 C C . ARG A 1 362 ? 5.554 13.061 -21.332 1.00 92.06 362 ARG A C 1
ATOM 2732 O O . ARG A 1 362 ? 4.337 12.929 -21.480 1.00 92.06 362 ARG A O 1
ATOM 2739 N N . LEU A 1 363 ? 6.141 13.110 -20.138 1.00 94.81 363 LEU A N 1
ATOM 2740 C CA . LEU A 1 363 ? 5.394 13.240 -18.886 1.00 94.81 363 LEU A CA 1
ATOM 2741 C C . LEU A 1 363 ? 4.704 14.618 -18.778 1.00 94.81 363 LEU A C 1
ATOM 2743 O O . LEU A 1 363 ? 5.084 15.549 -19.489 1.00 94.81 363 LEU A O 1
ATOM 2747 N N . PRO A 1 364 ? 3.695 14.782 -17.897 1.00 94.94 364 PRO A N 1
ATOM 2748 C CA . PRO A 1 364 ? 2.986 16.053 -17.741 1.00 94.94 364 PRO A CA 1
ATOM 2749 C C . PRO A 1 364 ? 3.913 17.214 -17.360 1.00 94.94 364 PRO A C 1
ATOM 2751 O O . PRO A 1 364 ? 4.878 17.028 -16.623 1.00 94.94 364 PRO A O 1
ATOM 2754 N N . ASP A 1 365 ? 3.587 18.435 -17.777 1.00 93.50 365 ASP A N 1
ATOM 2755 C CA . ASP A 1 365 ? 4.415 19.606 -17.452 1.00 93.50 365 ASP A CA 1
ATOM 2756 C C . ASP A 1 365 ? 4.412 19.940 -15.950 1.00 93.50 365 ASP A C 1
ATOM 2758 O O . ASP A 1 365 ? 5.387 20.479 -15.426 1.00 93.50 365 ASP A O 1
ATOM 2762 N N . ASP A 1 366 ? 3.332 19.597 -15.238 1.00 93.31 366 ASP A N 1
ATOM 2763 C CA . ASP A 1 366 ? 3.163 19.891 -13.817 1.00 93.31 366 ASP A CA 1
ATOM 2764 C C . ASP A 1 366 ? 3.025 18.634 -12.939 1.00 93.31 366 ASP A C 1
ATOM 2766 O O . ASP A 1 366 ? 2.387 17.634 -13.292 1.00 93.31 366 ASP A O 1
ATOM 2770 N N . ARG A 1 367 ? 3.581 18.725 -11.724 1.00 94.62 367 ARG A N 1
ATOM 2771 C CA . ARG A 1 367 ? 3.613 17.642 -10.730 1.00 94.62 367 ARG A CA 1
ATOM 2772 C C . ARG A 1 367 ? 2.222 17.158 -10.327 1.00 94.62 367 ARG A C 1
ATOM 2774 O O . ARG A 1 367 ? 2.026 15.970 -10.077 1.00 94.62 367 ARG A O 1
ATOM 2781 N N . ARG A 1 368 ? 1.238 18.057 -10.236 1.00 93.94 368 ARG A N 1
ATOM 2782 C CA . ARG A 1 368 ? -0.121 17.704 -9.800 1.00 93.94 368 ARG A CA 1
ATOM 2783 C C . ARG A 1 368 ? -0.823 16.845 -10.849 1.00 93.94 368 ARG A C 1
ATOM 2785 O O . ARG A 1 368 ? -1.572 15.936 -10.492 1.00 93.94 368 ARG A O 1
ATOM 2792 N N . SER A 1 369 ? -0.620 17.130 -12.128 1.00 94.38 369 SER A N 1
ATOM 2793 C CA . SER A 1 369 ? -1.142 16.319 -13.228 1.00 94.38 369 SER A CA 1
ATOM 2794 C C . SER A 1 369 ? -0.460 14.956 -13.293 1.00 94.38 369 SER A C 1
ATOM 2796 O O . SER A 1 369 ? -1.155 13.958 -13.472 1.00 94.38 369 SER A O 1
ATOM 2798 N N . PHE A 1 370 ? 0.850 14.888 -13.031 1.00 94.94 370 PHE A N 1
ATOM 2799 C CA . PHE A 1 370 ? 1.561 13.617 -12.868 1.00 94.94 370 PHE A CA 1
ATOM 2800 C C . PHE A 1 370 ? 0.995 12.763 -11.730 1.00 94.94 370 PHE A C 1
ATOM 2802 O O . PHE A 1 370 ? 0.606 11.623 -11.970 1.00 94.94 370 PHE A O 1
ATOM 2809 N N . ILE A 1 371 ? 0.857 13.315 -10.518 1.00 94.38 371 ILE A N 1
ATOM 2810 C CA . ILE A 1 371 ? 0.304 12.580 -9.366 1.00 94.38 371 ILE A CA 1
ATOM 2811 C C . ILE A 1 371 ? -1.106 12.063 -9.674 1.00 94.38 371 ILE A C 1
ATOM 2813 O O . ILE A 1 371 ? -1.373 10.880 -9.491 1.00 94.38 371 ILE A O 1
ATOM 2817 N N . ARG A 1 372 ? -1.986 12.906 -10.235 1.00 94.50 372 ARG A N 1
ATOM 2818 C CA . ARG A 1 372 ? -3.348 12.492 -10.626 1.00 94.50 372 ARG A CA 1
ATOM 2819 C C . ARG A 1 372 ? -3.361 11.375 -11.668 1.00 94.50 372 ARG A C 1
ATOM 2821 O O . ARG A 1 372 ? -4.316 10.601 -11.735 1.00 94.50 372 ARG A O 1
ATOM 2828 N N . TRP A 1 373 ? -2.346 11.314 -12.523 1.00 94.81 373 TRP A N 1
ATOM 2829 C CA . TRP A 1 373 ? -2.223 10.251 -13.509 1.00 94.81 373 TRP A CA 1
ATOM 2830 C C . TRP A 1 373 ? -1.712 8.955 -12.877 1.00 94.81 373 TRP A C 1
ATOM 2832 O O . TRP A 1 373 ? -2.316 7.906 -13.110 1.00 94.81 373 TRP A O 1
ATOM 2842 N N . VAL A 1 374 ? -0.708 9.035 -11.994 1.00 95.81 374 VAL A N 1
ATOM 2843 C CA . VAL A 1 374 ? -0.270 7.895 -11.175 1.00 95.81 374 VAL A CA 1
ATOM 2844 C C . VAL A 1 374 ? -1.449 7.328 -10.387 1.00 95.81 374 VAL A C 1
ATOM 2846 O O . VAL A 1 374 ? -1.701 6.138 -10.480 1.00 95.81 374 VAL A O 1
ATOM 2849 N N . GLU A 1 375 ? -2.241 8.153 -9.701 1.00 94.19 375 GLU A N 1
ATOM 2850 C CA . GLU A 1 375 ? -3.417 7.705 -8.932 1.00 94.19 375 GLU A CA 1
ATOM 2851 C C . GLU A 1 375 ? -4.473 6.993 -9.796 1.00 94.19 375 GLU A C 1
ATOM 2853 O O . GLU A 1 375 ? -5.189 6.113 -9.318 1.00 94.19 375 GLU A O 1
ATOM 2858 N N . ARG A 1 376 ? -4.582 7.344 -11.083 1.00 95.31 376 ARG A N 1
ATOM 2859 C CA . ARG A 1 376 ? -5.516 6.698 -12.017 1.00 95.31 376 ARG A CA 1
ATOM 2860 C C . ARG A 1 376 ? -5.015 5.329 -12.482 1.00 95.31 376 ARG A C 1
ATOM 2862 O O . ARG A 1 376 ? -5.815 4.404 -12.638 1.00 95.31 376 ARG A O 1
ATOM 2869 N N . VAL A 1 377 ? -3.713 5.205 -12.737 1.00 96.25 377 VAL A N 1
ATOM 2870 C CA . VAL A 1 377 ? -3.085 3.976 -13.259 1.00 96.25 377 VAL A CA 1
ATOM 2871 C C . VAL A 1 377 ? -2.703 3.013 -12.128 1.00 96.25 377 VAL A C 1
ATOM 2873 O O . VAL A 1 377 ? -2.839 1.802 -12.271 1.00 96.25 377 VAL A O 1
ATOM 2876 N N . PHE A 1 378 ? -2.319 3.541 -10.970 1.00 97.06 378 PHE A N 1
ATOM 2877 C CA . PHE A 1 378 ? -1.852 2.833 -9.779 1.00 97.06 378 PHE A CA 1
ATOM 2878 C C . PHE A 1 378 ? -2.668 3.288 -8.551 1.00 97.06 378 PHE A C 1
ATOM 2880 O O . PHE A 1 378 ? -2.156 3.987 -7.676 1.00 97.06 378 PHE A O 1
ATOM 2887 N N . PRO A 1 379 ? -3.955 2.905 -8.451 1.00 92.25 379 PRO A N 1
ATOM 2888 C CA . PRO A 1 379 ? -4.893 3.458 -7.462 1.00 92.25 379 PRO A CA 1
ATOM 2889 C C . PRO A 1 379 ? -4.563 3.124 -6.002 1.00 92.25 379 PRO A C 1
ATOM 2891 O O . PRO A 1 379 ? -5.147 3.689 -5.078 1.00 92.25 379 PRO A O 1
ATOM 2894 N N . SER A 1 380 ? -3.655 2.180 -5.770 1.00 93.44 380 SER A N 1
ATOM 2895 C CA . SER A 1 380 ? -3.174 1.813 -4.448 1.00 93.44 380 SER A CA 1
ATOM 2896 C C . SER A 1 380 ? -1.683 1.543 -4.524 1.00 93.44 380 SER A C 1
ATOM 2898 O O . SER A 1 380 ? -1.268 0.606 -5.205 1.00 93.44 380 SER A O 1
ATOM 2900 N N . LEU A 1 381 ? -0.885 2.336 -3.810 1.00 95.38 381 LEU A N 1
ATOM 2901 C CA . LEU A 1 381 ? 0.561 2.157 -3.763 1.00 95.38 381 LEU A CA 1
ATOM 2902 C C . LEU A 1 381 ? 1.168 2.519 -2.406 1.00 95.38 381 LEU A C 1
ATOM 2904 O O . LEU A 1 381 ? 0.558 3.259 -1.631 1.00 95.38 381 LEU A O 1
ATOM 2908 N N . TYR A 1 382 ? 2.380 2.029 -2.156 1.00 94.81 382 TYR A N 1
ATOM 2909 C CA . TYR A 1 382 ? 3.271 2.473 -1.086 1.00 94.81 382 TYR A CA 1
ATOM 2910 C C . TYR A 1 382 ? 4.688 2.654 -1.624 1.00 94.81 382 TYR A C 1
ATOM 2912 O O . TYR A 1 382 ? 5.260 1.709 -2.165 1.00 94.81 382 TYR A O 1
ATOM 2920 N N . ASP A 1 383 ? 5.277 3.825 -1.382 1.00 94.75 383 ASP A N 1
ATOM 2921 C CA . ASP A 1 383 ? 6.709 4.046 -1.579 1.00 94.75 383 ASP A CA 1
ATOM 2922 C C . ASP A 1 383 ? 7.462 3.896 -0.249 1.00 94.75 383 ASP A C 1
ATOM 2924 O O . ASP A 1 383 ? 7.376 4.730 0.665 1.00 94.75 383 ASP A O 1
ATOM 2928 N N . LEU A 1 384 ? 8.228 2.812 -0.144 1.00 94.00 384 LEU A N 1
ATOM 2929 C CA . LEU A 1 384 ? 8.952 2.432 1.063 1.00 94.00 384 LEU A CA 1
ATOM 2930 C C . LEU A 1 384 ? 10.102 3.386 1.411 1.00 94.00 384 LEU A C 1
ATOM 2932 O O . LEU A 1 384 ? 10.522 3.432 2.574 1.00 94.00 384 LEU A O 1
ATOM 2936 N N . LYS A 1 385 ? 10.589 4.196 0.460 1.00 91.00 385 LYS A N 1
ATOM 2937 C CA . LYS A 1 385 ? 11.630 5.196 0.738 1.00 91.00 385 LYS A CA 1
ATOM 2938 C C . LYS A 1 385 ? 11.143 6.232 1.750 1.00 91.00 385 LYS A C 1
ATOM 2940 O O . LYS A 1 385 ? 11.909 6.647 2.624 1.00 91.00 385 LYS A O 1
ATOM 2945 N N . THR A 1 386 ? 9.856 6.573 1.705 1.00 86.94 386 THR A N 1
ATOM 2946 C CA . THR A 1 386 ? 9.217 7.489 2.659 1.00 86.94 386 THR A CA 1
ATOM 2947 C C . THR A 1 386 ? 9.291 6.954 4.091 1.00 86.94 386 THR A C 1
ATOM 2949 O O . THR A 1 386 ? 9.594 7.692 5.030 1.00 86.94 386 THR A O 1
ATOM 2952 N N . LEU A 1 387 ? 9.099 5.646 4.270 1.00 85.75 387 LEU A N 1
ATOM 2953 C CA . LEU A 1 387 ? 9.176 4.982 5.576 1.00 85.75 387 LEU A CA 1
ATOM 2954 C C . LEU A 1 387 ? 10.605 4.927 6.106 1.00 85.75 387 LEU A C 1
ATOM 2956 O O . LEU A 1 387 ? 10.842 5.181 7.289 1.00 85.75 387 LEU A O 1
ATOM 2960 N N . HIS A 1 388 ? 11.552 4.607 5.221 1.00 86.50 388 HIS A N 1
ATOM 2961 C CA . HIS A 1 388 ? 12.965 4.532 5.565 1.00 86.50 388 HIS A CA 1
ATOM 2962 C C . HIS A 1 388 ? 13.483 5.885 6.066 1.00 86.50 388 HIS A C 1
ATOM 2964 O O . HIS A 1 388 ? 14.135 5.969 7.108 1.00 86.50 388 HIS A O 1
ATOM 2970 N N . LYS A 1 389 ? 13.129 6.963 5.356 1.00 80.38 389 LYS A N 1
ATOM 2971 C CA . LYS A 1 389 ? 13.555 8.329 5.683 1.00 80.38 389 LYS A CA 1
ATOM 2972 C C . LYS A 1 389 ? 12.931 8.875 6.954 1.00 80.38 389 LYS A C 1
ATOM 2974 O O . LYS A 1 389 ? 13.627 9.477 7.768 1.00 80.38 389 LYS A O 1
ATOM 2979 N N . THR A 1 390 ? 11.641 8.635 7.154 1.00 75.88 390 THR A N 1
ATOM 2980 C CA . THR A 1 390 ? 10.934 9.101 8.356 1.00 75.88 390 THR A CA 1
ATOM 2981 C C . THR A 1 390 ? 11.315 8.314 9.613 1.00 75.88 390 THR A C 1
ATOM 2983 O O . THR A 1 390 ? 10.969 8.724 10.719 1.00 75.88 390 THR A O 1
ATOM 2986 N N . GLY A 1 391 ? 12.057 7.207 9.478 1.00 75.06 391 GLY A N 1
ATOM 2987 C CA . GLY A 1 391 ? 12.436 6.348 10.599 1.00 75.06 391 GLY A CA 1
ATOM 2988 C C . GLY A 1 391 ? 11.244 5.607 11.205 1.00 75.06 391 GLY A C 1
ATOM 2989 O O . GLY A 1 391 ? 11.242 5.255 12.385 1.00 75.06 391 GLY A O 1
ATOM 2990 N N . TYR A 1 392 ? 10.198 5.404 10.405 1.00 73.50 392 TYR A N 1
ATOM 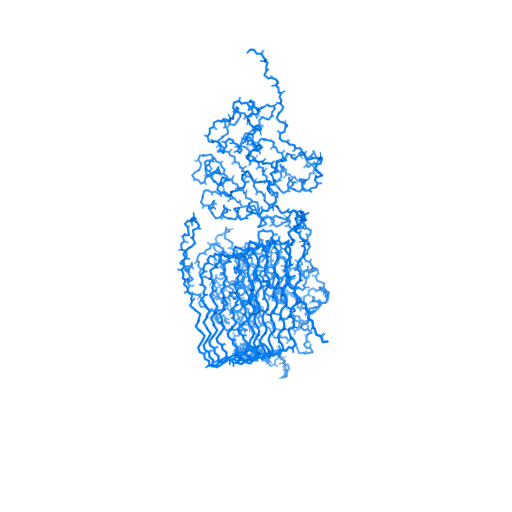2991 C CA . TYR A 1 392 ? 8.939 4.838 10.869 1.00 73.50 392 TYR A CA 1
ATOM 2992 C C . TYR A 1 392 ? 9.071 3.361 11.241 1.00 73.50 392 TYR A C 1
ATOM 2994 O O . TYR A 1 392 ? 8.549 2.906 12.259 1.00 73.50 392 TYR A O 1
ATOM 3002 N N . CYS A 1 393 ? 9.812 2.623 10.411 1.00 69.81 393 CYS A N 1
ATOM 3003 C CA . CYS A 1 393 ? 10.105 1.201 10.593 1.00 69.81 393 CYS A CA 1
ATOM 3004 C C . CYS A 1 393 ? 11.575 0.949 10.971 1.00 69.81 393 CYS A C 1
ATOM 3006 O O . CYS A 1 393 ? 11.911 -0.143 11.427 1.00 69.81 393 CYS A O 1
ATOM 3008 N N . THR A 1 394 ? 12.436 1.958 10.821 1.00 67.19 394 THR A N 1
ATOM 3009 C CA . THR A 1 394 ? 13.872 1.920 11.118 1.00 67.19 394 THR A CA 1
ATOM 3010 C C . THR A 1 394 ? 14.187 2.948 12.201 1.00 67.19 394 THR A C 1
ATOM 3012 O O . THR A 1 394 ? 13.975 4.142 12.031 1.00 67.19 394 THR A O 1
ATOM 3015 N N . SER A 1 395 ? 14.664 2.502 13.367 1.00 58.78 395 SER A N 1
ATOM 3016 C CA . SER A 1 395 ? 15.120 3.424 14.415 1.00 58.78 395 SER A CA 1
ATOM 3017 C C . SER A 1 395 ? 16.643 3.351 14.540 1.00 58.78 395 SER A C 1
ATOM 3019 O O . SER A 1 395 ? 17.149 2.295 14.940 1.00 58.78 395 SER A O 1
ATOM 3021 N N . PRO A 1 396 ? 17.394 4.447 14.288 1.00 62.84 396 PRO A N 1
ATOM 3022 C CA . PRO A 1 396 ? 16.958 5.815 13.946 1.00 62.84 396 PRO A CA 1
ATOM 3023 C C . PRO A 1 396 ? 16.678 6.040 12.443 1.00 62.84 396 PRO A C 1
ATOM 3025 O O . PRO A 1 396 ? 16.997 5.182 11.627 1.00 62.84 396 PRO A O 1
ATOM 3028 N N . SER A 1 397 ? 16.143 7.221 12.096 1.00 60.84 397 SER A N 1
ATOM 3029 C CA . SER A 1 397 ? 16.058 7.699 10.709 1.00 60.84 397 SER A CA 1
ATOM 3030 C C . SER A 1 397 ? 17.433 7.715 10.038 1.00 60.84 397 SER A C 1
ATOM 3032 O O . SER A 1 397 ? 18.453 8.016 10.672 1.00 60.84 397 SER A O 1
ATOM 3034 N N . VAL A 1 398 ? 17.456 7.386 8.747 1.00 63.41 398 VAL A N 1
ATOM 3035 C CA . VAL A 1 398 ? 18.686 7.316 7.951 1.00 63.41 398 VAL A CA 1
ATOM 3036 C C . VAL A 1 398 ? 18.863 8.554 7.065 1.00 63.41 398 VAL A C 1
ATOM 3038 O O . VAL A 1 398 ? 17.874 9.163 6.650 1.00 63.41 398 VAL A O 1
ATOM 3041 N N . PRO A 1 399 ? 20.108 8.942 6.737 1.00 59.78 399 PRO A N 1
ATOM 3042 C CA . PRO A 1 399 ? 20.368 10.051 5.822 1.00 59.78 399 PRO A CA 1
ATOM 3043 C C . PRO A 1 399 ? 19.781 9.853 4.411 1.00 59.78 399 PRO A C 1
ATOM 3045 O O . PRO A 1 399 ? 19.684 8.728 3.920 1.00 59.78 399 PRO A O 1
ATOM 3048 N N . GLY A 1 400 ? 19.494 10.979 3.740 1.00 55.19 400 GLY A N 1
ATOM 3049 C CA . GLY A 1 400 ? 19.589 11.232 2.287 1.00 55.19 400 GLY A CA 1
ATOM 3050 C C . GLY A 1 400 ? 19.685 10.033 1.337 1.00 55.19 400 GLY A C 1
ATOM 3051 O O . GLY A 1 400 ? 18.758 9.674 0.609 1.00 55.19 400 GLY A O 1
ATOM 3052 N N . HIS A 1 401 ? 20.859 9.423 1.360 1.00 62.44 401 HIS A N 1
ATOM 3053 C CA . HIS A 1 401 ? 21.373 8.588 0.283 1.00 62.44 401 HIS A CA 1
ATOM 3054 C C . HIS A 1 401 ? 21.217 7.082 0.537 1.00 62.44 401 HIS A C 1
ATOM 3056 O O . HIS A 1 401 ? 21.786 6.275 -0.192 1.00 62.44 401 HIS A O 1
ATOM 3062 N N . ALA A 1 402 ? 20.484 6.675 1.578 1.00 78.44 402 ALA A N 1
ATOM 3063 C CA . ALA A 1 402 ? 20.276 5.257 1.857 1.00 78.44 402 ALA A CA 1
ATOM 3064 C C . ALA A 1 402 ? 19.451 4.594 0.737 1.00 78.44 402 ALA A C 1
ATOM 3066 O O . ALA A 1 402 ? 18.387 5.096 0.371 1.00 78.44 402 ALA A O 1
ATOM 3067 N N . ASN A 1 403 ? 19.945 3.484 0.189 1.00 88.25 403 ASN A N 1
ATOM 3068 C CA . ASN A 1 403 ? 19.299 2.730 -0.891 1.00 88.25 403 ASN A CA 1
ATOM 3069 C C . ASN A 1 403 ? 18.433 1.575 -0.347 1.00 88.25 403 ASN A C 1
ATOM 3071 O O . ASN A 1 403 ? 18.373 1.345 0.866 1.00 88.25 403 ASN A O 1
ATOM 3075 N N . LEU A 1 404 ? 17.767 0.846 -1.249 1.00 92.25 404 LEU A N 1
ATOM 3076 C CA . LEU A 1 404 ? 16.934 -0.312 -0.908 1.00 92.25 404 LEU A CA 1
ATOM 3077 C C . LEU A 1 404 ? 17.713 -1.380 -0.122 1.00 92.25 404 LEU A C 1
ATOM 3079 O O . LEU A 1 404 ? 17.187 -1.931 0.841 1.00 92.25 404 LEU A O 1
ATOM 3083 N N . GLY A 1 405 ? 18.977 -1.629 -0.482 1.00 92.12 405 GLY A N 1
ATOM 3084 C CA . GLY A 1 405 ? 19.847 -2.570 0.229 1.00 92.12 405 GLY A CA 1
ATOM 3085 C C . GLY A 1 405 ? 20.062 -2.180 1.693 1.00 92.12 405 GLY A C 1
ATOM 3086 O O . GLY A 1 405 ? 19.849 -2.997 2.584 1.00 92.12 405 GLY A O 1
ATOM 3087 N N . ALA A 1 406 ? 20.379 -0.910 1.956 1.00 90.19 406 ALA A N 1
ATOM 3088 C CA . ALA A 1 406 ? 20.509 -0.393 3.318 1.00 90.19 406 ALA A CA 1
ATOM 3089 C C . ALA A 1 406 ? 19.187 -0.492 4.101 1.00 90.19 406 ALA A C 1
ATOM 3091 O O . ALA A 1 406 ? 19.189 -0.865 5.272 1.00 90.19 406 ALA A O 1
ATOM 3092 N N . PHE A 1 407 ? 18.049 -0.218 3.448 1.00 91.38 407 PHE A N 1
ATOM 3093 C CA . PHE A 1 407 ? 16.742 -0.379 4.089 1.00 91.38 407 PHE A CA 1
ATOM 3094 C C . PHE A 1 407 ? 16.483 -1.827 4.493 1.00 91.38 407 PHE A C 1
ATOM 3096 O O . PHE A 1 407 ? 16.064 -2.085 5.622 1.00 91.38 407 PHE A O 1
ATOM 3103 N N . ALA A 1 408 ? 16.761 -2.766 3.586 1.00 92.25 408 ALA A N 1
ATOM 3104 C CA . ALA A 1 408 ? 16.602 -4.189 3.829 1.00 92.25 408 ALA A CA 1
ATOM 3105 C C . ALA A 1 408 ? 17.462 -4.667 5.004 1.00 92.25 408 ALA A C 1
ATOM 3107 O O . ALA A 1 408 ? 16.961 -5.387 5.870 1.00 92.25 408 ALA A O 1
ATOM 3108 N N . GLU A 1 409 ? 18.720 -4.227 5.080 1.00 90.69 409 GLU A N 1
ATOM 3109 C CA . GLU A 1 409 ? 19.613 -4.525 6.203 1.00 90.69 409 GLU A CA 1
ATOM 3110 C C . GLU A 1 409 ? 19.059 -3.999 7.534 1.00 90.69 409 GLU A C 1
ATOM 3112 O O . GLU A 1 409 ? 19.000 -4.747 8.515 1.00 90.69 409 GLU A O 1
ATOM 3117 N N . ASP A 1 410 ? 18.585 -2.751 7.561 1.00 87.81 410 ASP A N 1
ATOM 3118 C CA . ASP A 1 410 ? 18.092 -2.100 8.777 1.00 87.81 410 ASP A CA 1
ATOM 3119 C C . ASP A 1 410 ? 16.855 -2.793 9.370 1.00 87.81 410 ASP A C 1
ATOM 3121 O O . ASP A 1 410 ? 16.718 -2.900 10.595 1.00 87.81 410 ASP A O 1
ATOM 3125 N N . ILE A 1 411 ? 15.954 -3.298 8.523 1.00 87.56 411 ILE A N 1
ATOM 3126 C CA . ILE A 1 411 ? 14.749 -4.014 8.973 1.00 87.56 411 ILE A CA 1
ATOM 3127 C C . ILE A 1 411 ? 14.941 -5.535 9.039 1.00 87.56 411 ILE A C 1
ATOM 3129 O O . ILE A 1 411 ? 14.113 -6.237 9.632 1.00 87.56 411 ILE A O 1
ATOM 3133 N N . GLY A 1 412 ? 16.042 -6.060 8.501 1.00 89.62 412 GLY A N 1
ATOM 3134 C CA . GLY A 1 412 ? 16.340 -7.489 8.423 1.00 89.62 412 GLY A CA 1
ATOM 3135 C C . GLY A 1 412 ? 15.488 -8.232 7.390 1.00 89.62 412 GLY A C 1
ATOM 3136 O O . GLY A 1 412 ? 15.001 -9.324 7.684 1.00 89.62 412 GLY A O 1
ATOM 3137 N N . ALA A 1 413 ? 15.259 -7.626 6.223 1.00 91.44 413 ALA A N 1
ATOM 3138 C CA . ALA A 1 413 ? 14.696 -8.287 5.049 1.00 91.44 413 ALA A CA 1
ATOM 3139 C C . ALA A 1 413 ? 15.817 -8.962 4.239 1.00 91.44 413 ALA A C 1
ATOM 3141 O O . ALA A 1 413 ? 16.902 -8.406 4.081 1.00 91.44 413 ALA A O 1
ATOM 3142 N N . ALA A 1 414 ? 15.571 -10.178 3.747 1.00 89.62 414 ALA A N 1
ATOM 3143 C CA . ALA A 1 414 ? 16.561 -10.945 2.994 1.00 89.62 414 ALA A CA 1
ATOM 3144 C C . ALA A 1 414 ? 16.408 -10.732 1.481 1.00 89.62 414 ALA A C 1
ATOM 3146 O O . ALA A 1 414 ? 15.291 -10.741 0.955 1.00 89.62 414 ALA A O 1
ATOM 3147 N N . ARG A 1 415 ? 17.542 -10.600 0.785 1.00 92.38 415 ARG A N 1
ATOM 3148 C CA . ARG A 1 415 ? 17.622 -10.588 -0.681 1.00 92.38 415 ARG A CA 1
ATOM 3149 C C . ARG A 1 415 ? 17.699 -12.012 -1.228 1.00 92.38 415 ARG A C 1
ATOM 3151 O O . ARG A 1 415 ? 18.392 -12.856 -0.665 1.00 92.38 415 ARG A O 1
ATOM 3158 N N . THR A 1 416 ? 17.017 -12.242 -2.347 1.00 90.44 416 THR A N 1
ATOM 3159 C CA . THR A 1 416 ? 17.191 -13.418 -3.209 1.00 90.44 416 THR A CA 1
ATOM 3160 C C . THR A 1 416 ? 17.460 -12.924 -4.626 1.00 90.44 416 THR A C 1
ATOM 3162 O O . THR A 1 416 ? 16.660 -12.151 -5.140 1.00 90.44 416 THR A O 1
ATOM 3165 N N . GLY A 1 417 ? 18.557 -13.369 -5.241 1.00 87.81 417 GLY A N 1
ATOM 3166 C CA . GLY A 1 417 ? 19.029 -12.855 -6.530 1.00 87.81 417 GLY A CA 1
ATOM 3167 C C . GLY A 1 417 ? 20.117 -11.786 -6.387 1.00 87.81 417 GLY A C 1
ATOM 3168 O O . GLY A 1 417 ? 20.507 -11.411 -5.278 1.00 87.81 417 GLY A O 1
ATOM 3169 N N . GLU A 1 418 ? 20.625 -11.316 -7.524 1.00 88.00 418 GLU A N 1
ATOM 3170 C CA . GLU A 1 418 ? 21.698 -10.319 -7.591 1.00 88.00 418 GLU A CA 1
ATOM 3171 C C . GLU A 1 418 ? 21.153 -8.902 -7.363 1.00 88.00 418 GLU A C 1
ATOM 3173 O O . GLU A 1 418 ? 20.004 -8.605 -7.680 1.00 88.00 418 GLU A O 1
ATOM 3178 N N . SER A 1 419 ? 21.953 -8.015 -6.773 1.00 89.88 419 SER A N 1
ATOM 3179 C CA . SER A 1 419 ? 21.579 -6.597 -6.644 1.00 89.88 419 SER A CA 1
ATOM 3180 C C . SER A 1 419 ? 21.666 -5.898 -8.001 1.00 89.88 419 SER A C 1
ATOM 3182 O O . SER A 1 419 ? 22.550 -6.249 -8.779 1.00 89.88 419 SER A O 1
ATOM 3184 N N . HIS A 1 420 ? 20.845 -4.866 -8.226 1.00 88.62 420 HIS A N 1
ATOM 3185 C CA . HIS A 1 420 ? 20.762 -4.134 -9.498 1.00 88.62 420 HIS A CA 1
ATOM 3186 C C . HIS A 1 420 ? 20.241 -5.001 -10.646 1.00 88.62 420 HIS A C 1
ATOM 3188 O O . HIS A 1 420 ? 20.752 -4.966 -11.762 1.00 88.62 420 HIS A O 1
ATOM 3194 N N . THR A 1 421 ? 19.259 -5.844 -10.330 1.00 92.75 421 THR A N 1
ATOM 3195 C CA . THR A 1 421 ? 18.472 -6.570 -11.327 1.00 92.75 421 THR A CA 1
ATOM 3196 C C . THR A 1 421 ? 17.015 -6.431 -10.931 1.00 92.75 421 THR A C 1
ATOM 3198 O O . THR A 1 421 ? 16.646 -6.742 -9.791 1.00 92.75 421 THR A O 1
ATOM 3201 N N . ALA A 1 422 ? 16.188 -5.966 -11.866 1.00 94.31 422 ALA A N 1
ATOM 3202 C CA . ALA A 1 422 ? 14.851 -5.492 -11.533 1.00 94.31 422 ALA A CA 1
ATOM 3203 C C . ALA A 1 422 ? 14.001 -6.575 -10.838 1.00 94.31 422 ALA A C 1
ATOM 3205 O O . ALA A 1 422 ? 13.277 -6.292 -9.888 1.00 94.31 422 ALA A O 1
ATOM 3206 N N . GLY A 1 423 ? 14.116 -7.851 -11.239 1.00 95.62 423 GLY A N 1
ATOM 3207 C CA . GLY A 1 423 ? 13.364 -8.947 -10.610 1.00 95.62 423 GLY A CA 1
ATOM 3208 C C . GLY A 1 423 ? 13.754 -9.202 -9.145 1.00 95.62 423 GLY A C 1
ATOM 3209 O O . GLY A 1 423 ? 12.889 -9.399 -8.288 1.00 95.62 423 GLY A O 1
ATOM 3210 N N . SER A 1 424 ? 15.054 -9.169 -8.844 1.00 95.94 424 SER A N 1
ATOM 3211 C CA . SER A 1 424 ? 15.595 -9.331 -7.484 1.00 95.94 424 SER A CA 1
ATOM 3212 C C . SER A 1 424 ? 15.240 -8.141 -6.593 1.00 95.94 424 SER A C 1
ATOM 3214 O O . SER A 1 424 ? 14.844 -8.323 -5.438 1.00 95.94 424 SER A O 1
ATOM 3216 N N . ASP A 1 425 ? 15.347 -6.922 -7.123 1.00 97.44 425 ASP A N 1
ATOM 3217 C CA . ASP A 1 425 ? 15.037 -5.691 -6.398 1.00 97.44 425 ASP A CA 1
ATOM 3218 C C . ASP A 1 425 ? 13.525 -5.503 -6.181 1.00 97.44 425 ASP A C 1
ATOM 3220 O O . ASP A 1 425 ? 13.116 -5.105 -5.087 1.00 97.44 425 ASP A O 1
ATOM 3224 N N . ALA A 1 426 ? 12.673 -5.936 -7.116 1.00 97.88 426 ALA A N 1
ATOM 3225 C CA . ALA A 1 426 ? 11.222 -6.009 -6.924 1.00 97.88 426 ALA A CA 1
ATOM 3226 C C . ALA A 1 426 ? 10.833 -6.976 -5.789 1.00 97.88 426 ALA A C 1
ATOM 3228 O O . ALA A 1 426 ? 10.017 -6.636 -4.923 1.00 97.88 426 ALA A O 1
ATOM 3229 N N . LEU A 1 427 ? 11.451 -8.166 -5.730 1.00 97.00 427 LEU A N 1
ATOM 3230 C CA . LEU A 1 427 ? 11.236 -9.106 -4.624 1.00 97.00 427 LEU A CA 1
ATOM 3231 C C . LEU A 1 427 ? 11.762 -8.546 -3.298 1.00 97.00 427 LEU A C 1
ATOM 3233 O O . LEU A 1 427 ? 11.092 -8.663 -2.270 1.00 97.00 427 LEU A O 1
ATOM 3237 N N . LEU A 1 428 ? 12.947 -7.929 -3.291 1.00 96.81 428 LEU A N 1
ATOM 3238 C CA . LEU A 1 428 ? 13.481 -7.315 -2.079 1.00 96.81 428 LEU A CA 1
ATOM 3239 C C . LEU A 1 428 ? 12.565 -6.192 -1.579 1.00 96.81 428 LEU A C 1
ATOM 3241 O O . LEU A 1 428 ? 12.306 -6.107 -0.380 1.00 96.81 428 LEU A O 1
ATOM 3245 N N . THR A 1 429 ? 12.030 -5.378 -2.485 1.00 97.56 429 THR A N 1
ATOM 3246 C CA . THR A 1 429 ? 11.045 -4.334 -2.188 1.00 97.56 429 THR A CA 1
ATOM 3247 C C . THR A 1 429 ? 9.793 -4.920 -1.533 1.00 97.56 429 THR A C 1
ATOM 3249 O O . THR A 1 429 ? 9.383 -4.454 -0.466 1.00 97.56 429 THR A O 1
ATOM 3252 N N . LEU A 1 430 ? 9.233 -6.003 -2.080 1.00 96.06 430 LEU A N 1
ATOM 3253 C CA . LEU A 1 430 ? 8.084 -6.691 -1.481 1.00 96.06 430 LEU A CA 1
ATOM 3254 C C . LEU A 1 430 ? 8.412 -7.286 -0.096 1.00 96.06 430 LEU A C 1
ATOM 3256 O O . LEU A 1 430 ? 7.656 -7.112 0.863 1.00 96.06 430 LEU A O 1
ATOM 3260 N N . ASN A 1 431 ? 9.577 -7.920 0.056 1.00 94.56 431 ASN A N 1
ATOM 3261 C CA . ASN A 1 431 ? 10.042 -8.448 1.342 1.00 94.56 431 ASN A CA 1
ATOM 3262 C C . ASN A 1 431 ? 10.217 -7.336 2.386 1.00 94.56 431 ASN A C 1
ATOM 3264 O O . ASN A 1 431 ? 9.881 -7.516 3.562 1.00 94.56 431 ASN A O 1
ATOM 3268 N N . CYS A 1 432 ? 10.716 -6.174 1.966 1.00 94.62 432 CYS A N 1
ATOM 3269 C CA . CYS A 1 432 ? 10.840 -4.999 2.813 1.00 94.62 432 CYS A CA 1
ATOM 3270 C C . CYS A 1 432 ? 9.473 -4.485 3.274 1.00 94.62 432 CYS A C 1
ATOM 3272 O O . CYS A 1 432 ? 9.325 -4.153 4.450 1.00 94.62 432 CYS A O 1
ATOM 3274 N N . TYR A 1 433 ? 8.462 -4.478 2.402 1.00 94.06 433 TYR A N 1
ATOM 3275 C CA . TYR A 1 433 ? 7.089 -4.131 2.776 1.00 94.06 433 TYR A CA 1
ATOM 3276 C C . TYR A 1 433 ? 6.531 -5.072 3.843 1.00 94.06 433 TYR A C 1
ATOM 3278 O O . TYR A 1 433 ? 6.077 -4.611 4.892 1.00 94.06 433 TYR A O 1
ATOM 3286 N N . HIS A 1 434 ? 6.637 -6.388 3.641 1.00 91.25 434 HIS A N 1
ATOM 3287 C CA . HIS A 1 434 ? 6.210 -7.374 4.641 1.00 91.25 434 HIS A CA 1
ATOM 3288 C C . HIS A 1 434 ? 6.924 -7.175 5.971 1.00 91.25 434 HIS A C 1
ATOM 3290 O O . HIS A 1 434 ? 6.316 -7.202 7.045 1.00 91.25 434 HIS A O 1
ATOM 3296 N N . ARG A 1 435 ? 8.232 -6.915 5.917 1.00 90.38 435 ARG A N 1
ATOM 3297 C CA . ARG A 1 435 ? 9.016 -6.677 7.120 1.00 90.38 435 ARG A CA 1
ATOM 3298 C C . ARG A 1 435 ? 8.612 -5.381 7.821 1.00 90.38 435 ARG A C 1
ATOM 3300 O O . ARG A 1 435 ? 8.494 -5.391 9.046 1.00 90.38 435 ARG A O 1
ATOM 3307 N N . ALA A 1 436 ? 8.343 -4.314 7.072 1.00 88.62 436 ALA A N 1
ATOM 3308 C CA . ALA A 1 436 ? 7.832 -3.049 7.587 1.00 88.62 436 ALA A CA 1
ATOM 3309 C C . ALA A 1 436 ? 6.466 -3.227 8.272 1.00 88.62 436 ALA A C 1
ATOM 3311 O O . ALA A 1 436 ? 6.300 -2.768 9.401 1.00 88.62 436 ALA A O 1
ATOM 3312 N N . MET A 1 437 ? 5.540 -3.983 7.668 1.00 84.69 437 MET A N 1
ATOM 3313 C CA . MET A 1 437 ? 4.228 -4.316 8.255 1.00 84.69 437 MET A CA 1
ATOM 3314 C C . MET A 1 437 ? 4.350 -5.017 9.611 1.00 84.69 437 MET A C 1
ATOM 3316 O O . MET A 1 437 ? 3.590 -4.742 10.537 1.00 84.69 437 MET A O 1
ATOM 3320 N N . LEU A 1 438 ? 5.350 -5.885 9.783 1.00 83.75 438 LEU A N 1
ATOM 3321 C CA . LEU A 1 438 ? 5.610 -6.548 11.067 1.00 83.75 438 LEU A CA 1
ATOM 3322 C C . LEU A 1 438 ? 6.211 -5.619 12.135 1.00 83.75 438 LEU A C 1
ATOM 3324 O O . LEU A 1 438 ? 6.157 -5.944 13.326 1.00 83.75 438 LEU A O 1
ATOM 3328 N N . LEU A 1 439 ? 6.830 -4.514 11.718 1.00 82.62 439 LEU A N 1
ATOM 3329 C CA . LEU A 1 439 ? 7.485 -3.525 12.580 1.00 82.62 439 LEU A CA 1
ATOM 3330 C C . LEU A 1 439 ? 6.602 -2.301 12.869 1.00 82.62 439 LEU A C 1
ATOM 3332 O O . LEU A 1 439 ? 6.982 -1.461 13.689 1.00 82.62 439 LEU A O 1
ATOM 3336 N N . GLU A 1 440 ? 5.437 -2.220 12.226 1.00 79.06 440 GLU A N 1
ATOM 3337 C CA . GLU A 1 440 ? 4.452 -1.153 12.375 1.00 79.06 440 GLU A CA 1
ATOM 3338 C C . GLU A 1 440 ? 4.084 -0.909 13.847 1.00 79.06 440 GLU A C 1
ATOM 3340 O O . GLU A 1 440 ? 3.912 -1.838 14.649 1.00 79.06 440 GLU A O 1
ATOM 3345 N N . GLN A 1 441 ? 3.959 0.368 14.209 1.00 78.00 441 GLN A N 1
ATOM 3346 C CA . GLN A 1 441 ? 3.601 0.776 15.563 1.00 78.00 441 GLN A CA 1
ATOM 3347 C C . GLN A 1 441 ? 2.089 1.016 15.668 1.00 78.00 441 GLN A C 1
ATOM 3349 O O . GLN A 1 441 ? 1.491 1.533 14.731 1.00 78.00 441 GLN A O 1
ATOM 3354 N N . PRO A 1 442 ? 1.444 0.718 16.812 1.00 81.19 442 PRO A N 1
ATOM 3355 C CA . PRO A 1 442 ? -0.014 0.764 16.914 1.00 81.19 442 PRO A CA 1
ATOM 3356 C C . PRO A 1 442 ? -0.646 2.098 16.493 1.00 81.19 442 PRO A C 1
ATOM 3358 O O . PRO A 1 442 ? -1.604 2.080 15.744 1.00 81.19 442 PRO A O 1
ATOM 3361 N N . PHE A 1 443 ? -0.100 3.251 16.883 1.00 79.31 443 PHE A N 1
ATOM 3362 C CA . PHE A 1 443 ? -0.625 4.576 16.482 1.00 79.31 443 PHE A CA 1
ATOM 3363 C C . PHE A 1 443 ? 0.181 5.244 15.372 1.00 79.31 443 PHE A C 1
ATOM 3365 O O . PHE A 1 443 ? 0.030 6.431 15.094 1.00 79.31 443 PHE A O 1
ATOM 3372 N N . SER A 1 444 ? 1.042 4.456 14.745 1.00 76.12 444 SER A N 1
ATOM 3373 C CA . SER A 1 444 ? 1.809 4.823 13.577 1.00 76.12 444 SER A CA 1
ATOM 3374 C C . SER A 1 444 ? 1.603 3.700 12.553 1.00 76.12 444 SER A C 1
ATOM 3376 O O . SER A 1 444 ? 2.500 2.875 12.365 1.00 76.12 444 SER A O 1
ATOM 3378 N N . PRO A 1 445 ? 0.430 3.660 11.889 1.00 75.88 445 PRO A N 1
ATOM 3379 C CA . PRO A 1 445 ? 0.184 2.711 10.830 1.00 75.88 445 PRO A CA 1
ATOM 3380 C C . PRO A 1 445 ? 0.701 3.162 9.455 1.00 75.88 445 PRO A C 1
ATOM 3382 O O . PRO A 1 445 ? 0.489 4.291 9.008 1.00 75.88 445 PRO A O 1
ATOM 3385 N N . LEU A 1 446 ? 1.288 2.214 8.733 1.00 81.25 446 LEU A N 1
ATOM 3386 C CA . LEU A 1 446 ? 1.771 2.312 7.362 1.00 81.25 446 LEU A CA 1
ATOM 3387 C C . LEU A 1 446 ? 0.703 2.789 6.385 1.00 81.25 446 LEU A C 1
ATOM 3389 O O . LEU A 1 446 ? 1.047 3.474 5.433 1.00 81.25 446 LEU A O 1
ATOM 3393 N N . ILE A 1 447 ? -0.578 2.493 6.639 1.00 80.44 447 ILE A N 1
ATOM 3394 C CA . ILE A 1 447 ? -1.715 2.931 5.807 1.00 80.44 447 ILE A CA 1
ATOM 3395 C C . ILE A 1 447 ? -1.727 4.445 5.538 1.00 80.44 447 ILE A C 1
ATOM 3397 O O . ILE A 1 447 ? -2.231 4.873 4.507 1.00 80.44 447 ILE A O 1
ATOM 3401 N N . ARG A 1 448 ? -1.100 5.249 6.407 1.00 79.12 448 ARG A N 1
ATOM 3402 C CA . ARG A 1 448 ? -0.929 6.703 6.232 1.00 79.12 448 ARG A CA 1
ATOM 3403 C C . ARG A 1 448 ? -0.060 7.103 5.051 1.00 79.12 448 ARG A C 1
ATOM 3405 O O . ARG A 1 448 ? -0.164 8.218 4.563 1.00 79.12 448 ARG A O 1
ATOM 3412 N N . PHE A 1 449 ? 0.820 6.207 4.631 1.00 84.50 449 PHE A N 1
ATOM 3413 C CA . PHE A 1 449 ? 1.734 6.417 3.519 1.00 84.50 449 PHE A CA 1
ATOM 3414 C C . PHE A 1 449 ? 1.148 5.883 2.209 1.00 84.50 449 PHE A C 1
ATOM 3416 O O . PHE A 1 449 ? 1.833 5.883 1.189 1.00 84.50 449 PHE A O 1
ATOM 3423 N N . ARG A 1 450 ? -0.104 5.401 2.214 1.00 87.88 450 ARG A N 1
ATOM 3424 C CA . ARG A 1 450 ? -0.749 4.917 0.995 1.00 87.88 450 ARG A CA 1
ATOM 3425 C C . ARG A 1 450 ? -0.931 6.079 0.023 1.00 87.88 450 ARG A C 1
ATOM 3427 O O . ARG A 1 450 ? -1.383 7.150 0.416 1.00 87.88 450 ARG A O 1
ATOM 3434 N N . GLY A 1 451 ? -0.556 5.865 -1.233 1.00 88.50 451 GLY A N 1
ATOM 3435 C CA . GLY A 1 451 ? -0.578 6.898 -2.273 1.00 88.50 451 GLY A CA 1
ATOM 3436 C C . GLY A 1 451 ? 0.569 7.908 -2.185 1.00 88.50 451 GLY A C 1
ATOM 3437 O O . GLY A 1 451 ? 0.728 8.715 -3.093 1.00 88.50 451 GLY A O 1
ATOM 3438 N N . GLN A 1 452 ? 1.395 7.861 -1.134 1.00 88.00 452 GLN A N 1
ATOM 3439 C CA . GLN A 1 452 ? 2.541 8.754 -0.991 1.00 88.00 452 GLN A CA 1
ATOM 3440 C C . GLN A 1 452 ? 3.740 8.190 -1.757 1.00 88.00 452 GLN A C 1
ATOM 3442 O O . GLN A 1 452 ? 4.199 7.079 -1.490 1.00 88.00 452 GLN A O 1
ATOM 3447 N N . MET A 1 453 ? 4.263 8.992 -2.676 1.00 90.56 453 MET A N 1
ATOM 3448 C CA . MET A 1 453 ? 5.523 8.774 -3.384 1.00 90.56 453 MET A CA 1
ATOM 3449 C C . MET A 1 453 ? 6.604 9.702 -2.840 1.00 90.56 453 MET A C 1
ATOM 3451 O O . MET A 1 453 ? 6.386 10.912 -2.692 1.00 90.56 453 MET A O 1
ATOM 3455 N N . TYR A 1 454 ? 7.780 9.138 -2.587 1.00 88.81 454 TYR A N 1
ATOM 3456 C CA . TYR A 1 454 ? 8.907 9.882 -2.053 1.00 88.81 454 TYR A CA 1
ATOM 3457 C C . TYR A 1 454 ? 9.349 10.996 -3.015 1.00 88.81 454 TYR A C 1
ATOM 3459 O O . TYR A 1 454 ? 9.342 10.824 -4.233 1.00 88.81 454 TYR A O 1
ATOM 3467 N N . GLY A 1 455 ? 9.718 12.156 -2.469 1.00 86.75 455 GLY A N 1
ATOM 3468 C CA . GLY A 1 455 ? 10.171 13.319 -3.240 1.00 86.75 455 GLY A CA 1
ATOM 3469 C C . GLY A 1 455 ? 9.042 14.128 -3.884 1.00 86.75 455 GLY A C 1
ATOM 3470 O O . GLY A 1 455 ? 9.033 15.348 -3.768 1.00 86.75 455 GLY A O 1
ATOM 3471 N N . VAL A 1 456 ? 8.043 13.476 -4.490 1.00 88.31 456 VAL A N 1
ATOM 3472 C CA . VAL A 1 456 ? 6.994 14.165 -5.269 1.00 88.31 456 VAL A CA 1
ATOM 3473 C C . VAL A 1 456 ? 5.688 14.417 -4.505 1.00 88.31 456 VAL A C 1
ATOM 3475 O O . VAL A 1 456 ? 4.973 15.355 -4.847 1.00 88.31 456 VAL A O 1
ATOM 3478 N N . SER A 1 457 ? 5.350 13.650 -3.461 1.00 83.19 457 SER A N 1
ATOM 3479 C CA . SER A 1 457 ? 4.031 13.774 -2.792 1.00 83.19 457 SER A CA 1
ATOM 3480 C C . SER A 1 457 ? 3.943 14.850 -1.700 1.00 83.19 457 SER A C 1
ATOM 3482 O O . SER A 1 457 ? 2.886 15.045 -1.109 1.00 83.19 457 SER A O 1
ATOM 3484 N N . GLY A 1 458 ? 5.002 15.638 -1.490 1.00 74.44 458 GLY A N 1
ATOM 3485 C CA . GLY A 1 458 ? 5.052 16.637 -0.416 1.00 74.44 458 GLY A CA 1
ATOM 3486 C C . GLY A 1 458 ? 5.165 16.012 0.979 1.00 74.44 458 GLY A C 1
ATOM 3487 O O . GLY A 1 458 ? 5.324 14.801 1.126 1.00 74.44 458 GLY A O 1
ATOM 3488 N N . SER A 1 459 ? 5.138 16.851 2.016 1.00 66.69 459 SER A N 1
ATOM 3489 C CA . SER A 1 459 ? 5.174 16.380 3.404 1.00 66.69 459 SER A CA 1
ATOM 3490 C C . SER A 1 459 ? 3.858 15.709 3.779 1.00 66.69 459 SER A C 1
ATOM 3492 O O . SER A 1 459 ? 2.781 16.218 3.470 1.00 66.69 459 SER A O 1
ATOM 3494 N N . ILE A 1 460 ? 3.947 14.596 4.504 1.00 63.59 460 ILE A N 1
ATOM 3495 C CA . ILE A 1 460 ? 2.773 13.919 5.056 1.00 63.59 460 ILE A CA 1
ATOM 3496 C C . ILE A 1 460 ? 2.090 14.871 6.031 1.00 63.59 460 ILE A C 1
ATOM 3498 O O . ILE A 1 460 ? 2.718 15.340 6.980 1.00 63.59 460 ILE A O 1
ATOM 3502 N N . SER A 1 461 ? 0.807 15.146 5.795 1.00 60.75 461 SER A N 1
ATOM 3503 C CA . SER A 1 461 ? 0.001 15.898 6.750 1.00 60.75 461 SER A CA 1
ATOM 3504 C C . SER A 1 461 ? -0.084 15.115 8.059 1.00 60.75 461 SER A C 1
ATOM 3506 O O . SER A 1 461 ? -0.506 13.957 8.073 1.00 60.75 461 SER A O 1
ATOM 3508 N N . GLU A 1 462 ? 0.315 15.742 9.165 1.00 61.00 462 GLU A N 1
ATOM 3509 C CA . GLU A 1 462 ? 0.107 15.186 10.506 1.00 61.00 462 GLU A CA 1
ATOM 3510 C C . GLU A 1 462 ? -1.341 15.361 10.989 1.00 61.00 462 GLU A C 1
ATOM 3512 O O . GLU A 1 462 ? -1.688 14.851 12.058 1.00 61.00 462 GLU A O 1
ATOM 3517 N N . ASP A 1 463 ? -2.179 16.046 10.198 1.00 60.50 463 ASP A N 1
ATOM 3518 C CA . ASP A 1 463 ? -3.594 16.250 10.484 1.00 60.50 463 ASP A CA 1
ATOM 3519 C C . ASP A 1 463 ? -4.328 14.894 10.546 1.00 60.50 463 ASP A C 1
ATOM 3521 O O . ASP A 1 463 ? -4.435 14.197 9.525 1.00 60.50 463 ASP A O 1
ATOM 3525 N N . PRO A 1 464 ? -4.862 14.510 11.722 1.00 55.88 464 PRO A N 1
ATOM 3526 C CA . PRO A 1 464 ? -5.686 13.315 11.875 1.00 55.88 464 PRO A CA 1
ATOM 3527 C C . PRO A 1 464 ? -6.850 13.253 10.874 1.00 55.88 464 PRO A C 1
ATOM 3529 O O . PRO A 1 464 ? -7.212 12.164 10.430 1.00 55.88 464 PRO A O 1
ATOM 3532 N N . ALA A 1 465 ? -7.404 14.400 10.460 1.00 56.97 465 ALA A N 1
ATOM 3533 C CA . ALA A 1 465 ? -8.521 14.451 9.522 1.00 56.97 465 ALA A CA 1
ATOM 3534 C C . ALA A 1 465 ? -8.161 13.900 8.132 1.00 56.97 465 ALA A C 1
ATOM 3536 O O . ALA A 1 465 ? -8.969 13.191 7.532 1.00 56.97 465 ALA A O 1
ATOM 3537 N N . CYS A 1 466 ? -6.938 14.156 7.652 1.00 52.19 466 CYS A N 1
ATOM 3538 C CA . CYS A 1 466 ? -6.439 13.627 6.377 1.00 52.19 466 CYS A CA 1
ATOM 3539 C C . CYS A 1 466 ? -6.150 12.118 6.442 1.00 52.19 466 CYS A C 1
ATOM 3541 O O . CYS A 1 466 ? -6.256 11.413 5.441 1.00 52.19 466 CYS A O 1
ATOM 3543 N N . ILE A 1 467 ? -5.782 11.618 7.625 1.00 54.22 467 ILE A N 1
ATOM 3544 C CA . ILE A 1 467 ? -5.440 10.209 7.867 1.00 54.22 467 ILE A CA 1
ATOM 3545 C C . ILE A 1 467 ? -6.693 9.321 7.848 1.00 54.22 467 ILE A C 1
ATOM 3547 O O . ILE A 1 467 ? -6.634 8.172 7.399 1.00 54.22 467 ILE A O 1
ATOM 3551 N N . ASP A 1 468 ? -7.833 9.858 8.282 1.00 53.78 468 ASP A N 1
ATOM 3552 C CA . ASP A 1 468 ? -9.073 9.094 8.412 1.00 53.78 468 ASP A CA 1
ATOM 3553 C C . ASP A 1 468 ? -9.739 8.738 7.063 1.00 53.78 468 ASP A C 1
ATOM 3555 O O . ASP A 1 468 ? -10.613 7.872 7.020 1.00 53.78 468 ASP A O 1
ATOM 3559 N N . MET A 1 469 ? -9.287 9.310 5.936 1.00 54.34 469 MET A N 1
ATOM 3560 C CA . MET A 1 469 ? -9.753 8.922 4.590 1.00 54.34 469 MET A CA 1
ATOM 3561 C C . MET A 1 469 ? -9.453 7.454 4.236 1.00 54.34 469 MET A C 1
ATOM 3563 O O . MET A 1 469 ? -10.103 6.885 3.361 1.00 54.34 469 MET A O 1
ATOM 3567 N N . PHE A 1 470 ? -8.478 6.828 4.904 1.00 61.66 470 PHE A N 1
ATOM 3568 C CA . PHE A 1 470 ? -8.003 5.476 4.586 1.00 61.66 470 PHE A CA 1
ATOM 3569 C C . PHE A 1 470 ? -8.293 4.445 5.688 1.00 61.66 470 PHE A C 1
ATOM 3571 O O . PHE A 1 470 ? -7.658 3.385 5.736 1.00 61.66 470 PHE A O 1
ATOM 3578 N N . VAL A 1 471 ? -9.248 4.740 6.575 1.00 71.50 471 VAL A N 1
ATOM 3579 C CA . VAL A 1 471 ? -9.647 3.860 7.683 1.00 71.50 471 VAL A CA 1
ATOM 3580 C C . VAL A 1 471 ? -10.182 2.533 7.151 1.00 71.50 471 VAL A C 1
ATOM 3582 O O . VAL A 1 471 ? -11.117 2.482 6.351 1.00 71.50 471 VAL A O 1
ATOM 3585 N N . ARG A 1 472 ? -9.614 1.425 7.633 1.00 77.75 472 ARG A N 1
ATOM 3586 C CA . ARG A 1 472 ? -10.067 0.079 7.267 1.00 77.75 472 ARG A CA 1
ATOM 3587 C C . ARG A 1 472 ? -11.091 -0.428 8.266 1.00 77.75 472 ARG A C 1
ATOM 3589 O O . ARG A 1 472 ? -10.778 -0.644 9.434 1.00 77.75 472 ARG A O 1
ATOM 3596 N N . LYS A 1 473 ? -12.309 -0.692 7.801 1.00 85.62 473 LYS A N 1
ATOM 3597 C CA . LYS A 1 473 ? -13.311 -1.399 8.597 1.00 85.62 473 LYS A CA 1
ATOM 3598 C C . LYS A 1 473 ? -13.110 -2.903 8.462 1.00 85.62 473 LYS A C 1
ATOM 3600 O O . LYS A 1 473 ? -13.303 -3.476 7.395 1.00 85.62 473 LYS A O 1
ATOM 3605 N N . ILE A 1 474 ? -12.706 -3.541 9.550 1.00 87.38 474 ILE A N 1
ATOM 3606 C CA . ILE A 1 474 ? -12.398 -4.965 9.607 1.00 87.38 474 ILE A CA 1
ATOM 3607 C C . ILE A 1 474 ? -13.586 -5.694 10.224 1.00 87.38 474 ILE A C 1
ATOM 3609 O O . ILE A 1 474 ? -13.870 -5.531 11.411 1.00 87.38 474 ILE A O 1
ATOM 3613 N N . SER A 1 475 ? -14.254 -6.537 9.436 1.00 91.19 475 SER A N 1
ATOM 3614 C CA . SER A 1 475 ? -15.325 -7.394 9.949 1.00 91.19 475 SER A CA 1
ATOM 3615 C C . SER A 1 475 ? -14.724 -8.585 10.700 1.00 91.19 475 SER A C 1
ATOM 3617 O O . SER A 1 475 ? -14.063 -9.452 10.120 1.00 91.19 475 SER A O 1
ATOM 3619 N N . ILE A 1 476 ? -14.943 -8.625 12.011 1.00 92.50 476 ILE A N 1
ATOM 3620 C CA . ILE A 1 476 ? -14.511 -9.710 12.883 1.00 92.50 476 ILE A CA 1
ATOM 3621 C C . ILE A 1 476 ? -15.656 -10.702 13.082 1.00 92.50 476 ILE A C 1
ATOM 3623 O O . ILE A 1 476 ? -16.741 -10.392 13.585 1.00 92.50 476 ILE A O 1
ATOM 3627 N N . VAL A 1 477 ? -15.341 -11.943 12.746 1.00 91.69 477 VAL A N 1
ATOM 3628 C CA . VAL A 1 477 ? -16.134 -13.147 12.955 1.00 91.69 477 VAL A CA 1
ATOM 3629 C C . VAL A 1 477 ? -15.343 -14.126 13.827 1.00 91.69 477 VAL A C 1
ATOM 3631 O O . VAL A 1 477 ? -14.179 -13.914 14.165 1.00 91.69 477 VAL A O 1
ATOM 3634 N N . ARG A 1 478 ? -15.958 -15.238 14.222 1.00 89.75 478 ARG A N 1
ATOM 3635 C CA . ARG A 1 478 ? -15.347 -16.228 15.119 1.00 89.75 478 ARG A CA 1
ATOM 3636 C C . ARG A 1 478 ? -13.976 -16.724 14.635 1.00 89.75 478 ARG A C 1
ATOM 3638 O O . ARG A 1 478 ? -13.097 -16.958 15.459 1.00 89.75 478 ARG A O 1
ATOM 3645 N N . PHE A 1 479 ? -13.795 -16.879 13.324 1.00 86.25 479 PHE A N 1
ATOM 3646 C CA . PHE A 1 479 ? -12.587 -17.465 12.737 1.00 86.25 479 PHE A CA 1
ATOM 3647 C C . PHE A 1 479 ? -11.367 -16.531 12.781 1.00 86.25 479 PHE A C 1
ATOM 3649 O O . PHE A 1 479 ? -10.272 -16.984 13.111 1.00 86.25 479 PHE A O 1
ATOM 3656 N N . ASN A 1 480 ? -11.548 -15.226 12.547 1.00 87.31 480 ASN A N 1
ATOM 3657 C CA . ASN A 1 480 ? -10.459 -14.237 12.561 1.00 87.31 480 ASN A CA 1
ATOM 3658 C C . ASN A 1 480 ? -10.331 -13.472 13.898 1.00 87.31 480 ASN A C 1
ATOM 3660 O O . ASN A 1 480 ? -9.377 -12.716 14.083 1.00 87.31 480 ASN A O 1
ATOM 3664 N N . LEU A 1 481 ? -11.232 -13.705 14.866 1.00 89.94 481 LEU A N 1
ATOM 3665 C CA . LEU A 1 481 ? -11.220 -13.048 16.182 1.00 89.94 481 LEU A CA 1
ATOM 3666 C C . LEU A 1 481 ? -9.859 -13.120 16.880 1.00 89.94 481 LEU A C 1
ATOM 3668 O O . LEU A 1 481 ? -9.403 -12.129 17.434 1.00 89.94 481 LEU A O 1
ATOM 3672 N N . HIS A 1 482 ? -9.196 -14.276 16.857 1.00 87.12 482 HIS A N 1
ATOM 3673 C CA . HIS A 1 482 ? -7.927 -14.466 17.562 1.00 87.12 482 HIS A CA 1
ATOM 3674 C C . HIS A 1 482 ? -6.802 -13.555 17.030 1.00 87.12 482 HIS A C 1
ATOM 3676 O O . HIS A 1 482 ? -6.006 -13.039 17.817 1.00 87.12 482 HIS A O 1
ATOM 3682 N N . GLN A 1 483 ? -6.757 -13.334 15.713 1.00 82.50 483 GLN A N 1
ATOM 3683 C CA . GLN A 1 483 ? -5.760 -12.498 15.046 1.00 82.50 483 GLN A CA 1
ATOM 3684 C C . GLN A 1 483 ? -5.953 -11.024 15.416 1.00 82.50 483 GLN A C 1
ATOM 3686 O O . GLN A 1 483 ? -5.004 -10.357 15.831 1.00 82.50 483 GLN A O 1
ATOM 3691 N N . HIS A 1 484 ? -7.192 -10.532 15.345 1.00 88.75 484 HIS A N 1
ATOM 3692 C CA . HIS A 1 484 ? -7.505 -9.134 15.653 1.00 88.75 484 HIS A CA 1
ATOM 3693 C C . HIS A 1 484 ? -7.537 -8.838 17.156 1.00 88.75 484 HIS A C 1
ATOM 3695 O O . HIS A 1 484 ? -7.122 -7.758 17.573 1.00 88.75 484 HIS A O 1
ATOM 3701 N N . ALA A 1 485 ? -7.914 -9.808 17.995 1.00 89.44 485 ALA A N 1
ATOM 3702 C CA . ALA A 1 485 ? -7.814 -9.675 19.446 1.00 89.44 485 ALA A CA 1
ATOM 3703 C C . ALA A 1 485 ? -6.369 -9.385 19.879 1.00 89.44 485 ALA A C 1
ATOM 3705 O O . ALA A 1 485 ? -6.142 -8.516 20.711 1.00 89.44 485 ALA A O 1
ATOM 3706 N N . ALA A 1 486 ? -5.368 -10.029 19.267 1.00 86.88 486 ALA A N 1
ATOM 3707 C CA . ALA A 1 486 ? -3.966 -9.758 19.582 1.00 86.88 486 ALA A CA 1
ATOM 3708 C C . ALA A 1 486 ? -3.534 -8.312 19.256 1.00 86.88 486 ALA A C 1
ATOM 3710 O O . ALA A 1 486 ? -2.724 -7.744 19.991 1.00 86.88 486 ALA A O 1
ATOM 3711 N N . GLN A 1 487 ? -4.063 -7.712 18.183 1.00 87.06 487 GLN A N 1
ATOM 3712 C CA . GLN A 1 487 ? -3.830 -6.299 17.847 1.00 87.06 487 GLN A CA 1
ATOM 3713 C C . GLN A 1 487 ? -4.516 -5.374 18.858 1.00 87.06 487 GLN A C 1
ATOM 3715 O O . GLN A 1 487 ? -3.867 -4.490 19.418 1.00 87.06 487 GLN A O 1
ATOM 3720 N N . LEU A 1 488 ? -5.791 -5.636 19.160 1.00 89.31 488 LEU A N 1
ATOM 3721 C CA . LEU A 1 488 ? -6.553 -4.901 20.170 1.00 89.31 488 LEU A CA 1
ATOM 3722 C C . LEU A 1 488 ? -5.878 -4.958 21.545 1.00 89.31 488 LEU A C 1
ATOM 3724 O O . LEU A 1 488 ? -5.775 -3.940 22.214 1.00 89.31 488 LEU A O 1
ATOM 3728 N N . TYR A 1 489 ? -5.338 -6.106 21.960 1.00 91.62 489 TYR A N 1
ATOM 3729 C CA . TYR A 1 489 ? -4.650 -6.235 23.252 1.00 91.62 489 TYR A CA 1
ATOM 3730 C C . TYR A 1 489 ? -3.402 -5.353 23.333 1.00 91.62 489 TYR A C 1
ATOM 3732 O O . TYR A 1 489 ? -3.103 -4.802 24.389 1.00 91.62 489 TYR A O 1
ATOM 3740 N N . ARG A 1 490 ? -2.675 -5.179 22.220 1.00 88.69 490 ARG A N 1
ATOM 3741 C CA . ARG A 1 490 ? -1.540 -4.244 22.169 1.00 88.69 490 ARG A CA 1
ATOM 3742 C C . ARG A 1 490 ? -2.007 -2.802 22.306 1.00 88.69 490 ARG A C 1
ATOM 3744 O O . ARG A 1 490 ? -1.370 -2.049 23.029 1.00 88.69 490 ARG A O 1
ATOM 3751 N N . LEU A 1 491 ? -3.108 -2.438 21.652 1.00 90.12 491 LEU A N 1
ATOM 3752 C CA . LEU A 1 491 ? -3.694 -1.102 21.752 1.00 90.12 491 LEU A CA 1
ATOM 3753 C C . LEU A 1 491 ? -4.199 -0.812 23.164 1.00 90.12 491 LEU A C 1
ATOM 3755 O O . LEU A 1 491 ? -3.822 0.191 23.756 1.00 90.12 491 LEU A O 1
ATOM 3759 N N . PHE A 1 492 ? -4.958 -1.737 23.747 1.00 90.19 492 PHE A N 1
ATOM 3760 C CA . PHE A 1 492 ? -5.456 -1.626 25.113 1.00 90.19 492 PHE A CA 1
ATOM 3761 C C . PHE A 1 492 ? -4.347 -1.641 26.165 1.00 90.19 492 PHE A C 1
ATOM 3763 O O . PHE A 1 492 ? -4.557 -1.149 27.269 1.00 90.19 492 PHE A O 1
ATOM 3770 N N . ALA A 1 493 ? -3.153 -2.159 25.861 1.00 87.06 493 ALA A N 1
ATOM 3771 C CA . ALA A 1 493 ? -1.993 -2.032 26.741 1.00 87.06 493 ALA A CA 1
ATOM 3772 C C . ALA A 1 493 ? -1.434 -0.596 26.786 1.00 87.06 493 ALA A C 1
ATOM 3774 O O . ALA A 1 493 ? -0.837 -0.214 27.796 1.00 87.06 493 ALA A O 1
ATOM 3775 N N . LEU A 1 494 ? -1.683 0.219 25.760 1.00 84.50 494 LEU A N 1
ATOM 3776 C CA . LEU A 1 494 ? -1.294 1.630 25.695 1.00 84.50 494 LEU A CA 1
ATOM 3777 C C . LEU A 1 494 ? -2.342 2.534 26.375 1.00 84.50 494 LEU A C 1
ATOM 3779 O O . LEU A 1 494 ? -3.354 2.048 26.886 1.00 84.50 494 LEU A O 1
ATOM 3783 N N . SER A 1 495 ? -2.063 3.835 26.455 1.00 80.31 495 SER A N 1
ATOM 3784 C CA . SER A 1 495 ? -3.032 4.849 26.898 1.00 80.31 495 SER A CA 1
ATOM 3785 C C . SER A 1 495 ? -3.747 5.436 25.684 1.00 80.31 495 SER A C 1
ATOM 3787 O O . SER A 1 495 ? -3.112 5.611 24.642 1.00 80.31 495 SER A O 1
ATOM 3789 N N . GLY A 1 496 ? -5.034 5.753 25.814 1.00 87.25 496 GLY A N 1
ATOM 3790 C CA . GLY A 1 496 ? -5.813 6.302 24.705 1.00 87.25 496 GLY A CA 1
ATOM 3791 C C . GLY A 1 496 ? -7.322 6.266 24.923 1.00 87.25 496 GLY A C 1
ATOM 3792 O O . GLY A 1 496 ? -7.804 5.864 25.983 1.00 87.25 496 GLY A O 1
ATOM 3793 N N . THR A 1 497 ? -8.053 6.661 23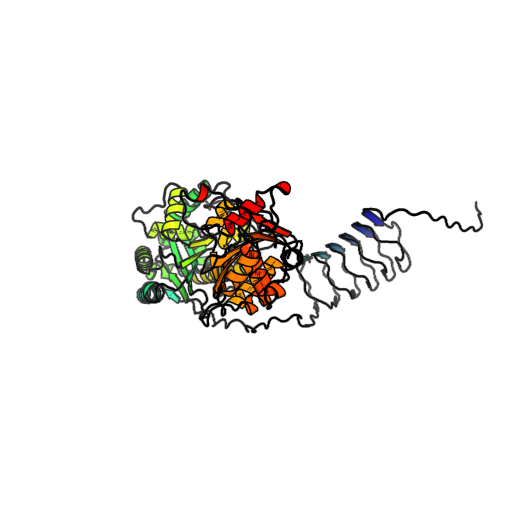.887 1.00 91.88 497 THR A N 1
ATOM 3794 C CA . THR A 1 497 ? -9.517 6.655 23.843 1.00 91.88 497 THR A CA 1
ATOM 3795 C C . THR A 1 497 ? -10.004 5.419 23.099 1.00 91.88 497 THR A C 1
ATOM 3797 O O . THR A 1 497 ? -9.593 5.158 21.971 1.00 91.88 497 THR A O 1
ATOM 3800 N N . VAL A 1 498 ? -10.897 4.658 23.714 1.00 94.38 498 VAL A N 1
ATOM 3801 C CA . VAL A 1 498 ? -11.636 3.550 23.117 1.00 94.38 498 VAL A CA 1
ATOM 3802 C C . VAL A 1 498 ? -13.031 4.059 22.788 1.00 94.38 498 VAL A C 1
ATOM 3804 O O . VAL A 1 498 ? -13.844 4.259 23.686 1.00 94.38 498 VAL A O 1
ATOM 3807 N N . SER A 1 499 ? -13.313 4.274 21.508 1.00 93.56 499 SER A N 1
ATOM 3808 C CA . SER A 1 499 ? -14.673 4.566 21.066 1.00 93.56 499 SER A CA 1
ATOM 3809 C C . SER A 1 499 ? -15.404 3.278 20.712 1.00 93.56 499 SER A C 1
ATOM 3811 O O . SER A 1 499 ? -14.845 2.401 20.044 1.00 93.56 499 SER A O 1
ATOM 3813 N N . VAL A 1 500 ? -16.645 3.164 21.181 1.00 94.00 500 VAL A N 1
ATOM 3814 C CA . VAL A 1 500 ? -17.496 1.997 20.974 1.00 94.00 500 VAL A CA 1
ATOM 3815 C C . VAL A 1 500 ? -18.877 2.435 20.525 1.00 94.00 500 VAL A C 1
ATOM 3817 O O . VAL A 1 500 ? -19.512 3.245 21.193 1.00 94.00 500 VAL A O 1
ATOM 3820 N N . GLU A 1 501 ? -19.366 1.841 19.443 1.00 91.69 501 GLU A N 1
ATOM 3821 C CA . GLU A 1 501 ? -20.748 2.007 18.996 1.00 91.69 501 GLU A CA 1
ATOM 3822 C C . GLU A 1 501 ? -21.382 0.635 18.794 1.00 91.69 501 GLU A C 1
ATOM 3824 O O . GLU A 1 501 ? -20.788 -0.259 18.182 1.00 91.69 501 GLU A O 1
ATOM 3829 N N . ILE A 1 502 ? -22.585 0.443 19.336 1.00 89.38 502 ILE A N 1
ATOM 3830 C CA . ILE A 1 502 ? -23.312 -0.819 19.216 1.00 89.38 502 ILE A CA 1
ATOM 3831 C C . ILE A 1 502 ? -24.612 -0.578 18.472 1.00 89.38 502 ILE A C 1
ATOM 3833 O O . ILE A 1 502 ? -25.449 0.215 18.884 1.00 89.38 502 ILE A O 1
ATOM 3837 N N . SER A 1 503 ? -24.782 -1.317 17.380 1.00 87.44 503 SER A N 1
ATOM 3838 C CA . SER A 1 503 ? -26.034 -1.373 16.634 1.00 87.44 503 SER A CA 1
ATOM 3839 C C . SER A 1 503 ? -26.741 -2.698 16.895 1.00 87.44 503 SER A C 1
ATOM 3841 O O . SER A 1 503 ? -26.137 -3.781 16.910 1.00 87.44 503 SER A O 1
ATOM 3843 N N . PHE A 1 504 ? -28.045 -2.598 17.108 1.00 82.12 504 PHE A N 1
ATOM 3844 C CA . PHE A 1 504 ? -28.936 -3.705 17.419 1.00 82.12 504 PHE A CA 1
ATOM 3845 C C . PHE A 1 504 ? -29.855 -3.971 16.220 1.00 82.12 504 PHE A C 1
ATOM 3847 O O . PHE A 1 504 ? -30.154 -3.065 15.450 1.00 82.12 504 PHE A O 1
ATOM 3854 N N . GLY A 1 505 ? -30.303 -5.219 16.042 1.00 65.94 505 GLY A N 1
ATOM 3855 C CA . GLY A 1 505 ? -31.300 -5.549 15.007 1.00 65.94 505 GLY A CA 1
ATOM 3856 C C . GLY A 1 505 ? -32.719 -5.052 15.327 1.00 65.94 505 GLY A C 1
ATOM 3857 O O . GLY A 1 505 ? -33.599 -5.134 14.480 1.00 65.94 505 GLY A O 1
ATOM 3858 N N . SER A 1 506 ? -32.930 -4.563 16.547 1.00 63.34 506 SER A N 1
ATOM 3859 C CA . SER A 1 506 ? -34.167 -4.003 17.094 1.00 63.34 506 SER A CA 1
ATOM 3860 C C . SER A 1 506 ? -33.806 -2.796 17.965 1.00 63.34 506 SER A C 1
ATOM 3862 O O . SER A 1 506 ? -32.720 -2.777 18.542 1.00 63.34 506 SER A O 1
ATOM 3864 N N . CYS A 1 507 ? -34.672 -1.784 18.056 1.00 60.06 507 CYS A N 1
ATOM 3865 C CA . CYS A 1 507 ? -34.383 -0.583 18.846 1.00 60.06 507 CYS A CA 1
ATOM 3866 C C . CYS A 1 507 ? -34.300 -0.917 20.346 1.00 60.06 507 CYS A C 1
ATOM 3868 O O . CYS A 1 507 ? -35.057 -1.755 20.832 1.00 60.06 507 CYS A O 1
ATOM 3870 N N . LEU A 1 508 ? -33.372 -0.275 21.056 1.00 65.69 508 LEU A N 1
ATOM 3871 C CA . LEU A 1 508 ? -33.223 -0.373 22.506 1.00 65.69 508 LEU A CA 1
ATOM 3872 C C . LEU A 1 508 ? -33.788 0.905 23.123 1.00 65.69 508 LEU A C 1
ATOM 3874 O O . LEU A 1 508 ? -33.233 1.981 22.901 1.00 65.69 508 LEU A O 1
ATOM 3878 N N . ARG A 1 509 ? -34.876 0.803 23.887 1.00 64.44 509 ARG A N 1
ATOM 3879 C CA . ARG A 1 509 ? -35.436 1.936 24.625 1.00 64.44 509 ARG A CA 1
ATOM 3880 C C . ARG A 1 509 ? -34.544 2.218 25.826 1.00 64.44 509 ARG A C 1
ATOM 3882 O O . ARG A 1 509 ? -34.380 1.382 26.711 1.00 64.44 509 ARG A O 1
ATOM 3889 N N . THR A 1 510 ? -33.955 3.409 25.851 1.00 63.31 510 THR A N 1
ATOM 3890 C CA . THR A 1 510 ? -33.120 3.891 26.964 1.00 63.31 510 THR A CA 1
ATOM 3891 C C . THR A 1 510 ? -33.857 4.858 27.887 1.00 63.31 510 THR A C 1
ATOM 3893 O O . THR A 1 510 ? -33.222 5.511 28.707 1.00 63.31 510 THR A O 1
ATOM 3896 N N . GLU A 1 511 ? -35.184 4.953 27.763 1.00 66.38 511 GLU A N 1
ATOM 3897 C CA . GLU A 1 511 ? -36.042 5.842 28.563 1.00 66.38 511 GLU A CA 1
ATOM 3898 C C . GLU A 1 511 ? -35.985 5.518 30.066 1.00 66.38 511 GLU A C 1
ATOM 3900 O O . GLU A 1 511 ? -36.137 6.401 30.908 1.00 66.38 511 GLU A O 1
ATOM 3905 N N . SER A 1 512 ? -35.729 4.255 30.420 1.00 73.19 512 SER A N 1
ATOM 3906 C CA . SER A 1 512 ? -35.464 3.834 31.795 1.00 73.19 512 SER A CA 1
ATOM 3907 C C . SER A 1 512 ? -34.548 2.611 31.834 1.00 73.19 512 SER A C 1
ATOM 3909 O O . SER A 1 512 ? -34.422 1.861 30.860 1.00 73.19 512 SER A O 1
ATOM 3911 N N . TYR A 1 513 ? -33.914 2.377 32.987 1.00 75.50 513 TYR A N 1
ATOM 3912 C CA . TYR A 1 513 ? -33.107 1.174 33.205 1.00 75.50 513 TYR A CA 1
ATOM 3913 C C . TYR A 1 513 ? -33.935 -0.113 33.036 1.00 75.50 513 TYR A C 1
ATOM 3915 O O . TYR A 1 513 ? -33.464 -1.058 32.408 1.00 75.50 513 TYR A O 1
ATOM 3923 N N . GLY A 1 514 ? -35.182 -0.128 33.524 1.00 75.31 514 GLY A N 1
ATOM 3924 C CA . GLY A 1 514 ? -36.094 -1.268 33.378 1.00 75.31 514 GLY A CA 1
ATOM 3925 C C . GLY A 1 514 ? -36.434 -1.578 31.917 1.00 75.31 514 GLY A C 1
ATOM 3926 O O . GLY A 1 514 ? -36.310 -2.725 31.492 1.00 75.31 514 GLY A O 1
ATOM 3927 N N . ALA A 1 515 ? -36.749 -0.552 31.117 1.00 77.31 515 ALA A N 1
ATOM 3928 C CA . ALA A 1 515 ? -37.022 -0.720 29.687 1.00 77.31 515 ALA A CA 1
ATOM 3929 C C . ALA A 1 515 ? -35.804 -1.282 28.932 1.00 77.31 515 ALA A C 1
ATOM 3931 O O . ALA A 1 515 ? -35.939 -2.181 28.100 1.00 77.31 515 ALA A O 1
ATOM 3932 N N . ALA A 1 516 ? -34.598 -0.821 29.279 1.00 76.31 516 ALA A N 1
ATOM 3933 C CA . ALA A 1 516 ? -33.368 -1.337 28.690 1.00 76.31 516 ALA A CA 1
ATOM 3934 C C . ALA A 1 516 ? -33.130 -2.820 29.038 1.00 76.31 516 ALA A C 1
ATOM 3936 O O . ALA A 1 516 ? -32.665 -3.580 28.184 1.00 76.31 516 ALA A O 1
ATOM 3937 N N . VAL A 1 517 ? -33.455 -3.249 30.267 1.00 77.12 517 VAL A N 1
ATOM 3938 C CA . VAL A 1 517 ? -33.359 -4.657 30.703 1.00 77.12 517 VAL A CA 1
ATOM 3939 C C . VAL A 1 517 ? -34.297 -5.549 29.881 1.00 77.12 517 VAL A C 1
ATOM 3941 O O . VAL A 1 517 ? -33.855 -6.583 29.369 1.00 77.12 517 VAL A O 1
ATOM 3944 N N . GLU A 1 518 ? -35.556 -5.139 29.706 1.00 78.88 518 GLU A N 1
ATOM 3945 C CA . GLU A 1 518 ? -36.554 -5.869 28.910 1.00 78.88 518 GLU A CA 1
ATOM 3946 C C . GLU A 1 518 ? -36.142 -5.988 27.438 1.00 78.88 518 GLU A C 1
ATOM 3948 O O . GLU A 1 518 ? -36.101 -7.087 26.876 1.00 78.88 518 GLU A O 1
ATOM 3953 N N . ASP A 1 519 ? -35.762 -4.872 26.818 1.00 78.56 519 ASP A N 1
ATOM 3954 C CA . ASP A 1 519 ? -35.389 -4.842 25.404 1.00 78.56 519 ASP A CA 1
ATOM 3955 C C . ASP A 1 519 ? -34.134 -5.683 25.148 1.00 78.56 519 ASP A C 1
ATOM 3957 O O . ASP A 1 519 ? -34.061 -6.434 24.169 1.00 78.56 519 ASP A O 1
ATOM 3961 N N . LEU A 1 520 ? -33.167 -5.670 26.070 1.00 77.06 520 LEU A N 1
ATOM 3962 C CA . LEU A 1 520 ? -31.996 -6.539 25.994 1.00 77.06 520 LEU A CA 1
ATOM 3963 C C . LEU A 1 520 ? -32.356 -8.025 26.001 1.00 77.06 520 LEU A C 1
ATOM 3965 O O . LEU A 1 520 ? -31.697 -8.796 25.292 1.00 77.06 520 LEU A O 1
ATOM 3969 N N . ALA A 1 521 ? -33.387 -8.461 26.726 1.00 77.06 521 ALA A N 1
ATOM 3970 C CA . ALA A 1 521 ? -33.815 -9.863 26.720 1.00 77.06 521 ALA A CA 1
ATOM 3971 C C . ALA A 1 521 ? -34.197 -10.352 25.307 1.00 77.06 521 ALA A C 1
ATOM 3973 O O . ALA A 1 521 ? -33.946 -11.513 24.955 1.00 77.06 521 ALA A O 1
ATOM 3974 N N . SER A 1 522 ? -34.714 -9.446 24.470 1.00 78.31 522 SER A N 1
ATOM 3975 C CA . SER A 1 522 ? -35.100 -9.716 23.081 1.00 78.31 522 SER A CA 1
ATOM 3976 C C . SER A 1 522 ? -33.924 -9.712 22.091 1.00 78.31 522 SER A C 1
ATOM 3978 O O . SER A 1 522 ? -33.989 -10.370 21.048 1.00 78.31 522 SER A O 1
ATOM 3980 N N . ILE A 1 523 ? -32.810 -9.046 22.421 1.00 81.12 523 ILE A N 1
ATOM 3981 C CA . ILE A 1 523 ? -31.665 -8.905 21.513 1.00 81.12 523 ILE A CA 1
ATOM 3982 C C . ILE A 1 523 ? -30.966 -10.252 21.305 1.00 81.12 523 ILE A C 1
ATOM 3984 O O . ILE A 1 523 ? -30.307 -10.802 22.191 1.00 81.12 523 ILE A O 1
ATOM 3988 N N . ARG A 1 524 ? -31.069 -10.771 20.077 1.00 81.69 524 ARG A N 1
ATOM 3989 C CA . ARG A 1 524 ? -30.404 -12.012 19.644 1.00 81.69 524 ARG A CA 1
ATOM 3990 C C . ARG A 1 524 ? -29.047 -11.774 18.997 1.00 81.69 524 ARG A C 1
ATOM 3992 O O . ARG A 1 524 ? -28.197 -12.662 19.038 1.00 81.69 524 ARG A O 1
ATOM 3999 N N . SER A 1 525 ? -28.830 -10.606 18.402 1.00 87.69 525 SER A N 1
ATOM 4000 C CA . SER A 1 525 ? -27.585 -10.251 17.724 1.00 87.69 525 SER A CA 1
ATOM 4001 C C . SER A 1 525 ? -27.300 -8.763 17.828 1.00 87.69 525 SER A C 1
ATOM 4003 O O . SER A 1 525 ? -28.220 -7.952 17.760 1.00 87.69 525 SER A O 1
ATOM 4005 N N . ALA A 1 526 ? -26.019 -8.425 17.901 1.00 89.50 526 ALA A N 1
ATOM 4006 C CA . ALA A 1 526 ? -25.536 -7.056 17.880 1.00 89.50 526 ALA A CA 1
ATOM 4007 C C . ALA A 1 526 ? -24.316 -6.943 16.965 1.00 89.50 526 ALA A C 1
ATOM 4009 O O . ALA A 1 526 ? -23.611 -7.926 16.696 1.00 89.50 526 ALA A O 1
ATOM 4010 N N . LYS A 1 527 ? -24.061 -5.730 16.496 1.00 91.62 527 LYS A N 1
ATOM 4011 C CA . LYS A 1 527 ? -22.835 -5.367 15.803 1.00 91.62 527 LYS A CA 1
ATOM 4012 C C . LYS A 1 527 ? -22.113 -4.330 16.655 1.00 91.62 527 LYS A C 1
ATOM 4014 O O . LYS A 1 527 ? -22.658 -3.266 16.920 1.00 91.62 527 LYS A O 1
ATOM 4019 N N . VAL A 1 528 ? -20.917 -4.686 17.117 1.00 93.19 528 VAL A N 1
ATOM 4020 C CA . VAL A 1 528 ? -20.099 -3.863 18.016 1.00 93.19 528 VAL A CA 1
ATOM 4021 C C . VAL A 1 528 ? -18.938 -3.299 17.214 1.00 93.19 528 VAL A C 1
ATOM 4023 O O . VAL A 1 528 ? -18.076 -4.055 16.774 1.00 93.19 528 VAL A O 1
ATOM 4026 N N . GLU A 1 529 ? -18.910 -1.991 17.012 1.00 94.06 529 GLU A N 1
ATOM 4027 C CA . GLU A 1 529 ? -17.795 -1.292 16.383 1.00 94.06 529 GLU A CA 1
ATOM 4028 C C . GLU A 1 529 ? -16.861 -0.746 17.459 1.00 94.06 529 GLU A C 1
ATOM 4030 O O . GLU A 1 529 ? -17.305 -0.125 18.421 1.00 94.06 529 GLU A O 1
ATOM 4035 N N . LEU A 1 530 ? -15.564 -1.005 17.307 1.00 93.56 530 LEU A N 1
ATOM 4036 C CA . LEU A 1 530 ? -14.512 -0.565 18.217 1.00 93.56 530 LEU A CA 1
ATOM 4037 C C . LEU A 1 530 ? -13.459 0.223 17.441 1.00 93.56 530 LEU A C 1
ATOM 4039 O O . LEU A 1 530 ? -12.898 -0.279 16.465 1.00 93.56 530 LEU A O 1
ATOM 4043 N N . GLY A 1 531 ? -13.146 1.423 17.917 1.00 92.38 531 GLY A N 1
ATOM 4044 C CA . GLY A 1 531 ? -11.982 2.203 17.507 1.00 92.38 531 GLY A CA 1
ATOM 4045 C C . GLY A 1 531 ? -11.110 2.522 18.718 1.00 92.38 531 GLY A C 1
ATOM 4046 O O . GLY A 1 531 ? -11.626 2.813 19.793 1.00 92.38 531 GLY A O 1
ATOM 4047 N N . VAL A 1 532 ? -9.787 2.467 18.564 1.00 91.62 532 VAL A N 1
ATOM 4048 C CA . VAL A 1 532 ? -8.845 2.884 19.616 1.00 91.62 532 VAL A CA 1
ATOM 4049 C C . VAL A 1 532 ? -7.969 3.999 19.073 1.00 91.62 532 VAL A C 1
ATOM 4051 O O . VAL A 1 532 ? -7.443 3.864 17.973 1.00 91.62 532 VAL A O 1
ATOM 4054 N N . PHE A 1 533 ? -7.799 5.075 19.834 1.00 89.75 533 PHE A N 1
ATOM 4055 C CA . PHE A 1 533 ? -7.160 6.314 19.399 1.00 89.75 533 PHE A CA 1
ATOM 4056 C C . PHE A 1 533 ? -6.141 6.788 20.438 1.00 89.75 533 PHE A C 1
ATOM 4058 O O . PHE A 1 533 ? -6.350 6.596 21.636 1.00 89.75 533 PHE A O 1
ATOM 4065 N N . ASP A 1 534 ? -5.038 7.399 20.005 1.00 86.94 534 ASP A N 1
ATOM 4066 C CA . ASP A 1 534 ? -4.111 8.073 20.923 1.00 86.94 534 ASP A CA 1
ATOM 4067 C C . ASP A 1 534 ? -4.604 9.486 21.299 1.00 86.94 534 ASP A C 1
ATOM 4069 O O . ASP A 1 534 ? -5.649 9.952 20.847 1.00 86.94 534 ASP A O 1
ATOM 4073 N N . ALA A 1 535 ? -3.828 10.193 22.124 1.00 82.38 535 ALA A N 1
ATOM 4074 C CA . ALA A 1 535 ? -4.153 11.550 22.570 1.00 82.38 535 ALA A CA 1
ATOM 4075 C C . ALA A 1 535 ? -4.193 12.606 21.444 1.00 82.38 535 ALA A C 1
ATOM 4077 O O . ALA A 1 535 ? -4.687 13.704 21.669 1.00 82.38 535 ALA A O 1
ATOM 4078 N N . ARG A 1 536 ? -3.667 12.298 20.251 1.00 79.81 536 ARG A N 1
ATOM 4079 C CA . ARG A 1 536 ? -3.740 13.158 19.058 1.00 79.81 536 ARG A CA 1
ATOM 4080 C C . ARG A 1 536 ? -4.941 12.814 18.174 1.00 79.81 536 ARG A C 1
ATOM 4082 O O . ARG A 1 536 ? -5.098 13.413 17.119 1.00 79.81 536 ARG A O 1
ATOM 4089 N N . GLY A 1 537 ? -5.756 11.829 18.556 1.00 78.81 537 GLY A N 1
ATOM 4090 C CA . GLY A 1 537 ? -6.839 11.309 17.720 1.00 78.81 537 GLY A CA 1
ATOM 4091 C C . GLY A 1 537 ? -6.371 10.350 16.639 1.00 78.81 537 GLY A C 1
ATOM 4092 O O . GLY A 1 537 ? -7.129 10.013 15.737 1.00 78.81 537 GLY A O 1
ATOM 4093 N N . TRP A 1 538 ? -5.133 9.869 16.719 1.00 80.69 538 TRP A N 1
ATOM 4094 C CA . TRP A 1 538 ? -4.617 8.928 15.743 1.00 80.69 538 TRP A CA 1
ATOM 4095 C C . TRP A 1 538 ? -5.142 7.526 16.003 1.00 80.69 538 TRP A C 1
ATOM 4097 O O . TRP A 1 538 ? -4.924 6.957 17.072 1.00 80.69 538 TRP A O 1
ATOM 4107 N N . GLN A 1 539 ? -5.781 6.943 14.992 1.00 85.38 539 GLN A N 1
ATOM 4108 C CA . GLN A 1 539 ? -6.357 5.613 15.100 1.00 85.38 539 GLN A CA 1
ATOM 4109 C C . GLN A 1 539 ? -5.296 4.504 15.155 1.00 85.38 539 GLN A C 1
ATOM 4111 O O . GLN A 1 539 ? -4.309 4.490 14.411 1.00 85.38 539 GLN A O 1
ATOM 4116 N N . GLY A 1 540 ? -5.556 3.527 16.018 1.00 85.94 540 GLY A N 1
ATOM 4117 C CA . GLY A 1 540 ? -4.807 2.293 16.161 1.00 85.94 540 GLY A CA 1
ATOM 4118 C C . GLY A 1 540 ? -4.867 1.443 14.895 1.00 85.94 540 GLY A C 1
ATOM 4119 O O . GLY A 1 540 ? -5.948 1.105 14.425 1.00 85.94 540 GLY A O 1
ATOM 4120 N N . TYR A 1 541 ? -3.711 1.095 14.334 1.00 84.19 541 TYR A N 1
ATOM 4121 C CA . TYR A 1 541 ? -3.543 0.307 13.110 1.00 84.19 541 TYR A CA 1
ATOM 4122 C C . TYR A 1 541 ? -4.344 0.839 11.898 1.00 84.19 541 TYR A C 1
ATOM 4124 O O . TYR A 1 541 ? -4.569 0.107 10.931 1.00 84.19 541 TYR A O 1
ATOM 4132 N N . GLY A 1 542 ? -4.814 2.098 11.953 1.00 82.31 542 GLY A N 1
ATOM 4133 C CA . GLY A 1 542 ? -5.744 2.693 10.983 1.00 82.31 542 GLY A CA 1
ATOM 4134 C C . GLY A 1 542 ? -6.973 1.820 10.720 1.00 82.31 542 GLY A C 1
ATOM 4135 O O . GLY A 1 542 ? -7.360 1.628 9.565 1.00 82.31 542 GLY A O 1
ATOM 4136 N N . SER A 1 543 ? -7.491 1.178 11.772 1.00 86.12 543 SER A N 1
ATOM 4137 C CA . SER A 1 543 ? -8.540 0.168 11.669 1.00 86.12 543 SER A CA 1
ATOM 4138 C C . SER A 1 543 ? -9.698 0.425 12.634 1.00 86.12 543 SER A C 1
ATOM 4140 O O . SER A 1 543 ? -9.495 0.804 13.787 1.00 86.12 543 SER A O 1
ATOM 4142 N N . ILE A 1 544 ? -10.913 0.135 12.165 1.00 89.69 544 ILE A N 1
ATOM 4143 C CA . ILE A 1 544 ? -12.119 -0.050 12.980 1.00 89.69 544 ILE A CA 1
ATOM 4144 C C . ILE A 1 544 ? -12.414 -1.541 13.023 1.00 89.69 544 ILE A C 1
ATOM 4146 O O . ILE A 1 544 ? -12.494 -2.189 11.979 1.00 89.69 544 ILE A O 1
ATOM 4150 N N . TRP A 1 545 ? -12.630 -2.087 14.212 1.00 93.12 545 TRP A N 1
ATOM 4151 C CA . TRP A 1 545 ? -12.996 -3.488 14.381 1.00 93.12 545 TRP A CA 1
ATOM 4152 C C . TRP A 1 545 ? -14.506 -3.616 14.550 1.00 93.12 545 TRP A C 1
ATOM 4154 O O . TRP A 1 545 ? -15.066 -3.175 15.547 1.00 93.12 545 TRP A O 1
ATOM 4164 N N . GLU A 1 546 ? -15.163 -4.241 13.579 1.00 94.19 546 GLU A N 1
ATOM 4165 C CA . GLU A 1 546 ? -16.597 -4.515 13.588 1.00 94.19 546 GLU A CA 1
ATOM 4166 C C . GLU A 1 546 ? -16.842 -5.969 14.008 1.00 94.19 546 GLU A C 1
ATOM 4168 O O . GLU A 1 546 ? -16.707 -6.896 13.213 1.00 94.19 546 GLU A O 1
ATOM 4173 N N . LEU A 1 547 ? -17.225 -6.192 15.259 1.00 94.12 547 LEU A N 1
ATOM 4174 C CA . LEU A 1 547 ? -17.508 -7.513 15.801 1.00 94.12 547 LEU A CA 1
ATOM 4175 C C . LEU A 1 547 ? -18.972 -7.885 15.545 1.00 94.12 547 LEU A C 1
ATOM 4177 O O . LEU A 1 547 ? -19.898 -7.249 16.053 1.00 94.12 547 LEU A O 1
ATOM 4181 N N . LYS A 1 548 ? -19.188 -8.976 14.807 1.00 92.81 548 LYS A N 1
ATOM 4182 C CA . LYS A 1 548 ? -20.518 -9.561 14.579 1.00 92.81 548 LYS A CA 1
ATOM 4183 C C . LYS A 1 548 ? -20.868 -10.524 15.715 1.00 92.81 548 LYS A C 1
ATOM 4185 O O . LYS A 1 548 ? -20.434 -11.676 15.704 1.00 92.81 548 LYS A O 1
ATOM 4190 N N . VAL A 1 549 ? -21.655 -10.060 16.689 1.00 91.62 549 VAL A N 1
ATOM 4191 C CA . VAL A 1 549 ? -21.958 -10.779 17.941 1.00 91.62 549 VAL A CA 1
ATOM 4192 C C . VAL A 1 549 ? -23.384 -11.357 17.933 1.00 91.62 549 VAL A C 1
ATOM 4194 O O . VAL A 1 549 ? -24.300 -10.750 17.374 1.00 91.62 549 VAL A O 1
ATOM 4197 N N . GLY A 1 550 ? -23.581 -12.536 18.530 1.00 86.25 550 GLY A N 1
ATOM 4198 C CA . GLY A 1 550 ? -24.885 -13.212 18.664 1.00 86.25 550 GLY A CA 1
ATOM 4199 C C . GLY A 1 550 ? -25.453 -13.765 17.346 1.00 86.25 550 GLY A C 1
ATOM 4200 O O . GLY A 1 550 ? -24.763 -13.749 16.335 1.00 86.25 550 GLY A O 1
ATOM 4201 N N . GLY A 1 551 ? -26.704 -14.231 17.338 1.00 79.94 551 GLY A N 1
ATOM 4202 C CA . GLY A 1 551 ? -27.427 -14.751 16.164 1.00 79.94 551 GLY A CA 1
ATOM 4203 C C . GLY A 1 551 ? -27.249 -16.254 15.886 1.00 79.94 551 GLY A C 1
ATOM 4204 O O . GLY A 1 551 ? -26.446 -16.927 16.526 1.00 79.94 551 GLY A O 1
ATOM 4205 N N . SER A 1 552 ? -27.998 -16.784 14.910 1.00 64.62 552 SER A N 1
ATOM 4206 C CA . SER A 1 552 ? -28.047 -18.216 14.540 1.00 64.62 552 SER A CA 1
ATOM 4207 C C . SER A 1 552 ? -26.946 -18.678 13.564 1.00 64.62 552 SER A C 1
ATOM 4209 O O . SER A 1 552 ? -26.956 -19.820 13.112 1.00 64.62 552 SER A O 1
ATOM 4211 N N . GLY A 1 553 ? -25.971 -17.823 13.237 1.00 65.50 553 GLY A N 1
ATOM 4212 C CA . GLY A 1 553 ? -24.888 -18.147 12.301 1.00 65.50 553 GLY A CA 1
ATOM 4213 C C . GLY A 1 553 ? -23.644 -18.720 12.986 1.00 65.50 553 GLY A C 1
ATOM 4214 O O . GLY A 1 553 ? -23.093 -18.096 13.891 1.00 65.50 553 GLY A O 1
ATOM 4215 N N . THR A 1 554 ? -23.122 -19.849 12.491 1.00 67.00 554 THR A N 1
ATOM 4216 C CA . THR A 1 554 ? -21.908 -20.523 13.014 1.00 67.00 554 THR A CA 1
ATOM 4217 C C . THR A 1 554 ? -20.640 -19.664 12.959 1.00 67.00 554 THR A C 1
ATOM 4219 O O . THR A 1 554 ? -19.679 -19.922 13.686 1.00 67.00 554 THR A O 1
ATOM 4222 N N . GLN A 1 555 ? -20.636 -18.621 12.126 1.00 81.44 555 GLN A N 1
ATOM 4223 C CA . GLN A 1 555 ? -19.511 -17.701 11.983 1.00 81.44 555 GLN A CA 1
ATOM 4224 C C . GLN A 1 555 ? -19.498 -16.573 13.029 1.00 81.44 555 GLN A C 1
ATOM 4226 O O . GLN A 1 555 ? -18.472 -15.919 13.194 1.00 81.44 555 GLN A O 1
ATOM 4231 N N . ARG A 1 556 ? -20.598 -16.300 13.742 1.00 88.06 556 ARG A N 1
ATOM 4232 C CA . ARG A 1 556 ? -20.693 -15.121 14.622 1.00 88.06 556 ARG A CA 1
ATOM 4233 C C . ARG A 1 556 ? -20.002 -15.340 15.971 1.00 88.06 556 ARG A C 1
ATOM 4235 O O . ARG A 1 556 ? -19.831 -16.463 16.449 1.00 88.06 556 ARG A O 1
ATOM 4242 N N . ILE A 1 557 ? -19.566 -14.244 16.582 1.00 91.56 557 ILE A N 1
ATOM 4243 C CA . ILE A 1 557 ? -18.919 -14.240 17.895 1.00 91.56 557 ILE A CA 1
ATOM 4244 C C . ILE A 1 557 ? -20.005 -14.418 18.962 1.00 91.56 557 ILE A C 1
ATOM 4246 O O . ILE A 1 557 ? -21.029 -13.739 18.939 1.00 91.56 557 ILE A O 1
ATOM 4250 N N . THR A 1 558 ? -19.805 -15.317 19.924 1.00 90.38 558 THR A N 1
ATOM 4251 C CA . THR A 1 558 ? -20.734 -15.439 21.058 1.00 90.38 558 THR A CA 1
ATOM 4252 C C . THR A 1 558 ? -20.502 -14.308 22.061 1.00 90.38 558 THR A C 1
ATOM 4254 O O . THR A 1 558 ? -19.382 -13.812 22.197 1.00 90.38 558 THR A O 1
ATOM 4257 N N . THR A 1 559 ? -21.525 -13.922 22.824 1.00 88.69 559 THR A N 1
ATOM 4258 C CA . THR A 1 559 ? -21.383 -12.933 23.913 1.00 88.69 559 THR A CA 1
ATOM 4259 C C . THR A 1 559 ? -20.314 -13.354 24.925 1.00 88.69 559 THR A C 1
ATOM 4261 O O . THR A 1 559 ? -19.511 -12.533 25.359 1.00 88.69 559 THR A O 1
ATOM 4264 N N . THR A 1 560 ? -20.196 -14.655 25.207 1.00 89.50 560 THR A N 1
ATOM 4265 C CA . THR A 1 560 ? -19.130 -15.212 26.053 1.00 89.50 560 THR A CA 1
ATOM 4266 C C . THR A 1 560 ? -17.729 -14.994 25.476 1.00 89.50 560 THR A C 1
ATOM 4268 O O . THR A 1 560 ? -16.791 -14.742 26.233 1.00 89.50 560 THR A O 1
ATOM 4271 N N . LEU A 1 561 ? -17.556 -15.103 24.152 1.00 91.50 561 LEU A N 1
ATOM 4272 C CA . LEU A 1 561 ? -16.271 -14.846 23.496 1.00 91.50 561 LEU A CA 1
ATOM 4273 C C . LEU A 1 561 ? -15.923 -13.355 23.510 1.00 91.50 561 LEU A C 1
ATOM 4275 O O . LEU A 1 561 ? -14.769 -13.028 23.781 1.00 91.50 561 LEU A O 1
ATOM 4279 N N . LEU A 1 562 ? -16.905 -12.473 23.291 1.00 92.31 562 LEU A N 1
ATOM 4280 C CA . LEU A 1 562 ? -16.730 -11.024 23.441 1.00 92.31 562 LEU A CA 1
ATOM 4281 C C . LEU A 1 562 ? -16.277 -10.677 24.865 1.00 92.31 562 LEU A C 1
ATOM 4283 O O . LEU A 1 562 ? -15.253 -10.023 25.045 1.00 92.31 562 LEU A O 1
ATOM 4287 N N . ALA A 1 563 ? -16.995 -11.178 25.873 1.00 91.44 563 ALA A N 1
ATOM 4288 C CA . ALA A 1 563 ? -16.664 -10.959 27.275 1.00 91.44 563 ALA A CA 1
ATOM 4289 C C . ALA A 1 563 ? -15.256 -11.455 27.602 1.00 91.44 563 ALA A C 1
ATOM 4291 O O . ALA A 1 563 ? -14.444 -10.728 28.163 1.00 91.44 563 ALA A O 1
ATOM 4292 N N . LYS A 1 564 ? -14.923 -12.676 27.167 1.00 91.62 564 LYS A N 1
ATOM 4293 C CA . LYS A 1 564 ? -13.587 -13.246 27.350 1.00 91.62 564 LYS A CA 1
ATOM 4294 C C . LYS A 1 564 ? -12.503 -12.382 26.702 1.00 91.62 564 LYS A C 1
ATOM 4296 O O . LYS A 1 564 ? -11.466 -12.189 27.324 1.00 91.62 564 LYS A O 1
ATOM 4301 N N . MET A 1 565 ? -12.732 -11.867 25.494 1.00 92.94 565 MET A N 1
ATOM 4302 C CA . MET A 1 565 ? -11.787 -10.982 24.809 1.00 92.94 565 MET A CA 1
ATOM 4303 C C . MET A 1 565 ? -11.544 -9.696 25.612 1.00 92.94 565 MET A C 1
ATOM 4305 O O . MET A 1 565 ? -10.394 -9.336 25.847 1.00 92.94 565 MET A O 1
ATOM 4309 N N . LEU A 1 566 ? -12.610 -9.032 26.069 1.00 91.50 566 LEU A N 1
ATOM 4310 C CA . LEU A 1 566 ? -12.518 -7.793 26.851 1.00 91.50 566 LEU A CA 1
ATOM 4311 C C . LEU A 1 566 ? -11.867 -8.009 28.224 1.00 91.50 566 LEU A C 1
ATOM 4313 O O . LEU A 1 566 ? -11.045 -7.207 28.652 1.00 91.50 566 LEU A O 1
ATOM 4317 N N . THR A 1 567 ? -12.172 -9.112 28.909 1.00 90.69 567 THR A N 1
ATOM 4318 C CA . THR A 1 567 ? -11.525 -9.435 30.189 1.00 90.69 567 THR A CA 1
ATOM 4319 C C . THR A 1 567 ? -10.044 -9.774 30.005 1.00 90.69 567 THR A C 1
ATOM 4321 O O . THR A 1 567 ? -9.210 -9.368 30.808 1.00 90.69 567 THR A O 1
ATOM 4324 N N . GLN A 1 568 ? -9.686 -10.508 28.946 1.00 90.44 568 GLN A N 1
ATOM 4325 C CA . GLN A 1 568 ? -8.298 -10.910 28.692 1.00 90.44 568 GLN A CA 1
ATOM 4326 C C . GLN A 1 568 ? -7.419 -9.783 28.153 1.00 90.44 568 GLN A C 1
ATOM 4328 O O . GLN A 1 568 ? -6.196 -9.873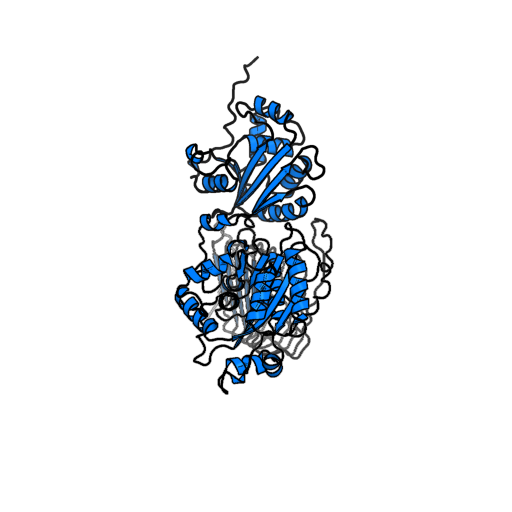 28.266 1.00 90.44 568 GLN A O 1
ATOM 4333 N N . SER A 1 569 ? -8.010 -8.740 27.574 1.00 87.62 569 SER A N 1
ATOM 4334 C CA . SER A 1 569 ? -7.248 -7.625 27.021 1.00 87.62 569 SER A CA 1
ATOM 4335 C C . SER A 1 569 ? -6.602 -6.733 28.079 1.00 87.62 569 SER A C 1
ATOM 4337 O O . SER A 1 569 ? -5.681 -5.986 27.754 1.00 87.62 569 SER A O 1
ATOM 4339 N N . GLY A 1 570 ? -7.090 -6.779 29.324 1.00 86.38 570 GLY A N 1
ATOM 4340 C CA . GLY A 1 570 ? -6.714 -5.822 30.366 1.00 86.38 570 GLY A CA 1
ATOM 4341 C C . GLY A 1 570 ? -7.243 -4.405 30.112 1.00 86.38 570 GLY A C 1
ATOM 4342 O O . GLY A 1 570 ? -6.728 -3.458 30.699 1.00 86.38 570 GLY A O 1
ATOM 4343 N N . ALA A 1 571 ? -8.228 -4.251 29.217 1.00 89.69 571 ALA A N 1
ATOM 4344 C CA . ALA A 1 571 ? -8.846 -2.958 28.924 1.00 89.69 571 ALA A CA 1
ATOM 4345 C C . ALA A 1 571 ? -9.851 -2.526 30.002 1.00 89.69 571 ALA A C 1
ATOM 4347 O O . ALA A 1 571 ? -10.026 -1.334 30.249 1.00 89.69 571 ALA A O 1
ATOM 4348 N N . LEU A 1 572 ? -10.514 -3.500 30.629 1.00 92.12 572 LEU A N 1
ATOM 4349 C CA . LEU A 1 572 ? -11.445 -3.264 31.731 1.00 92.12 572 LEU A CA 1
ATOM 4350 C C . LEU A 1 572 ? -10.684 -2.820 32.981 1.00 92.12 572 LEU A C 1
ATOM 4352 O O . LEU A 1 572 ? -9.543 -3.231 33.200 1.00 92.12 572 LEU A O 1
ATOM 4356 N N . CYS A 1 573 ? -11.331 -2.001 33.808 1.00 91.75 573 CYS A N 1
ATOM 4357 C CA . CYS A 1 573 ? -10.788 -1.471 35.060 1.00 91.75 573 CYS A CA 1
ATOM 4358 C C . CYS A 1 573 ? -9.479 -0.674 34.888 1.00 91.75 573 CYS A C 1
ATOM 4360 O O . CYS A 1 573 ? -8.757 -0.479 35.865 1.00 91.75 573 CYS A O 1
ATOM 4362 N N . LYS A 1 574 ? -9.133 -0.237 33.667 1.00 90.94 574 LYS A N 1
ATOM 4363 C CA . LYS A 1 574 ? -7.876 0.459 33.371 1.00 90.94 574 LYS A CA 1
ATOM 4364 C C . LYS A 1 574 ? -8.101 1.975 33.295 1.00 90.94 574 LYS A C 1
ATOM 4366 O O . LYS A 1 574 ? -8.607 2.439 32.279 1.00 90.94 574 LYS A O 1
ATOM 4371 N N . PRO A 1 575 ? -7.640 2.772 34.280 1.00 88.50 575 PRO A N 1
ATOM 4372 C CA . PRO A 1 575 ? -7.881 4.222 34.292 1.00 88.50 575 PRO A CA 1
ATOM 4373 C C . PRO A 1 575 ? -7.192 4.985 33.154 1.00 88.50 575 PRO A C 1
ATOM 4375 O O . PRO A 1 575 ? -7.565 6.098 32.827 1.00 88.50 575 PRO A O 1
ATOM 4378 N N . ALA A 1 576 ? -6.159 4.400 32.542 1.00 87.19 576 ALA A N 1
ATOM 4379 C CA . ALA A 1 576 ? -5.458 5.018 31.415 1.00 87.19 576 ALA A CA 1
ATOM 4380 C C . ALA A 1 576 ? -6.187 4.855 30.064 1.00 87.19 576 ALA A C 1
ATOM 4382 O O . ALA A 1 576 ? -5.673 5.326 29.047 1.00 87.19 576 ALA A O 1
ATOM 4383 N N . LEU A 1 577 ? -7.324 4.150 30.035 1.00 91.19 577 LEU A N 1
ATOM 4384 C CA . LEU A 1 577 ? -8.197 4.059 28.869 1.00 91.19 577 LEU A CA 1
ATOM 4385 C C . LEU A 1 577 ? -9.492 4.804 29.147 1.00 91.19 577 LEU A C 1
ATOM 4387 O O . LEU A 1 577 ? -10.197 4.466 30.096 1.00 91.19 577 LEU A O 1
ATOM 4391 N N . THR A 1 578 ? -9.829 5.744 28.271 1.00 92.06 578 THR A N 1
ATOM 4392 C CA . THR A 1 578 ? -11.143 6.382 28.293 1.00 92.06 578 THR A CA 1
ATOM 4393 C C . THR A 1 578 ? -12.077 5.682 27.324 1.00 92.06 578 THR A C 1
ATOM 4395 O O . THR A 1 578 ? -11.736 5.512 26.160 1.00 92.06 578 THR A O 1
ATOM 4398 N N . TRP A 1 579 ? -13.256 5.291 27.785 1.00 93.56 579 TRP A N 1
ATOM 4399 C CA . TRP A 1 579 ? -14.312 4.703 26.977 1.00 93.56 579 TRP A CA 1
ATOM 4400 C C . TRP A 1 579 ? -15.303 5.787 26.559 1.00 93.56 579 TRP A C 1
ATOM 4402 O O . TRP A 1 579 ? -15.824 6.502 27.409 1.00 93.56 579 TRP A O 1
ATOM 4412 N N . ALA A 1 580 ? -15.561 5.908 25.260 1.00 92.62 580 ALA A N 1
ATOM 4413 C CA . ALA A 1 580 ? -16.479 6.891 24.695 1.00 92.62 580 ALA A CA 1
ATOM 4414 C C . ALA A 1 580 ? -17.532 6.207 23.815 1.00 92.62 580 ALA A C 1
ATOM 4416 O O . ALA A 1 580 ? -17.195 5.362 22.984 1.00 92.62 580 ALA A O 1
ATOM 4417 N N . SER A 1 581 ? -18.799 6.579 23.966 1.00 91.25 581 SER A N 1
ATOM 4418 C CA . SER A 1 581 ? -19.885 6.140 23.079 1.00 91.25 581 SER A CA 1
ATOM 4419 C C . SER A 1 581 ? -20.888 7.262 22.881 1.00 91.25 581 SER A C 1
ATOM 4421 O O . SER A 1 581 ? -21.049 8.106 23.763 1.00 91.25 581 SER A O 1
ATOM 4423 N N . SER A 1 582 ? -21.597 7.237 21.758 1.00 86.25 582 SER A N 1
ATOM 4424 C CA . SER A 1 582 ? -22.733 8.121 21.521 1.00 86.25 582 SER A CA 1
ATOM 4425 C C . SER A 1 582 ? -23.967 7.776 22.361 1.00 86.25 582 SER A C 1
ATOM 4427 O O . SER A 1 582 ? -24.856 8.607 22.528 1.00 86.25 582 SER A O 1
ATOM 4429 N N . SER A 1 583 ? -24.028 6.557 22.915 1.00 83.38 583 SER A N 1
ATOM 4430 C CA . SER A 1 583 ? -25.207 6.049 23.618 1.00 83.38 583 SER A CA 1
ATOM 4431 C C . SER A 1 583 ? -24.855 5.302 24.903 1.00 83.38 583 SER A C 1
ATOM 4433 O O . SER A 1 583 ? -23.958 4.457 24.938 1.00 83.38 583 SER A O 1
ATOM 4435 N N . SER A 1 584 ? -25.633 5.543 25.960 1.00 80.81 584 SER A N 1
ATOM 4436 C CA . SER A 1 584 ? -25.564 4.784 27.215 1.00 80.81 584 SER A CA 1
ATOM 4437 C C . SER A 1 584 ? -25.914 3.300 27.022 1.00 80.81 584 SER A C 1
ATOM 4439 O O . SER A 1 584 ? -25.342 2.444 27.703 1.00 80.81 584 SER A O 1
ATOM 4441 N N . SER A 1 585 ? -26.765 2.968 26.038 1.00 80.88 585 SER A N 1
ATOM 4442 C CA . SER A 1 585 ? -27.163 1.589 25.696 1.00 80.88 585 SER A CA 1
ATOM 4443 C C . SER A 1 585 ? -25.977 0.672 25.372 1.00 80.88 585 SER A C 1
ATOM 4445 O O . SER A 1 585 ? -26.000 -0.517 25.707 1.00 80.88 585 SER A O 1
ATOM 4447 N N . THR A 1 586 ? -24.905 1.230 24.796 1.00 87.44 586 THR A N 1
ATOM 4448 C CA . THR A 1 586 ? -23.644 0.533 24.518 1.00 87.44 586 THR A CA 1
ATOM 4449 C C . THR A 1 586 ? -23.104 -0.137 25.777 1.00 87.44 586 THR A C 1
ATOM 4451 O O . THR A 1 586 ? -22.781 -1.327 25.777 1.00 87.44 586 THR A O 1
ATOM 4454 N N . PHE A 1 587 ? -23.050 0.603 26.882 1.00 88.50 587 PHE A N 1
ATOM 4455 C CA . PHE A 1 587 ? -22.484 0.108 28.132 1.00 88.50 587 PHE A CA 1
ATOM 4456 C C . PHE A 1 587 ? -23.434 -0.834 28.861 1.00 88.50 587 PHE A C 1
ATOM 4458 O O . PHE A 1 587 ? -22.966 -1.810 29.446 1.00 88.50 587 PHE A O 1
ATOM 4465 N N . VAL A 1 588 ? -24.751 -0.638 28.741 1.00 86.50 588 VAL A N 1
ATOM 4466 C CA . VAL A 1 588 ? -25.732 -1.609 29.247 1.00 86.50 588 VAL A CA 1
ATOM 4467 C C . VAL A 1 588 ? -25.523 -2.978 28.580 1.00 86.50 588 VAL A C 1
ATOM 4469 O O . VAL A 1 588 ? -25.399 -3.998 29.265 1.00 86.50 588 VAL A O 1
ATOM 4472 N N . TYR A 1 589 ? -25.379 -3.013 27.250 1.00 88.12 589 TYR A N 1
ATOM 4473 C CA . TYR A 1 589 ? -25.111 -4.256 26.521 1.00 88.12 589 TYR A CA 1
ATOM 4474 C C . TYR A 1 589 ? -23.759 -4.885 26.897 1.00 88.12 589 TYR A C 1
ATOM 4476 O O . TYR A 1 589 ? -23.679 -6.100 27.107 1.00 88.12 589 TYR A O 1
ATOM 4484 N N . LEU A 1 590 ? -22.689 -4.086 26.998 1.00 90.56 590 LEU A N 1
ATOM 4485 C CA . LEU A 1 590 ? -21.359 -4.591 27.362 1.00 90.56 590 LEU A CA 1
ATOM 4486 C C . LEU A 1 590 ? -21.323 -5.166 28.781 1.00 90.56 590 LEU A C 1
ATOM 4488 O O . LEU A 1 590 ? -20.754 -6.240 28.975 1.00 90.56 590 LEU A O 1
ATOM 4492 N N . VAL A 1 591 ? -21.947 -4.497 29.754 1.00 90.38 591 VAL A N 1
ATOM 4493 C CA . VAL A 1 591 ? -22.039 -4.992 31.135 1.00 90.38 591 VAL A CA 1
ATOM 4494 C C . VAL A 1 591 ? -22.767 -6.332 31.166 1.00 90.38 591 VAL A C 1
ATOM 4496 O O . VAL A 1 591 ? -22.216 -7.288 31.707 1.00 90.38 591 VAL A O 1
ATOM 4499 N N . ARG A 1 592 ? -23.923 -6.454 30.498 1.00 87.25 592 ARG A N 1
ATOM 4500 C CA . ARG A 1 592 ? -24.646 -7.734 30.379 1.00 87.25 592 ARG A CA 1
ATOM 4501 C C . ARG A 1 592 ? -23.783 -8.833 29.758 1.00 87.25 592 ARG A C 1
ATOM 4503 O O . ARG A 1 592 ? -23.780 -9.975 30.216 1.00 87.25 592 ARG A O 1
ATOM 4510 N N . ALA A 1 593 ? -23.031 -8.512 28.704 1.00 88.12 593 ALA A N 1
ATOM 4511 C CA . ALA A 1 593 ? -22.131 -9.482 28.088 1.00 88.12 593 ALA A CA 1
ATOM 4512 C C . ALA A 1 593 ? -21.043 -9.952 29.075 1.00 88.12 593 ALA A C 1
ATOM 4514 O O . ALA A 1 593 ? -20.718 -11.141 29.105 1.00 88.12 593 ALA A O 1
ATOM 4515 N N . LEU A 1 594 ? -20.498 -9.038 29.885 1.00 89.19 594 LEU A N 1
ATOM 4516 C CA . LEU A 1 594 ? -19.417 -9.294 30.840 1.00 89.19 594 LEU A CA 1
ATOM 4517 C C . LEU A 1 594 ? -19.862 -10.072 32.083 1.00 89.19 594 LEU A C 1
ATOM 4519 O O . LEU A 1 594 ? -19.117 -10.942 32.536 1.00 89.19 594 LEU A O 1
ATOM 4523 N N . THR A 1 595 ? -21.053 -9.800 32.617 1.00 83.56 595 THR A N 1
ATOM 4524 C CA . THR A 1 595 ? -21.553 -10.448 33.840 1.00 83.56 595 THR A CA 1
ATOM 4525 C C . THR A 1 595 ? -22.002 -11.884 33.610 1.00 83.56 595 THR A C 1
ATOM 4527 O O . THR A 1 595 ? -22.013 -12.666 34.555 1.00 83.56 595 THR A O 1
ATOM 4530 N N . ARG A 1 596 ? -22.335 -12.267 32.367 1.00 69.69 596 ARG A N 1
ATOM 4531 C CA . ARG A 1 596 ? -22.900 -13.584 31.986 1.00 69.69 596 ARG A CA 1
ATOM 4532 C C . ARG A 1 596 ? -24.227 -13.947 32.675 1.00 69.69 596 ARG A C 1
ATOM 4534 O O . ARG A 1 596 ? -24.833 -14.939 32.283 1.00 69.69 596 ARG A O 1
ATOM 4541 N N . THR A 1 597 ? -24.645 -13.177 33.672 1.00 63.72 597 THR A N 1
ATOM 4542 C CA . THR A 1 597 ? -25.955 -13.164 34.321 1.00 63.72 597 THR A CA 1
ATOM 4543 C C . THR A 1 597 ? -26.824 -12.076 33.698 1.00 63.72 597 THR A C 1
ATOM 4545 O O . THR A 1 597 ? -26.339 -11.261 32.904 1.00 63.72 597 THR A O 1
ATOM 4548 N N . ASP A 1 598 ? -28.089 -12.021 34.102 1.00 68.81 598 ASP A N 1
ATOM 4549 C CA . ASP A 1 598 ? -28.917 -10.840 33.879 1.00 68.81 598 ASP A CA 1
ATOM 4550 C C . ASP A 1 598 ? -28.257 -9.583 34.478 1.00 68.81 598 ASP A C 1
ATOM 4552 O O . ASP A 1 598 ? -27.311 -9.653 35.278 1.00 68.81 598 ASP A O 1
ATOM 4556 N N . LEU A 1 599 ? -28.695 -8.423 33.989 1.00 78.62 599 LEU A N 1
ATOM 4557 C CA . LEU A 1 599 ? -28.238 -7.117 34.460 1.00 78.62 599 LEU A CA 1
ATOM 4558 C C . LEU A 1 599 ? -28.486 -6.958 35.971 1.00 78.62 599 LEU A C 1
ATOM 4560 O O . LEU A 1 599 ? -29.388 -7.601 36.499 1.00 78.62 599 LEU A O 1
ATOM 4564 N N . PRO A 1 600 ? -27.719 -6.102 36.673 1.00 82.94 600 PRO A N 1
ATOM 4565 C CA . PRO A 1 600 ? -27.951 -5.843 38.092 1.00 82.94 600 PRO A CA 1
ATOM 4566 C C . PRO A 1 600 ? -29.401 -5.447 38.401 1.00 82.94 600 PRO A C 1
ATOM 4568 O O . PRO A 1 600 ? -30.002 -4.685 37.651 1.00 82.94 600 PRO A O 1
ATOM 4571 N N . ASP A 1 601 ? -29.921 -5.878 39.547 1.00 82.44 601 ASP A N 1
ATOM 4572 C CA . ASP A 1 601 ? -31.329 -5.661 39.928 1.00 82.44 601 ASP A CA 1
ATOM 4573 C C . ASP A 1 601 ? -31.701 -4.181 40.145 1.00 82.44 601 ASP A C 1
ATOM 4575 O O . ASP A 1 601 ? -32.874 -3.846 40.248 1.00 82.44 601 ASP A O 1
ATOM 4579 N N . SER A 1 602 ? -30.715 -3.278 40.237 1.00 84.44 602 SER A N 1
ATOM 4580 C CA . SER A 1 602 ? -30.951 -1.842 40.395 1.00 84.44 602 SER A CA 1
ATOM 4581 C C . SER A 1 602 ? -29.980 -0.988 39.583 1.00 84.44 602 SER A C 1
ATOM 4583 O O . SER A 1 602 ? -28.807 -1.339 39.395 1.00 84.44 602 SER A O 1
ATOM 4585 N N . ARG A 1 603 ? -30.451 0.195 39.168 1.00 83.06 603 ARG A N 1
ATOM 4586 C CA . ARG A 1 603 ? -29.651 1.191 38.438 1.00 83.06 603 ARG A CA 1
ATOM 4587 C C . ARG A 1 603 ? -28.398 1.599 39.210 1.00 83.06 603 ARG A C 1
ATOM 4589 O O . ARG A 1 603 ? -27.325 1.691 38.623 1.00 83.06 603 ARG A O 1
ATOM 4596 N N . LEU A 1 604 ? -28.492 1.779 40.528 1.00 85.12 604 LEU A N 1
ATOM 4597 C CA . LEU A 1 604 ? -27.337 2.140 41.356 1.00 85.12 604 LEU A CA 1
ATOM 4598 C C . LEU A 1 604 ? -26.232 1.073 41.294 1.00 85.12 604 LEU A C 1
ATOM 4600 O O . LEU A 1 604 ? -25.062 1.408 41.108 1.00 85.12 604 LEU A O 1
ATOM 4604 N N . ARG A 1 605 ? -26.594 -0.214 41.400 1.00 85.31 605 ARG A N 1
ATOM 4605 C CA . ARG A 1 605 ? -25.630 -1.319 41.267 1.00 85.31 605 ARG A CA 1
ATOM 4606 C C . ARG A 1 605 ? -25.052 -1.393 39.860 1.00 85.31 605 ARG A C 1
ATOM 4608 O O . ARG A 1 605 ? -23.859 -1.653 39.712 1.00 85.31 605 ARG A O 1
ATOM 4615 N N . PHE A 1 606 ? -25.868 -1.132 38.840 1.00 87.75 606 PHE A N 1
ATOM 4616 C CA . PHE A 1 606 ? -25.395 -1.019 37.464 1.00 87.75 606 PHE A CA 1
ATOM 4617 C C . PHE A 1 606 ? -24.356 0.092 37.304 1.00 87.75 606 PHE A C 1
ATOM 4619 O O . PHE A 1 606 ? -23.279 -0.177 36.782 1.00 87.75 606 PHE A O 1
ATOM 4626 N N . LEU A 1 607 ? -24.625 1.300 37.801 1.00 87.12 607 LEU A N 1
ATOM 4627 C CA . LEU A 1 607 ? -23.697 2.430 37.718 1.00 87.12 607 LEU A CA 1
ATOM 4628 C C . LEU A 1 607 ? -22.380 2.143 38.454 1.00 87.12 607 LEU A C 1
ATOM 4630 O O . LEU A 1 607 ? -21.309 2.416 37.915 1.00 87.12 607 LEU A O 1
ATOM 4634 N N . GLN A 1 608 ? -22.439 1.527 39.639 1.00 86.81 608 GLN A N 1
ATOM 4635 C CA . GLN A 1 608 ? -21.248 1.111 40.391 1.00 86.81 608 GLN A CA 1
ATOM 4636 C C . GLN A 1 608 ? -20.418 0.072 39.629 1.00 86.81 608 GLN A C 1
ATOM 4638 O O . GLN A 1 608 ? -19.197 0.202 39.523 1.00 86.81 608 GLN A O 1
ATOM 4643 N N . LEU A 1 609 ? -21.074 -0.949 39.073 1.00 88.81 609 LEU A N 1
ATOM 4644 C CA . LEU A 1 609 ? -20.407 -1.977 38.281 1.00 88.81 609 LEU A CA 1
ATOM 4645 C C . LEU A 1 609 ? -19.816 -1.390 36.994 1.00 88.81 609 LEU A C 1
ATOM 4647 O O . LEU A 1 609 ? -18.678 -1.696 36.643 1.00 88.81 609 LEU A O 1
ATOM 4651 N N . CYS A 1 610 ? -20.566 -0.524 36.314 1.00 89.00 610 CYS A N 1
ATOM 4652 C CA . CYS A 1 610 ? -20.138 0.146 35.097 1.00 89.00 610 CYS A CA 1
ATOM 4653 C C . CYS A 1 610 ? -18.919 1.035 35.360 1.00 89.00 610 CYS A C 1
ATOM 4655 O O . CYS A 1 610 ? -17.930 0.904 34.649 1.00 89.00 610 CYS A O 1
ATOM 4657 N N . GLY A 1 611 ? -18.931 1.855 36.417 1.00 87.06 611 GLY A N 1
ATOM 4658 C CA . GLY A 1 611 ? -17.776 2.667 36.815 1.00 87.06 611 GLY A CA 1
ATOM 4659 C C . GLY A 1 611 ? -16.567 1.828 37.246 1.00 87.06 611 GLY A C 1
ATOM 4660 O O . GLY A 1 611 ? -15.427 2.193 36.980 1.00 87.06 611 GLY A O 1
ATOM 4661 N N . GLY A 1 612 ? -16.787 0.655 37.847 1.00 88.69 612 GLY A N 1
ATOM 4662 C CA . GLY A 1 612 ? -15.706 -0.282 38.161 1.00 88.69 612 GLY A CA 1
ATOM 4663 C C . GLY A 1 612 ? -15.073 -0.914 36.916 1.00 88.69 612 GLY A C 1
ATOM 4664 O O . GLY A 1 612 ? -13.854 -1.077 36.852 1.00 88.69 612 GLY A O 1
ATOM 4665 N N . LEU A 1 613 ? -15.884 -1.263 35.914 1.00 91.44 613 LEU A N 1
ATOM 4666 C CA . LEU A 1 613 ? -15.432 -1.869 34.656 1.00 91.44 613 LEU A CA 1
ATOM 4667 C C . LEU A 1 613 ? -14.847 -0.840 33.678 1.00 91.44 613 LEU A C 1
ATOM 4669 O O . LEU A 1 613 ? -13.894 -1.158 32.964 1.00 91.44 613 LEU A O 1
ATOM 4673 N N . PHE A 1 614 ? -15.378 0.381 33.676 1.00 92.56 614 PHE A N 1
ATOM 4674 C CA . PHE A 1 614 ? -15.031 1.485 32.781 1.00 92.56 614 PHE A CA 1
ATOM 4675 C C . PHE A 1 614 ? -14.782 2.761 33.612 1.00 92.56 614 PHE A C 1
ATOM 4677 O O . PHE A 1 614 ? -15.665 3.611 33.700 1.00 92.56 614 PHE A O 1
ATOM 4684 N N . PRO A 1 615 ? -13.599 2.898 34.249 1.00 85.94 615 PRO A N 1
ATOM 4685 C CA . PRO A 1 615 ? -13.342 3.974 35.214 1.00 85.94 615 PRO A CA 1
ATOM 4686 C C . PRO A 1 615 ? -13.412 5.379 34.613 1.00 85.94 615 PRO A C 1
ATOM 4688 O O . PRO A 1 615 ? -13.910 6.297 35.251 1.00 85.94 615 PRO A O 1
ATOM 4691 N N . GLU A 1 616 ? -12.931 5.527 33.379 1.00 88.00 616 GLU A N 1
ATOM 4692 C CA . GLU A 1 616 ? -12.996 6.769 32.613 1.00 88.00 616 GLU A CA 1
ATOM 4693 C C . GLU A 1 616 ? -13.991 6.566 31.474 1.00 88.00 616 GLU A C 1
ATOM 4695 O O . GLU A 1 616 ? -13.634 6.060 30.412 1.00 88.00 616 GLU A O 1
ATOM 4700 N N . LEU A 1 617 ? -15.256 6.896 31.715 1.00 89.69 617 LEU A N 1
ATOM 4701 C CA . LEU A 1 617 ? -16.366 6.661 30.798 1.00 89.69 617 LEU A CA 1
ATOM 4702 C C . LEU A 1 617 ? -17.056 7.979 30.436 1.00 89.69 617 LEU A C 1
ATOM 4704 O O . LEU A 1 617 ? -17.455 8.725 31.326 1.00 89.69 617 LEU A O 1
ATOM 4708 N N . CYS A 1 618 ? -17.247 8.224 29.140 1.00 89.44 618 CYS A N 1
ATOM 4709 C CA . CYS A 1 618 ? -17.923 9.404 28.614 1.00 89.44 618 CYS A CA 1
ATOM 4710 C C . CYS A 1 618 ? -19.040 9.015 27.638 1.00 89.44 618 CYS A C 1
ATOM 4712 O O . CYS A 1 618 ? -18.813 8.249 26.697 1.00 89.44 618 CYS A O 1
ATOM 4714 N N . ILE A 1 619 ? -20.228 9.588 27.828 1.00 87.12 619 ILE A N 1
ATOM 4715 C CA . ILE A 1 619 ? -21.271 9.615 26.798 1.00 87.12 619 ILE A CA 1
ATOM 4716 C C . ILE A 1 619 ? -21.090 10.905 25.999 1.00 87.12 619 ILE A C 1
ATOM 4718 O O . ILE A 1 619 ? -20.871 11.966 26.576 1.00 87.12 619 ILE A O 1
ATOM 4722 N N . VAL A 1 620 ? -21.087 10.807 24.673 1.00 84.12 620 VAL A N 1
ATOM 4723 C CA . VAL A 1 620 ? -20.823 11.933 23.770 1.00 84.12 620 VAL A CA 1
ATOM 4724 C C . VAL A 1 620 ? -22.074 12.168 22.925 1.00 84.12 620 VAL A C 1
ATOM 4726 O O . VAL A 1 620 ? -22.339 11.360 22.038 1.00 84.12 620 VAL A O 1
ATOM 4729 N N . PRO A 1 621 ? -22.850 13.237 23.163 1.00 70.50 621 PRO A N 1
ATOM 4730 C CA . PRO A 1 621 ? -24.108 13.457 22.456 1.00 70.50 621 PRO A CA 1
ATOM 4731 C C . PRO A 1 621 ? -23.956 13.459 20.926 1.00 70.50 621 PRO A C 1
ATOM 4733 O O . PRO A 1 621 ? -22.958 13.934 20.366 1.00 70.50 621 PRO A O 1
ATOM 4736 N N . ALA A 1 622 ? -24.969 12.936 20.234 1.00 62.91 622 ALA A N 1
ATOM 4737 C CA . ALA A 1 622 ? -25.104 13.121 18.795 1.00 62.91 622 ALA A CA 1
ATOM 4738 C C . ALA A 1 622 ? -25.495 14.582 18.490 1.00 62.91 622 ALA A C 1
ATOM 4740 O O . ALA A 1 622 ? -26.336 15.143 19.189 1.00 62.91 622 ALA A O 1
ATOM 4741 N N . VAL A 1 623 ? -24.885 15.209 17.476 1.00 59.62 623 VAL A N 1
ATOM 4742 C CA . VAL A 1 623 ? -25.278 16.553 17.007 1.00 59.62 623 VAL A CA 1
ATOM 4743 C C . VAL A 1 623 ? -26.413 16.391 15.992 1.00 59.62 623 VAL A C 1
ATOM 4745 O O . VAL A 1 623 ? -26.337 15.502 15.148 1.00 59.62 623 VAL A O 1
ATOM 4748 N N . GLN A 1 624 ? -27.451 17.228 16.084 1.00 49.09 624 GLN A N 1
ATOM 4749 C CA . GLN A 1 624 ? -28.646 17.160 15.228 1.00 49.09 624 GLN A CA 1
ATOM 4750 C C . GLN A 1 624 ? -28.371 17.512 13.747 1.00 49.09 624 GLN A C 1
ATOM 4752 O O . GLN A 1 624 ? -29.100 17.050 12.880 1.00 49.09 624 GLN A O 1
ATOM 4757 N N . ASP A 1 625 ? -27.289 18.236 13.435 1.00 43.22 625 ASP A N 1
ATOM 4758 C CA . ASP A 1 625 ? -26.997 18.761 12.085 1.00 43.22 625 ASP A CA 1
ATOM 4759 C C . ASP A 1 625 ? -26.311 17.774 11.109 1.00 43.22 625 ASP A C 1
ATOM 4761 O O . ASP A 1 625 ? -25.963 18.149 9.993 1.00 43.22 625 ASP A O 1
ATOM 4765 N N . GLU A 1 626 ? -26.103 16.504 11.478 1.00 46.72 626 GLU A N 1
ATOM 4766 C CA . GLU A 1 626 ? -25.575 15.483 10.545 1.00 46.72 626 GLU A CA 1
ATOM 4767 C C . GLU A 1 626 ? -26.673 14.819 9.679 1.00 46.72 626 GLU A C 1
ATOM 4769 O O . GLU A 1 626 ? -26.370 13.943 8.870 1.00 46.72 626 GLU A O 1
ATOM 4774 N N . GLU A 1 627 ? -27.937 15.259 9.783 1.00 36.44 627 GLU A N 1
ATOM 4775 C CA . GLU A 1 627 ? -29.017 14.860 8.859 1.00 36.44 627 GLU A CA 1
ATOM 4776 C C . GLU A 1 627 ? -28.904 15.509 7.464 1.00 36.44 627 GLU A C 1
ATOM 4778 O O . GLU A 1 627 ? -29.456 14.980 6.498 1.00 36.44 627 GLU A O 1
ATOM 4783 N N . GLU A 1 628 ? -28.124 16.583 7.299 1.00 34.09 628 GLU A N 1
ATOM 4784 C CA . GLU A 1 628 ? -27.881 17.200 5.989 1.00 34.09 628 GLU A CA 1
ATOM 4785 C C . GLU A 1 628 ? -26.479 16.863 5.450 1.00 34.09 628 GLU A C 1
ATOM 4787 O O . GLU A 1 628 ? -25.531 17.638 5.549 1.00 34.09 628 GLU A O 1
ATOM 4792 N N . GLY A 1 629 ? -26.347 15.693 4.810 1.00 33.78 629 GLY A N 1
ATOM 4793 C CA . GLY A 1 629 ? -25.372 15.530 3.719 1.00 33.78 629 GLY A CA 1
ATOM 4794 C C . GLY A 1 629 ? -24.447 14.312 3.723 1.00 33.78 629 GLY A C 1
ATOM 4795 O O . GLY A 1 629 ? -23.762 14.107 2.721 1.00 33.78 629 GLY A O 1
ATOM 4796 N N . VAL A 1 630 ? -24.427 13.465 4.757 1.00 35.28 630 VAL A N 1
ATOM 4797 C CA . VAL A 1 630 ? -23.747 12.154 4.700 1.00 35.28 630 VAL A CA 1
ATOM 4798 C C . VAL A 1 630 ? -24.574 11.130 5.478 1.00 35.28 630 VAL A C 1
ATOM 4800 O O . VAL A 1 630 ? -24.605 11.159 6.700 1.00 35.28 630 VAL A O 1
ATOM 4803 N N . GLU A 1 631 ? -25.258 10.223 4.778 1.00 33.31 631 GLU A N 1
ATOM 4804 C CA . GLU A 1 631 ? -26.055 9.147 5.387 1.00 33.31 631 GLU A CA 1
ATOM 4805 C C . GLU A 1 631 ? -25.252 8.342 6.434 1.00 33.31 631 GLU A C 1
ATOM 4807 O O . GLU A 1 631 ? -24.300 7.637 6.087 1.00 33.31 631 GLU A O 1
ATOM 4812 N N . GLY A 1 632 ? -25.677 8.357 7.705 1.00 40.50 632 GLY A N 1
ATOM 4813 C CA . GLY A 1 632 ? -25.319 7.309 8.668 1.00 40.50 632 GLY A CA 1
ATOM 4814 C C . GLY A 1 632 ? -25.299 7.721 10.143 1.00 40.50 632 GLY A C 1
ATOM 4815 O O . GLY A 1 632 ? -24.849 8.800 10.499 1.00 40.50 632 GLY A O 1
ATOM 4816 N N . ALA A 1 633 ? -25.737 6.803 11.011 1.00 48.94 633 ALA A N 1
ATOM 4817 C CA . ALA A 1 633 ? -25.579 6.853 12.470 1.00 48.94 633 ALA A CA 1
ATOM 4818 C C . ALA A 1 633 ? -24.145 7.244 12.915 1.00 48.94 633 ALA A C 1
ATOM 4820 O O . ALA A 1 633 ? -23.191 6.957 12.182 1.00 48.94 633 ALA A O 1
ATOM 4821 N N . PRO A 1 634 ? -23.956 7.817 14.126 1.00 59.19 634 PRO A N 1
ATOM 4822 C CA . PRO A 1 634 ? -22.639 8.235 14.607 1.00 59.19 634 PRO A CA 1
ATOM 4823 C C . PRO A 1 634 ? -21.622 7.089 14.528 1.00 59.19 634 PRO A C 1
ATOM 4825 O O . PRO A 1 634 ? -21.832 5.993 15.048 1.00 59.19 634 PRO A O 1
ATOM 4828 N N . SER A 1 635 ? -20.502 7.344 13.852 1.00 80.81 635 SER A N 1
ATOM 4829 C CA . SER A 1 635 ? -19.396 6.394 13.728 1.00 80.81 635 SER A CA 1
ATOM 4830 C C . SER A 1 635 ? -18.471 6.450 14.949 1.00 80.81 635 SER A C 1
ATOM 4832 O O . SER A 1 635 ? -18.309 7.495 15.581 1.00 80.81 635 SER A O 1
ATOM 4834 N N . VAL A 1 636 ? -17.743 5.363 15.221 1.00 86.31 636 VAL A N 1
ATOM 4835 C CA . VAL A 1 636 ? -16.689 5.357 16.259 1.00 86.31 636 VAL A CA 1
ATOM 4836 C C . VAL A 1 636 ? -15.616 6.437 16.041 1.00 86.31 636 VAL A C 1
ATOM 4838 O O . VAL A 1 636 ? -14.969 6.878 16.987 1.00 86.31 636 VAL A O 1
ATOM 4841 N N . VAL A 1 637 ? -15.408 6.887 14.798 1.00 83.56 637 VAL A N 1
ATOM 4842 C CA . VAL A 1 637 ? -14.441 7.950 14.478 1.00 83.56 637 VAL A CA 1
ATOM 4843 C C . VAL A 1 637 ? -14.998 9.311 14.883 1.00 83.56 637 VAL A C 1
ATOM 4845 O O . VAL A 1 637 ? -14.324 10.062 15.587 1.00 83.56 637 VAL A O 1
ATOM 4848 N N . SER A 1 638 ? -16.240 9.619 14.500 1.00 82.06 638 SER A N 1
ATOM 4849 C CA . SER A 1 638 ? -16.907 10.870 14.885 1.00 82.06 638 SER A CA 1
ATOM 4850 C C . SER A 1 638 ? -17.058 10.982 16.403 1.00 82.06 638 SER A C 1
ATOM 4852 O O . SER A 1 638 ? -16.743 12.032 16.963 1.00 82.06 638 SER A O 1
ATOM 4854 N N . THR A 1 639 ? -17.431 9.896 17.089 1.00 87.12 639 THR A N 1
ATOM 4855 C CA . THR A 1 639 ? -17.534 9.863 18.557 1.00 87.12 639 THR A CA 1
ATOM 4856 C C . THR A 1 639 ? -16.182 10.129 19.224 1.00 87.12 639 THR A C 1
ATOM 4858 O O . THR A 1 639 ? -16.091 10.963 20.127 1.00 87.12 639 THR A O 1
ATOM 4861 N N . ALA A 1 640 ? -15.107 9.473 18.768 1.00 87.06 640 ALA A N 1
ATOM 4862 C CA . ALA A 1 640 ? -13.766 9.697 19.309 1.00 87.06 640 ALA A CA 1
ATOM 4863 C C . ALA A 1 640 ? -13.280 11.138 19.102 1.00 87.06 640 ALA A C 1
ATOM 4865 O O . ALA A 1 640 ? -12.735 11.739 20.027 1.00 87.06 640 ALA A O 1
ATOM 4866 N N . ARG A 1 641 ? -13.495 11.707 17.909 1.00 82.19 641 ARG A N 1
ATOM 4867 C CA . ARG A 1 641 ? -13.113 13.093 17.596 1.00 82.19 641 ARG A CA 1
ATOM 4868 C C . ARG A 1 641 ? -13.824 14.091 18.495 1.00 82.19 641 ARG A C 1
ATOM 4870 O O . ARG A 1 641 ? -13.167 14.952 19.072 1.00 82.19 641 ARG A O 1
ATOM 4877 N N . ARG A 1 642 ? -15.143 13.947 18.652 1.00 84.19 642 ARG A N 1
ATOM 4878 C CA . ARG A 1 642 ? -15.924 14.802 19.552 1.00 84.19 642 ARG A CA 1
ATOM 4879 C C . ARG A 1 642 ? -15.395 14.696 20.974 1.00 84.19 642 ARG A C 1
ATOM 4881 O O . ARG A 1 642 ? -15.048 15.717 21.546 1.00 84.19 642 ARG A O 1
ATOM 4888 N N . TYR A 1 643 ? -15.210 13.481 21.498 1.00 86.62 643 TYR A N 1
ATOM 4889 C CA . TYR A 1 643 ? -14.624 13.288 22.829 1.00 86.62 643 TYR A CA 1
ATOM 4890 C C . TYR A 1 643 ? -13.288 14.030 23.011 1.00 86.62 643 TYR A C 1
ATOM 4892 O O . TYR A 1 643 ? -13.068 14.665 24.041 1.00 86.62 643 TYR A O 1
ATOM 4900 N N . LEU A 1 644 ? -12.395 13.955 22.021 1.00 85.94 644 LEU A N 1
ATOM 4901 C CA . LEU A 1 644 ? -11.086 14.612 22.074 1.00 85.94 644 LEU A CA 1
ATOM 4902 C C . LEU A 1 644 ? -11.172 16.142 21.974 1.00 85.94 644 LEU A C 1
ATOM 4904 O O . LEU A 1 644 ? -10.265 16.818 22.454 1.00 85.94 644 LEU A O 1
ATOM 4908 N N . ALA A 1 645 ? -12.242 16.675 21.382 1.00 85.50 645 ALA A N 1
ATOM 4909 C CA . ALA A 1 645 ? -12.516 18.107 21.319 1.00 85.50 645 ALA A CA 1
ATOM 4910 C C . ALA A 1 645 ? -13.178 18.656 22.599 1.00 85.50 645 ALA A C 1
ATOM 4912 O O . ALA A 1 645 ? -13.046 19.846 22.873 1.00 85.50 645 ALA A O 1
ATOM 4913 N N . LEU A 1 646 ? -13.853 17.811 23.391 1.00 83.75 646 LEU A N 1
ATOM 4914 C CA . LEU A 1 646 ? -14.521 18.228 24.628 1.00 83.75 646 LEU A CA 1
ATOM 4915 C C . LEU A 1 646 ? -13.513 18.618 25.715 1.00 83.75 646 LEU A C 1
ATOM 4917 O O . LEU A 1 646 ? -12.604 17.853 26.078 1.00 83.75 646 LEU A O 1
ATOM 4921 N N . SER A 1 647 ? -13.749 19.775 26.328 1.00 80.00 647 SER A N 1
ATOM 4922 C CA . SER A 1 647 ? -13.112 20.145 27.585 1.00 80.00 647 SER A CA 1
ATOM 4923 C C . SER A 1 647 ? -13.551 19.194 28.710 1.00 80.00 647 SER A C 1
ATOM 4925 O O . SER A 1 647 ? -14.613 18.572 28.633 1.00 80.00 647 SER A O 1
ATOM 4927 N N . PRO A 1 648 ? -12.777 19.064 29.805 1.00 75.88 648 PRO A N 1
ATOM 4928 C CA . PRO A 1 648 ? -13.153 18.198 30.924 1.00 75.88 648 PRO A CA 1
ATOM 4929 C C . PRO A 1 648 ? -14.539 18.490 31.522 1.00 75.88 648 PRO A C 1
ATOM 4931 O O . PRO A 1 648 ? -15.137 17.593 32.104 1.00 75.88 648 PRO A O 1
ATOM 4934 N N . GLN A 1 649 ? -15.036 19.723 31.384 1.00 71.62 649 GLN A N 1
ATOM 4935 C CA . GLN A 1 649 ? -16.321 20.178 31.923 1.00 71.62 649 GLN A CA 1
ATOM 4936 C C . GLN A 1 649 ? -17.514 19.766 31.047 1.00 71.62 649 GLN A C 1
ATOM 4938 O O . GLN A 1 649 ? -18.623 19.653 31.554 1.00 71.62 649 GLN A O 1
ATOM 4943 N N . GLU A 1 650 ? -17.287 19.510 29.757 1.00 70.81 650 GLU A N 1
ATOM 4944 C CA . GLU A 1 650 ? -18.327 19.130 28.790 1.00 70.81 650 GLU A CA 1
ATOM 4945 C C . GLU A 1 650 ? -18.488 17.605 28.666 1.00 70.81 650 GLU A C 1
ATOM 4947 O O . GLU A 1 650 ? -19.297 17.113 27.883 1.00 70.81 650 GLU A O 1
ATOM 4952 N N . ARG A 1 651 ? -17.702 16.826 29.419 1.00 74.50 651 ARG A N 1
ATOM 4953 C CA . ARG A 1 651 ? -17.747 15.361 29.384 1.00 74.50 651 ARG A CA 1
ATOM 4954 C C . ARG A 1 651 ? -18.926 14.848 30.206 1.00 74.50 651 ARG A C 1
ATOM 4956 O O . ARG A 1 651 ? -18.892 14.881 31.435 1.00 74.50 651 ARG A O 1
ATOM 4963 N N . CYS A 1 652 ? -19.945 14.328 29.528 1.00 69.38 652 CYS A N 1
ATOM 4964 C CA . CYS A 1 652 ? -21.084 13.687 30.178 1.00 69.38 652 CYS A CA 1
ATOM 4965 C C . CYS A 1 652 ? -20.701 12.298 30.703 1.00 69.38 652 CYS A C 1
ATOM 4967 O O . CYS A 1 652 ? -20.049 11.505 30.020 1.00 69.38 652 CYS A O 1
ATOM 4969 N N . THR A 1 653 ? -21.145 11.980 31.916 1.00 69.38 653 THR A N 1
ATOM 4970 C CA . THR A 1 653 ? -21.030 10.625 32.479 1.00 69.38 653 THR A CA 1
ATOM 4971 C C . THR A 1 653 ? -22.261 9.791 32.105 1.00 69.38 653 THR A C 1
ATOM 4973 O O . THR A 1 653 ? -23.219 10.311 31.544 1.00 69.38 653 THR A O 1
ATOM 4976 N N . ILE A 1 654 ? -22.273 8.489 32.407 1.00 70.38 654 ILE A N 1
ATOM 4977 C CA . ILE A 1 654 ? -23.385 7.563 32.085 1.00 70.38 654 ILE A CA 1
ATOM 4978 C C . ILE A 1 654 ? -24.698 7.838 32.871 1.00 70.38 654 ILE A C 1
ATOM 4980 O O . ILE A 1 654 ? -25.552 6.970 33.021 1.00 70.38 654 ILE A O 1
ATOM 4984 N N . THR A 1 655 ? -24.897 9.044 33.395 1.00 64.56 655 THR A N 1
ATOM 4985 C CA . THR A 1 655 ? -26.066 9.418 34.205 1.00 64.56 655 THR A CA 1
ATOM 4986 C C . THR A 1 655 ? -27.380 9.494 33.417 1.00 64.56 655 THR A C 1
ATOM 4988 O O . THR A 1 655 ? -28.436 9.441 34.043 1.00 64.56 655 THR A O 1
ATOM 4991 N N . ASP A 1 656 ? -27.333 9.519 32.079 1.00 52.69 656 ASP A N 1
ATOM 4992 C CA . ASP A 1 656 ? -28.478 9.734 31.167 1.00 52.69 656 ASP A CA 1
ATOM 4993 C C . ASP A 1 656 ? -29.487 8.574 31.040 1.00 52.69 656 ASP A C 1
ATOM 4995 O O . ASP A 1 656 ? -30.395 8.627 30.216 1.00 52.69 656 ASP A O 1
ATOM 4999 N N . LEU A 1 657 ? -29.384 7.513 31.844 1.00 54.34 657 LEU A N 1
ATOM 5000 C CA . LEU A 1 657 ? -30.527 6.613 32.041 1.00 54.34 657 LEU A CA 1
ATOM 5001 C C . LEU A 1 657 ? -31.451 7.286 33.063 1.00 54.34 657 LEU A C 1
ATOM 5003 O O . LEU A 1 657 ? -31.136 7.236 34.253 1.00 54.34 657 LEU A O 1
ATOM 5007 N N . SER A 1 658 ? -32.519 7.957 32.623 1.00 46.25 658 SER A N 1
ATOM 5008 C CA . SER A 1 658 ? -33.451 8.666 33.510 1.00 46.25 658 SER A CA 1
ATOM 5009 C C . SER A 1 658 ? -34.077 7.738 34.554 1.00 46.25 658 SER A C 1
ATOM 5011 O O . SER A 1 658 ? -34.521 6.630 34.243 1.00 46.25 658 SER A O 1
ATOM 5013 N N . ASP A 1 659 ? -34.122 8.218 35.800 1.00 42.03 659 ASP A N 1
ATOM 5014 C CA . ASP A 1 659 ? -34.964 7.670 36.859 1.00 42.03 659 ASP A CA 1
ATOM 5015 C C . ASP A 1 659 ? -36.408 8.105 36.563 1.00 42.03 659 ASP A C 1
ATOM 5017 O O . ASP A 1 659 ? -36.843 9.173 36.986 1.00 42.03 659 ASP A O 1
ATOM 5021 N N . ALA A 1 660 ? -37.170 7.306 35.817 1.00 37.09 660 ALA A N 1
ATOM 5022 C CA . ALA A 1 660 ? -38.594 7.264 36.123 1.00 37.09 660 ALA A CA 1
ATOM 5023 C C . ALA A 1 660 ? -38.674 6.518 37.457 1.00 37.09 660 ALA A C 1
ATOM 5025 O O . ALA A 1 660 ? -38.384 5.322 37.498 1.00 37.09 660 ALA A O 1
ATOM 5026 N N . GLU A 1 661 ? -38.906 7.272 38.533 1.00 36.75 661 GLU A N 1
ATOM 5027 C CA . GLU A 1 661 ? -39.053 6.791 39.905 1.00 36.75 661 GLU A CA 1
ATOM 5028 C C . GLU A 1 661 ? -39.759 5.429 39.928 1.00 36.75 661 GLU A C 1
ATOM 5030 O O . GLU A 1 661 ? -40.854 5.283 39.384 1.00 36.75 661 GLU A O 1
ATOM 5035 N N . GLU A 1 662 ? -39.144 4.429 40.568 1.00 34.78 662 GLU A N 1
ATOM 5036 C CA . GLU A 1 662 ? -39.926 3.324 41.119 1.00 34.78 662 GLU A CA 1
ATOM 5037 C C . GLU A 1 662 ? -40.989 3.977 42.013 1.00 34.78 662 GLU A C 1
ATOM 5039 O O . GLU A 1 662 ? -40.612 4.653 42.979 1.00 34.78 662 GLU A O 1
ATOM 5044 N N . PRO A 1 663 ? -42.298 3.849 41.716 1.00 32.06 663 PRO A N 1
ATOM 5045 C CA . PRO A 1 663 ? -43.289 4.272 42.679 1.00 32.06 663 PRO A CA 1
ATOM 5046 C C . PRO A 1 663 ? -43.062 3.403 43.910 1.00 32.06 663 PRO A C 1
ATOM 5048 O O . PRO A 1 663 ? -43.165 2.179 43.843 1.00 32.06 663 PRO A O 1
ATOM 5051 N N . ALA A 1 664 ? -42.690 4.044 45.016 1.00 34.72 664 ALA A N 1
ATOM 5052 C CA . ALA A 1 664 ? -42.600 3.387 46.303 1.00 34.72 664 ALA A CA 1
ATOM 5053 C C . ALA A 1 664 ? -43.932 2.670 46.577 1.00 34.72 664 ALA A C 1
ATOM 5055 O O . ALA A 1 664 ? -44.973 3.322 46.689 1.00 34.72 664 ALA A O 1
ATOM 5056 N N . ALA A 1 665 ? -43.887 1.341 46.660 1.00 32.34 665 ALA A N 1
ATOM 5057 C CA . ALA A 1 665 ? -44.976 0.505 47.149 1.00 32.34 665 ALA A CA 1
ATOM 5058 C C . ALA A 1 665 ? -44.404 -0.626 48.004 1.00 32.34 665 ALA A C 1
ATOM 5060 O O . ALA A 1 665 ? -43.634 -1.451 47.459 1.00 32.34 665 ALA A O 1
#

pLDDT: mean 71.43, std 23.97, range [21.89, 98.69]